Protein AF-0000000074580795 (afdb_homodimer)

Radius of gyration: 23.91 Å; Cα contacts (8 Å, |Δi|>4): 1345; chains: 2; bounding box: 51×71×64 Å

pLDDT: mean 90.48, std 1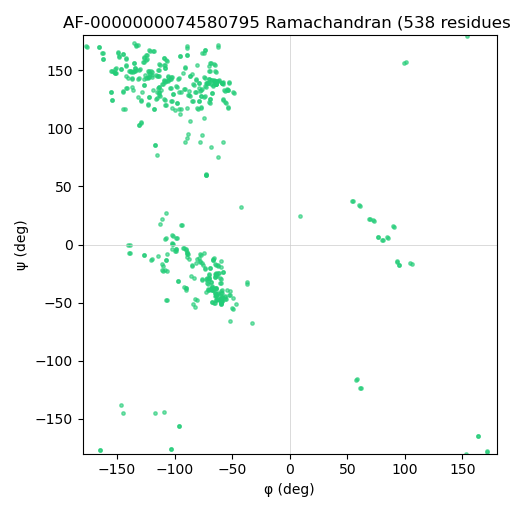1.73, range [34.5, 98.44]

Foldseek 3Di:
DFPQPDCDPVVVQQDDDADFPFKKFFQDLKWWFAADQDPPGDTAAIDGGLWIWTFRDDDVQWTWIATPQFSGTGITGNVRIDTDPDRDDFWKWFLAKWWFAAAPDPPHDTPGIHGGGHTAHFPDDDVQWTAGPNGGITGVVRMDTQVDADDLLVSLVVFFFFFADVNYQTNRGYAFQSSVQRSCSSRVHHAHRFQVRRVSSQVVPFDKDDPVPDDFQKWKDDVRHIWGDHDPQWTWGCDPQVRGTHIDHVVVRLVSDPRCVPPVDIIITDD/DQCLPDDDPVVVQQDDDADFPFKKFFQDLKWWFAADQDPPGDTAAIDGGQWIWTFRDDDVQWTWIATPQFSGTGITGNVRIDTDPDRDDFWKWFLAWWWFAAAPDPPHDTPGIHHGGHTAHFPDDDVQWTQGPNGGITGVVRMDTQVDADDLLVSLVVFFFFFADVNYQTNRGYAFQSSVQRSCSSRNHHAHRFLVRRVSSQVVPFDWDDPVPDDFQKWKDDVRHIWGDHDPQWTWGCDPQVRGTHIDHPVVRLVSDPRCVPPVDMIITDD

Solvent-accessible surface area (backbone atoms only — not comparable to full-atom values): 28252 Å² total; per-residue (Å²): 132,89,84,71,85,79,81,45,87,75,35,55,37,56,57,76,90,61,61,76,76,45,41,30,30,30,71,33,47,48,39,64,23,14,77,41,81,40,90,84,38,52,67,60,35,48,49,38,18,51,41,44,30,38,30,50,47,73,53,90,64,20,29,38,33,30,34,71,84,61,36,45,45,36,19,30,57,49,87,31,53,38,78,40,99,64,87,75,86,61,51,30,27,27,69,38,58,31,60,22,13,67,42,80,38,81,76,37,55,73,77,50,54,35,15,43,67,21,33,38,52,79,71,44,77,51,92,66,18,32,28,38,79,93,64,35,16,32,53,46,79,28,48,46,50,61,90,59,53,46,59,49,69,60,54,47,61,54,43,37,53,40,23,38,26,78,38,21,48,38,75,80,17,22,17,28,29,38,45,51,30,49,34,35,42,50,39,65,38,87,60,42,60,48,40,67,51,33,50,53,51,43,66,73,74,35,49,74,44,52,83,89,67,62,49,62,69,18,40,37,36,40,90,90,37,37,32,34,30,64,39,96,63,23,25,38,33,31,29,81,83,66,43,17,21,44,75,45,46,42,70,60,58,40,69,72,30,70,55,45,68,70,50,77,59,73,46,30,34,48,124,130,87,82,67,82,78,76,41,85,75,40,54,38,55,60,76,90,62,64,77,75,46,42,28,27,30,70,34,47,50,37,63,25,15,78,39,81,40,89,83,39,53,66,60,34,48,49,38,19,51,40,46,30,39,29,51,49,74,54,90,63,20,28,36,33,30,35,70,85,62,32,46,48,35,20,30,56,49,88,32,53,38,79,41,97,63,89,76,86,62,51,30,26,26,68,38,57,30,61,22,13,67,40,80,40,80,77,36,53,73,76,48,55,34,15,42,66,21,33,39,52,80,73,44,76,49,89,67,17,32,29,38,79,92,62,35,16,32,53,46,80,30,48,47,48,61,90,59,52,44,59,48,69,60,54,47,60,55,44,37,52,40,23,38,26,78,38,21,47,40,75,79,16,24,18,26,28,37,44,50,30,50,34,35,42,49,38,65,38,88,60,41,61,48,40,66,53,33,49,52,48,43,66,74,75,36,49,75,44,55,85,92,65,61,49,63,68,18,40,38,36,40,91,90,36,37,33,33,29,65,40,95,62,23,26,38,32,32,29,82,84,68,44,17,21,44,74,46,46,44,70,61,60,40,69,72,30,69,58,48,68,68,64,69,58,72,47,31,33,45,124

Nearest PDB structures (foldseek):
  3vrz-assembly2_B  TM=7.882E-01  e=5.991E-02  Homo sapiens
  6xvn-assembly1_A  TM=7.727E-01  e=9.252E-02  Gallus gallus
  7cso-assembly3_C  TM=7.256E-01  e=2.090E-01  Mus musculus
  4u5w-assembly1_B  TM=3.750E-01  e=2.801E-02  Homo sapiens
  3vry-assembly1_A  TM=2.083E-01  e=4.566E-02  Homo sapiens

Organism: Dichelobacter nodosus (strain VCS1703A) (NCBI:txid246195)

InterPro domains:
  IPR000064 Endopeptidase, NLPC/P60 domain [PF00877] (161-245)
  IPR000064 Endopeptidase, NLPC/P60 domain [PS51935] (146-271)
  IPR038765 Papain-like cysteine peptidase superfamily [SSF54001] (151-256)
  IPR041382 Bacterial dipeptidyl-peptidase SH3 domain [PF18348] (34-81)
  IPR051202 Peptidase C40 [PTHR47053] (139-252)

Structure (mmCIF, N/CA/C/O backbone):
data_AF-0000000074580795-model_v1
#
loop_
_entity.id
_entity.type
_entity.pdbx_description
1 polymer 'NLP-P60 family domain protein'
#
loop_
_atom_site.group_PDB
_atom_site.id
_atom_site.type_symbol
_atom_site.label_atom_id
_atom_site.label_alt_id
_atom_site.label_comp_id
_atom_site.label_asym_id
_atom_site.label_entity_id
_atom_site.label_seq_id
_atom_site.pdbx_PDB_ins_code
_atom_site.Cartn_x
_atom_site.Cartn_y
_atom_site.Cartn_z
_atom_site.occupancy
_atom_site.B_iso_or_equiv
_atom_site.auth_seq_id
_atom_site.auth_comp_id
_atom_site.auth_asym_id
_atom_site.auth_atom_id
_atom_site.pdbx_PDB_model_num
ATOM 1 N N . MET A 1 1 ? 10.836 -25.469 -13.062 1 43.06 1 MET A N 1
ATOM 2 C CA . MET A 1 1 ? 9.445 -25.328 -13.492 1 43.06 1 MET A CA 1
ATOM 3 C C . MET A 1 1 ? 8.578 -26.438 -12.891 1 43.06 1 MET A C 1
ATOM 5 O O . MET A 1 1 ? 9.094 -27.438 -12.414 1 43.06 1 MET A O 1
ATOM 9 N N . PHE A 1 2 ? 7.246 -26.172 -12.523 1 48.78 2 PHE A N 1
ATOM 10 C CA . PHE A 1 2 ? 6.434 -27.078 -11.719 1 48.78 2 PHE A CA 1
ATOM 11 C C . PHE A 1 2 ? 5.988 -28.281 -12.547 1 48.78 2 PHE A C 1
ATOM 13 O O . PHE A 1 2 ? 5.566 -28.141 -13.695 1 48.78 2 PHE A O 1
ATOM 20 N N . ASN A 1 3 ? 6.492 -29.547 -12.359 1 43.19 3 ASN A N 1
ATOM 21 C CA . ASN A 1 3 ? 6 -30.781 -12.977 1 43.19 3 ASN A CA 1
ATOM 22 C C . ASN A 1 3 ? 4.738 -31.281 -12.281 1 43.19 3 ASN A C 1
ATOM 24 O O . ASN A 1 3 ? 4.809 -31.859 -11.188 1 43.19 3 ASN A O 1
ATOM 28 N N . LEU A 1 4 ? 3.541 -30.844 -12.68 1 51.59 4 LEU A N 1
ATOM 29 C CA . LEU A 1 4 ? 2.289 -31.312 -12.102 1 51.59 4 LEU A CA 1
ATOM 30 C C . LEU A 1 4 ? 1.697 -32.438 -12.938 1 51.59 4 LEU A C 1
ATOM 32 O O . LEU A 1 4 ? 1.729 -32.406 -14.164 1 51.59 4 LEU A O 1
ATOM 36 N N . ASP A 1 5 ? 1.61 -33.688 -12.516 1 46.84 5 ASP A N 1
ATOM 37 C CA . ASP A 1 5 ? 1.175 -34.844 -13.258 1 46.84 5 ASP A CA 1
ATOM 38 C C . ASP A 1 5 ? -0.173 -34.625 -13.93 1 46.84 5 ASP A C 1
ATOM 40 O O . ASP A 1 5 ? -0.395 -35.062 -15.062 1 46.84 5 ASP A O 1
ATOM 44 N N . GLU A 1 6 ? -1.367 -34.438 -13.188 1 45.72 6 GLU A N 1
ATOM 45 C CA . GLU A 1 6 ? -2.691 -34.5 -13.805 1 45.72 6 GLU A CA 1
ATOM 46 C C . GLU A 1 6 ? -3.123 -33.125 -14.312 1 45.72 6 GLU A C 1
ATOM 48 O O . GLU A 1 6 ? -3.047 -32.125 -13.578 1 45.72 6 GLU A O 1
ATOM 53 N N . GLN A 1 7 ? -3.32 -33.031 -15.695 1 47 7 GLN A N 1
ATOM 54 C CA . GLN A 1 7 ? -3.861 -31.859 -16.375 1 47 7 GLN A CA 1
ATOM 55 C C . GLN A 1 7 ? -5.285 -31.562 -15.922 1 47 7 GLN A C 1
ATOM 57 O O . GLN A 1 7 ? -6.184 -32.406 -16.094 1 47 7 GLN A O 1
ATOM 62 N N . THR A 1 8 ? -5.594 -31.047 -14.828 1 50.22 8 THR A N 1
ATOM 63 C CA . THR A 1 8 ? -6.98 -30.656 -14.602 1 50.22 8 THR A CA 1
ATOM 64 C C . THR A 1 8 ? -7.344 -29.453 -15.469 1 50.22 8 THR A C 1
ATOM 66 O O . THR A 1 8 ? -6.473 -28.828 -16.078 1 50.22 8 THR A O 1
ATOM 69 N N . ALA A 1 9 ? -8.688 -29.328 -15.789 1 47.78 9 ALA A N 1
ATOM 70 C CA . ALA A 1 9 ? -9.188 -28.172 -16.516 1 47.78 9 ALA A CA 1
ATOM 71 C C . ALA A 1 9 ? -8.469 -26.891 -16.094 1 47.78 9 ALA A C 1
ATOM 73 O O . ALA A 1 9 ? -8.312 -25.969 -16.891 1 47.78 9 ALA A O 1
ATOM 74 N N . ARG A 1 10 ? -8.102 -26.766 -14.914 1 53.38 10 ARG A N 1
ATOM 75 C CA . ARG A 1 10 ? -7.402 -25.641 -14.305 1 53.38 10 ARG A CA 1
ATOM 76 C C . ARG A 1 10 ? -5.934 -25.609 -14.719 1 53.38 10 ARG A C 1
ATOM 78 O O . ARG A 1 10 ? -5.258 -24.594 -14.578 1 53.38 10 ARG A O 1
ATOM 85 N N . ASP A 1 11 ? -5.578 -26.688 -15.414 1 59.56 11 ASP A N 1
ATOM 86 C CA . ASP A 1 11 ? -4.227 -26.766 -15.961 1 59.56 11 ASP A CA 1
ATOM 87 C C . ASP A 1 11 ? -4.078 -25.891 -17.203 1 59.56 11 ASP A C 1
ATOM 89 O O . ASP A 1 11 ? -2.961 -25.578 -17.609 1 59.56 11 ASP A O 1
ATOM 93 N N . ALA A 1 12 ? -5.25 -25.578 -17.625 1 62.06 12 ALA A N 1
ATOM 94 C CA . ALA A 1 12 ? -5.238 -24.719 -18.812 1 62.06 12 ALA A CA 1
ATOM 95 C C . ALA A 1 12 ? -4.504 -23.406 -18.516 1 62.06 12 ALA A C 1
ATOM 97 O O . ALA A 1 12 ? -3.941 -22.797 -19.422 1 62.06 12 ALA A O 1
ATOM 98 N N . ARG A 1 13 ? -4.406 -23.156 -17.219 1 80.12 13 ARG A N 1
ATOM 99 C CA . ARG A 1 13 ? -3.744 -21.922 -16.812 1 80.12 13 ARG A CA 1
ATOM 100 C C . ARG A 1 13 ? -2.232 -22.031 -16.969 1 80.12 13 ARG A C 1
ATOM 102 O O . ARG A 1 13 ? -1.525 -21.016 -16.969 1 80.12 13 ARG A O 1
ATOM 109 N N . LEU A 1 14 ? -1.802 -23.266 -17.078 1 82.31 14 LEU A N 1
ATOM 110 C CA . LEU A 1 14 ? -0.355 -23.453 -17.094 1 82.31 14 LEU A CA 1
ATOM 111 C C . LEU A 1 14 ? 0.104 -23.984 -18.453 1 82.31 14 LEU A C 1
ATOM 113 O O . LEU A 1 14 ? 1.306 -24.078 -18.719 1 82.31 14 LEU A O 1
ATOM 117 N N . PHE A 1 15 ? -0.853 -24.375 -19.297 1 75.56 15 PHE A N 1
ATOM 118 C CA . PHE A 1 15 ? -0.465 -25.078 -20.516 1 75.56 15 PHE A CA 1
ATOM 119 C C . PHE A 1 15 ? -0.788 -24.234 -21.75 1 75.56 15 PHE A C 1
ATOM 121 O O . PHE A 1 15 ? -1.854 -23.609 -21.812 1 75.56 15 PHE A O 1
ATOM 128 N N . ILE A 1 16 ? 0.249 -24.172 -22.531 1 77.19 16 ILE A N 1
ATOM 129 C CA . ILE A 1 16 ? 0.116 -23.469 -23.797 1 77.19 16 ILE A CA 1
ATOM 130 C C . ILE A 1 16 ? 0.684 -24.328 -24.922 1 77.19 16 ILE A C 1
ATOM 132 O O . ILE A 1 16 ? 1.781 -24.875 -24.797 1 77.19 16 ILE A O 1
ATOM 136 N N . ASN A 1 17 ? -0.099 -24.531 -25.922 1 80.38 17 ASN A N 1
ATOM 137 C CA . ASN A 1 17 ? 0.309 -25.375 -27.047 1 80.38 17 ASN A CA 1
ATOM 138 C C . ASN A 1 17 ? 0.736 -24.547 -28.25 1 80.38 17 ASN A C 1
ATOM 140 O O . ASN A 1 17 ? 1.254 -25.078 -29.234 1 80.38 17 ASN A O 1
ATOM 144 N N . GLN A 1 18 ? 0.624 -23.328 -28.156 1 87.06 18 GLN A N 1
ATOM 145 C CA . GLN A 1 18 ? 0.976 -22.438 -29.25 1 87.06 18 GLN A CA 1
ATOM 146 C C . GLN A 1 18 ? 2.467 -22.125 -29.234 1 87.06 18 GLN A C 1
ATOM 148 O O . GLN A 1 18 ? 3.092 -22.078 -28.188 1 87.06 18 GLN A O 1
ATOM 153 N N . PRO A 1 19 ? 3.01 -21.953 -30.406 1 93.12 19 PRO A N 1
ATOM 154 C CA . PRO A 1 19 ? 4.43 -21.609 -30.469 1 93.12 19 PRO A CA 1
ATOM 155 C C . PRO A 1 19 ? 4.73 -20.234 -29.875 1 93.12 19 PRO A C 1
ATOM 157 O O . PRO A 1 19 ? 3.852 -19.375 -29.828 1 93.12 19 PRO A O 1
ATOM 160 N N . VAL A 1 20 ? 5.969 -20.094 -29.438 1 94.94 20 VAL A N 1
ATOM 161 C CA . VAL A 1 20 ? 6.43 -18.797 -28.984 1 94.94 20 VAL A CA 1
ATOM 162 C C . VAL A 1 20 ? 6.652 -17.875 -30.172 1 94.94 20 VAL A C 1
ATOM 164 O O . VAL A 1 20 ? 7.387 -18.203 -31.109 1 94.94 20 VAL A O 1
ATOM 167 N N . ILE A 1 21 ? 6.074 -16.734 -30.125 1 96.06 21 ILE A N 1
ATOM 168 C CA . ILE A 1 21 ? 6.23 -15.828 -31.266 1 96.06 21 ILE A CA 1
ATOM 169 C C . ILE A 1 21 ? 7.141 -14.664 -30.875 1 96.06 21 ILE A C 1
ATOM 171 O O . ILE A 1 21 ? 7.688 -13.977 -31.75 1 96.06 21 ILE A O 1
ATOM 175 N N . ALA A 1 22 ? 7.254 -14.398 -29.625 1 97.31 22 ALA A N 1
ATOM 176 C CA . ALA A 1 22 ? 8.141 -13.344 -29.156 1 97.31 22 ALA A CA 1
ATOM 177 C C . ALA A 1 22 ? 8.445 -13.5 -27.656 1 97.31 22 ALA A C 1
ATOM 179 O O . ALA A 1 22 ? 7.766 -14.25 -26.969 1 97.31 22 ALA A O 1
ATOM 180 N N . LEU A 1 23 ? 9.523 -12.891 -27.234 1 98.12 23 LEU A N 1
ATOM 181 C CA . LEU A 1 23 ? 9.867 -12.758 -25.828 1 98.12 23 LEU A CA 1
ATOM 182 C C . LEU A 1 23 ? 9.625 -11.336 -25.344 1 98.12 23 LEU A C 1
ATOM 184 O O . LEU A 1 23 ? 9.852 -10.375 -26.078 1 98.12 23 LEU A O 1
ATOM 188 N N . ALA A 1 24 ? 9.133 -11.227 -24.125 1 98 24 ALA A N 1
ATOM 189 C CA . ALA A 1 24 ? 8.875 -9.898 -23.578 1 98 24 ALA A CA 1
ATOM 190 C C . ALA A 1 24 ? 9.156 -9.852 -22.078 1 98 24 ALA A C 1
ATOM 192 O O . ALA A 1 24 ? 9.359 -10.898 -21.453 1 98 24 ALA A O 1
ATOM 193 N N . VAL A 1 25 ? 9.273 -8.672 -21.562 1 96.81 25 VAL A N 1
ATOM 194 C CA . VAL A 1 25 ? 9.367 -8.383 -20.125 1 96.81 25 VAL A CA 1
ATOM 195 C C . VAL A 1 25 ? 8.258 -7.418 -19.719 1 96.81 25 VAL A C 1
ATOM 197 O O . VAL A 1 25 ? 7.816 -6.594 -20.531 1 96.81 25 VAL A O 1
ATOM 200 N N . ILE A 1 26 ? 7.734 -7.609 -18.562 1 97 26 ILE A N 1
ATOM 201 C CA . ILE A 1 26 ? 6.75 -6.66 -18.047 1 97 26 ILE A CA 1
ATOM 202 C C . ILE A 1 26 ? 7.434 -5.332 -17.734 1 97 26 ILE A C 1
ATOM 204 O O . ILE A 1 26 ? 8.336 -5.273 -16.891 1 97 26 ILE A O 1
ATOM 208 N N . LYS A 1 27 ? 6.926 -4.258 -18.312 1 95 27 LYS A N 1
ATOM 209 C CA . LYS A 1 27 ? 7.609 -2.973 -18.172 1 95 27 LYS A CA 1
ATOM 210 C C . LYS A 1 27 ? 6.844 -2.043 -17.234 1 95 27 LYS A C 1
ATOM 212 O O . LYS A 1 27 ? 7.328 -0.962 -16.891 1 95 27 LYS A O 1
ATOM 217 N N . THR A 1 28 ? 5.582 -2.369 -16.906 1 95.38 28 THR A N 1
ATOM 218 C C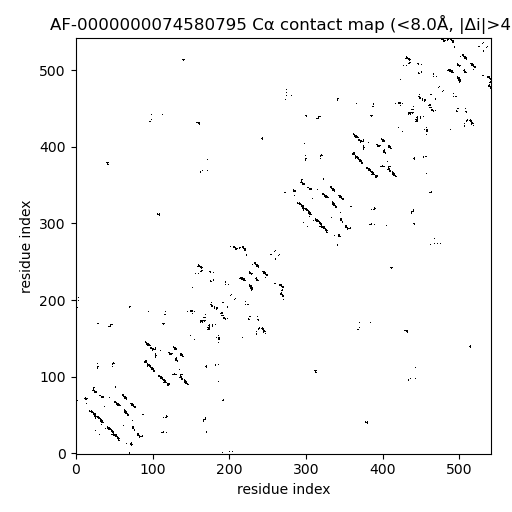A . THR A 1 28 ? 4.793 -1.606 -15.938 1 95.38 28 THR A CA 1
ATOM 219 C C . THR A 1 28 ? 5.008 -2.133 -14.523 1 95.38 28 THR A C 1
ATOM 221 O O . THR A 1 28 ? 5.559 -3.219 -14.336 1 95.38 28 THR A O 1
ATOM 224 N N . SER A 1 29 ? 4.641 -1.354 -13.539 1 95.69 29 SER A N 1
ATOM 225 C CA . SER A 1 29 ? 4.762 -1.788 -12.148 1 95.69 29 SER A CA 1
ATOM 226 C C . SER A 1 29 ? 4.16 -3.172 -11.945 1 95.69 29 SER A C 1
ATOM 228 O O . SER A 1 29 ? 4.809 -4.066 -11.406 1 95.69 29 SER A O 1
ATOM 230 N N . ASP A 1 30 ? 2.957 -3.301 -12.312 1 96.88 30 ASP A N 1
ATOM 231 C CA . ASP A 1 30 ? 2.215 -4.555 -12.383 1 96.88 30 ASP A CA 1
ATOM 232 C C . ASP A 1 30 ? 1.188 -4.523 -13.516 1 96.88 30 ASP A C 1
ATOM 234 O O . ASP A 1 30 ? 0.92 -3.467 -14.086 1 96.88 30 ASP A O 1
ATOM 238 N N . ALA A 1 31 ? 0.724 -5.715 -13.914 1 97.56 31 ALA A N 1
ATOM 239 C CA . ALA A 1 31 ? -0.256 -5.82 -14.992 1 97.56 31 ALA A CA 1
ATOM 240 C C . ALA A 1 31 ? -1.228 -6.969 -14.734 1 97.56 31 ALA A C 1
ATOM 242 O O . ALA A 1 31 ? -0.809 -8.094 -14.453 1 97.56 31 ALA A O 1
ATOM 243 N N . TRP A 1 32 ? -2.482 -6.664 -14.891 1 97.44 32 TRP A N 1
ATOM 244 C CA . TRP A 1 32 ? -3.5 -7.699 -14.727 1 97.44 32 TRP A CA 1
ATOM 245 C C . TRP A 1 32 ? -3.463 -8.688 -15.891 1 97.44 32 TRP A C 1
ATOM 247 O O . TRP A 1 32 ? -3.299 -8.289 -17.047 1 97.44 32 TRP A O 1
ATOM 257 N N . VAL A 1 33 ? -3.609 -9.922 -15.523 1 97.31 33 VAL A N 1
ATOM 258 C CA . VAL A 1 33 ? -3.824 -11 -16.484 1 97.31 33 VAL A CA 1
ATOM 259 C C . VAL A 1 33 ? -5.305 -11.383 -16.516 1 97.31 33 VAL A C 1
ATOM 261 O O . VAL A 1 33 ? -5.902 -11.648 -15.461 1 97.31 33 VAL A O 1
ATOM 264 N N . PHE A 1 34 ? -5.832 -11.422 -17.719 1 96.38 34 PHE A N 1
ATOM 265 C CA . PHE A 1 34 ? -7.273 -11.617 -17.859 1 96.38 34 PHE A CA 1
ATOM 266 C C . PHE A 1 34 ? -7.578 -12.961 -18.5 1 96.38 34 PHE A C 1
ATOM 268 O O . PHE A 1 34 ? -6.75 -13.508 -19.234 1 96.38 34 PHE A O 1
ATOM 275 N N . GLN A 1 35 ? -8.789 -13.477 -18.203 1 94.88 35 GLN A N 1
ATOM 276 C CA . GLN A 1 35 ? -9.266 -14.727 -18.766 1 94.88 35 GLN A CA 1
ATOM 277 C C . GLN A 1 35 ? -9.5 -14.586 -20.281 1 94.88 35 GLN A C 1
ATOM 279 O O . GLN A 1 35 ? -9.289 -15.531 -21.031 1 94.88 35 GLN A O 1
ATOM 284 N N . GLU A 1 36 ? -10.023 -13.43 -20.688 1 96.12 36 GLU A N 1
ATOM 285 C CA . GLU A 1 36 ? -10.289 -13.07 -22.078 1 96.12 36 GLU A CA 1
ATOM 286 C C . GLU A 1 36 ? -9.586 -11.766 -22.469 1 96.12 36 GLU A C 1
ATOM 288 O O . GLU A 1 36 ? -9.164 -11.008 -21.594 1 96.12 36 GLU A O 1
ATOM 293 N N . PRO A 1 37 ? -9.406 -11.578 -23.75 1 96.44 37 PRO A N 1
ATOM 294 C CA . PRO A 1 37 ? -8.789 -10.312 -24.188 1 96.44 37 PRO A CA 1
ATOM 295 C C . PRO A 1 37 ? -9.734 -9.125 -24.047 1 96.44 37 PRO A C 1
ATOM 297 O O . PRO A 1 37 ? -10.062 -8.469 -25.031 1 96.44 37 PRO A O 1
ATOM 300 N N . ASP A 1 38 ? -10.164 -8.891 -22.828 1 95.25 38 ASP A N 1
ATOM 301 C CA . ASP A 1 38 ? -11.148 -7.895 -22.422 1 95.25 38 ASP A CA 1
ATOM 302 C C . ASP A 1 38 ? -10.953 -7.484 -20.969 1 95.25 38 ASP A C 1
ATOM 304 O O . ASP A 1 38 ? -10.969 -8.336 -20.078 1 95.25 38 ASP A O 1
ATOM 308 N N . PRO A 1 39 ? -10.805 -6.195 -20.797 1 91.25 39 PRO A N 1
ATOM 309 C CA . PRO A 1 39 ? -10.57 -5.758 -19.406 1 91.25 39 PRO A CA 1
ATOM 310 C C . PRO A 1 39 ? -11.773 -5.996 -18.5 1 91.25 39 PRO A C 1
ATOM 312 O O . PRO A 1 39 ? -11.664 -5.879 -17.281 1 91.25 39 PRO A O 1
ATOM 315 N N . LYS A 1 40 ? -12.898 -6.305 -19.047 1 90.56 40 LYS A N 1
ATOM 316 C CA . LYS A 1 40 ? -14.094 -6.582 -18.266 1 90.56 40 LYS A CA 1
ATOM 317 C C . LYS A 1 40 ? -14.156 -8.055 -17.875 1 90.56 40 LYS A C 1
ATOM 319 O O . LYS A 1 40 ? -14.977 -8.445 -17.031 1 90.56 40 LYS A O 1
ATOM 324 N N . SER A 1 41 ? -13.32 -8.828 -18.484 1 93.19 41 SER A N 1
ATOM 325 C CA . SER A 1 41 ? -13.305 -10.242 -18.141 1 93.19 41 SER A CA 1
ATOM 326 C C . SER A 1 41 ? -12.648 -10.477 -16.781 1 93.19 41 SER A C 1
ATOM 328 O O . SER A 1 41 ? -11.992 -9.578 -16.25 1 93.19 41 SER A O 1
ATOM 330 N N . PRO A 1 42 ? -12.828 -11.656 -16.172 1 92.88 42 PRO A N 1
ATOM 331 C CA . PRO A 1 42 ? -12.266 -11.938 -14.844 1 92.88 42 PRO A CA 1
ATOM 332 C C . PRO A 1 42 ? -10.75 -11.758 -14.805 1 92.88 42 PRO A C 1
ATOM 334 O O . PRO A 1 42 ? -10.047 -12.18 -15.727 1 92.88 42 PRO A O 1
ATOM 337 N N . ARG A 1 43 ? -10.383 -11.062 -13.766 1 95.31 43 ARG A N 1
ATOM 338 C CA . ARG A 1 43 ? -8.961 -10.969 -13.43 1 95.31 43 ARG A CA 1
ATOM 339 C C . ARG A 1 43 ? -8.461 -12.281 -12.844 1 95.31 43 ARG A C 1
ATOM 341 O O . ARG A 1 43 ? -9.078 -12.844 -11.938 1 95.31 43 ARG A O 1
ATOM 348 N N . LEU A 1 44 ? -7.293 -12.68 -13.312 1 94.94 44 LEU A N 1
ATOM 349 C CA . LEU A 1 44 ? -6.766 -13.969 -12.867 1 94.94 44 LEU A CA 1
ATOM 350 C C . LEU A 1 44 ? -5.602 -13.773 -11.898 1 94.94 44 LEU A C 1
ATOM 352 O O . LEU A 1 44 ? -5.547 -14.422 -10.852 1 94.94 44 LEU A O 1
ATOM 356 N N . THR A 1 45 ? -4.711 -12.961 -12.227 1 97 45 THR A N 1
ATOM 357 C CA . THR A 1 45 ? -3.502 -12.656 -11.469 1 97 45 THR A CA 1
ATOM 358 C C . THR A 1 45 ? -2.844 -11.375 -11.984 1 97 45 THR A C 1
ATOM 360 O O . THR A 1 45 ? -3.422 -10.664 -12.812 1 97 45 THR A O 1
ATOM 363 N N . GLN A 1 46 ? -1.725 -11.086 -11.398 1 98.12 46 GLN A N 1
ATOM 364 C CA . GLN A 1 46 ? -0.91 -9.984 -11.906 1 98.12 46 GLN A CA 1
ATOM 365 C C . GLN A 1 46 ? 0.517 -10.445 -12.188 1 98.12 46 GLN A C 1
ATOM 367 O O . GLN A 1 46 ? 1.043 -11.32 -11.5 1 98.12 46 GLN A O 1
ATOM 372 N N . MET A 1 47 ? 1.032 -9.898 -13.242 1 98.06 47 MET A N 1
ATOM 373 C CA . MET A 1 47 ? 2.465 -10.023 -13.5 1 98.06 47 MET A CA 1
ATOM 374 C C . MET A 1 47 ? 3.197 -8.742 -13.141 1 98.06 47 MET A C 1
ATOM 376 O O . MET A 1 47 ? 2.666 -7.645 -13.328 1 98.06 47 MET A O 1
ATOM 380 N N . LEU A 1 48 ? 4.418 -8.883 -12.625 1 97.81 48 LEU A N 1
ATOM 381 C CA . LEU A 1 48 ? 5.109 -7.758 -12.008 1 97.81 48 LEU A CA 1
ATOM 382 C C . LEU A 1 48 ? 6.273 -7.289 -12.875 1 97.81 48 LEU A C 1
ATOM 384 O O . LEU A 1 48 ? 6.805 -8.062 -13.672 1 97.81 48 LEU A O 1
ATOM 388 N N . TYR A 1 49 ? 6.676 -6.066 -12.594 1 96.94 49 TYR A N 1
ATOM 389 C CA . TYR A 1 49 ? 7.809 -5.461 -13.289 1 96.94 49 TYR A CA 1
ATOM 390 C C . TYR A 1 49 ? 9.008 -6.402 -13.305 1 96.94 49 TYR A C 1
ATOM 392 O O . TYR A 1 49 ? 9.383 -6.953 -12.273 1 96.94 49 TYR A O 1
ATOM 400 N N . GLY A 1 50 ? 9.562 -6.555 -14.5 1 96.06 50 GLY A N 1
ATOM 401 C CA . GLY A 1 50 ? 10.797 -7.309 -14.641 1 96.06 50 GLY A CA 1
ATOM 402 C C . GLY A 1 50 ? 10.562 -8.773 -14.961 1 96.06 50 GLY A C 1
ATOM 403 O O . GLY A 1 50 ? 11.492 -9.484 -15.359 1 96.06 50 GLY A O 1
ATOM 404 N N . GLU A 1 51 ? 9.383 -9.266 -14.789 1 96.44 51 GLU A N 1
ATOM 405 C CA . GLU A 1 51 ? 9.109 -10.672 -15.062 1 96.44 51 GLU A CA 1
ATOM 406 C C . GLU A 1 51 ? 9.188 -10.969 -16.562 1 96.44 51 GLU A C 1
ATOM 408 O O . GLU A 1 51 ? 8.719 -10.172 -17.375 1 96.44 51 GLU A O 1
ATOM 413 N N . ASN A 1 52 ? 9.781 -12.086 -16.875 1 97.12 52 ASN A N 1
ATOM 414 C CA . ASN A 1 52 ? 9.875 -12.57 -18.234 1 97.12 52 ASN A CA 1
ATOM 415 C C . ASN A 1 52 ? 8.609 -13.312 -18.672 1 97.12 52 ASN A C 1
ATOM 417 O O . ASN A 1 52 ? 8.055 -14.094 -17.891 1 97.12 52 ASN A O 1
ATOM 421 N N . VAL A 1 53 ? 8.227 -13.008 -19.891 1 97.12 53 VAL A N 1
ATOM 422 C CA . VAL A 1 53 ? 7.07 -13.719 -20.422 1 97.12 53 VAL A CA 1
ATOM 423 C C . VAL A 1 53 ? 7.312 -14.109 -21.875 1 97.12 53 VAL A C 1
ATOM 425 O O . VAL A 1 53 ? 8.008 -13.398 -22.594 1 97.12 53 VAL A O 1
ATOM 428 N N . THR A 1 54 ? 6.715 -15.227 -22.266 1 97.19 54 THR A N 1
ATOM 429 C CA . THR A 1 54 ? 6.621 -15.57 -23.688 1 97.19 54 THR A CA 1
ATOM 430 C C . THR A 1 54 ? 5.273 -15.156 -24.266 1 97.19 54 THR A C 1
ATOM 432 O O . THR A 1 54 ? 4.254 -15.219 -23.562 1 97.19 54 THR A O 1
ATOM 435 N N . ILE A 1 55 ? 5.305 -14.703 -25.469 1 97.62 55 ILE A N 1
ATOM 436 C CA . ILE A 1 55 ? 4.094 -14.32 -26.188 1 97.62 55 ILE A CA 1
ATOM 437 C C . ILE A 1 55 ? 3.719 -15.406 -27.188 1 97.62 55 ILE A C 1
ATOM 439 O O . ILE A 1 55 ? 4.559 -15.852 -27.969 1 97.62 55 ILE A O 1
ATOM 443 N N . HIS A 1 56 ? 2.453 -15.773 -27.25 1 96.56 56 HIS A N 1
ATOM 444 C CA . HIS A 1 56 ? 2.029 -16.906 -28.062 1 96.56 56 HIS A CA 1
ATOM 445 C C . HIS A 1 56 ? 0.907 -16.5 -29.016 1 96.56 56 HIS A C 1
ATOM 447 O O . HIS A 1 56 ? 0.524 -17.281 -29.891 1 96.56 56 HIS A O 1
ATOM 453 N N . GLY A 1 57 ? 0.365 -15.266 -28.844 1 95.06 57 GLY A N 1
ATOM 454 C CA . GLY A 1 57 ? -0.694 -14.766 -29.703 1 95.06 57 GLY A CA 1
ATOM 455 C C . GLY A 1 57 ? -1.099 -13.336 -29.391 1 95.06 57 GLY A C 1
ATOM 456 O O . GLY A 1 57 ? -0.613 -12.75 -28.422 1 95.06 57 GLY A O 1
ATOM 457 N N . GLN A 1 58 ? -1.927 -12.805 -30.297 1 95.94 58 GLN A N 1
ATOM 458 C CA . GLN A 1 58 ? -2.416 -11.438 -30.141 1 95.94 58 GLN A CA 1
ATOM 459 C C . GLN A 1 58 ? -3.867 -11.32 -30.594 1 95.94 58 GLN A C 1
ATOM 461 O O . GLN A 1 58 ? -4.262 -11.922 -31.594 1 95.94 58 GLN A O 1
ATOM 466 N N . LYS A 1 59 ? -4.621 -10.688 -29.844 1 97.06 59 LYS A N 1
ATOM 467 C CA . LYS A 1 59 ? -5.965 -10.25 -30.203 1 97.06 59 LYS A CA 1
ATOM 468 C C . LYS A 1 59 ? -6.16 -8.766 -29.906 1 97.06 59 LYS A C 1
ATOM 470 O O . LYS A 1 59 ? -6.32 -8.383 -28.734 1 97.06 59 LYS A O 1
ATOM 475 N N . ASP A 1 60 ? -6.148 -7.902 -30.938 1 96.5 60 ASP A N 1
ATOM 476 C CA . ASP A 1 60 ? -6.215 -6.449 -30.797 1 96.5 60 ASP A CA 1
ATOM 477 C C . ASP A 1 60 ? -5.066 -5.93 -29.938 1 96.5 60 ASP A C 1
ATOM 479 O O . ASP A 1 60 ? -3.896 -6.074 -30.297 1 96.5 60 ASP A O 1
ATOM 483 N N . VAL A 1 61 ? -5.418 -5.371 -28.812 1 97.31 61 VAL A N 1
ATOM 484 C CA . VAL A 1 61 ? -4.375 -4.742 -28 1 97.31 61 VAL A CA 1
ATOM 485 C C . VAL A 1 61 ? -3.938 -5.691 -26.891 1 97.31 61 VAL A C 1
ATOM 487 O O . VAL A 1 61 ? -3.115 -5.328 -26.047 1 97.31 61 VAL A O 1
ATOM 490 N N . PHE A 1 62 ? -4.465 -6.918 -26.906 1 97.94 62 PHE A N 1
ATOM 491 C CA . PHE A 1 62 ? -4.121 -7.898 -25.875 1 97.94 62 PHE A CA 1
ATOM 492 C C . PHE A 1 62 ? -3.229 -8.992 -26.453 1 97.94 62 PHE A C 1
ATOM 494 O O . PHE A 1 62 ? -3.322 -9.312 -27.641 1 97.94 62 PHE A O 1
ATOM 501 N N . TYR A 1 63 ? -2.387 -9.594 -25.609 1 97.62 63 TYR A N 1
ATOM 502 C CA . TYR A 1 63 ? -1.48 -10.68 -25.969 1 97.62 63 TYR A CA 1
ATOM 503 C C . TYR A 1 63 ? -1.666 -11.867 -25.031 1 97.62 63 TYR A C 1
ATOM 505 O O . TYR A 1 63 ? -1.852 -11.703 -23.828 1 97.62 63 TYR A O 1
ATOM 513 N N . TRP A 1 64 ? -1.681 -13.031 -25.625 1 96.69 64 TRP A N 1
ATOM 514 C CA . TRP A 1 64 ? -1.637 -14.258 -24.844 1 96.69 64 TRP A CA 1
ATOM 515 C C . TRP A 1 64 ? -0.212 -14.57 -24.391 1 96.69 64 TRP A C 1
ATOM 517 O O . TRP A 1 64 ? 0.664 -14.82 -25.234 1 96.69 64 TRP A O 1
ATOM 527 N N . VAL A 1 65 ? -0.021 -14.562 -23.078 1 96.81 65 VAL A N 1
ATOM 528 C CA . VAL A 1 65 ? 1.348 -14.688 -22.594 1 96.81 65 VAL A CA 1
ATOM 529 C C . VAL A 1 65 ? 1.451 -15.867 -21.625 1 96.81 65 VAL A C 1
ATOM 531 O O . VAL A 1 65 ? 0.435 -16.375 -21.156 1 96.81 65 VAL A O 1
ATOM 534 N N . GLN A 1 66 ? 2.654 -16.297 -21.391 1 96.12 66 GLN A N 1
ATOM 535 C CA . GLN A 1 66 ? 2.984 -17.234 -20.312 1 96.12 66 GLN A CA 1
ATOM 536 C C . GLN A 1 66 ? 4.137 -16.703 -19.469 1 96.12 66 GLN A C 1
ATOM 538 O O . GLN A 1 66 ? 5.203 -16.375 -19.984 1 96.12 66 GLN A O 1
ATOM 543 N N . SER A 1 67 ? 3.863 -16.609 -18.203 1 96 67 SER A N 1
ATOM 544 C CA . SER A 1 67 ? 4.906 -16.203 -17.266 1 96 67 SER A CA 1
ATOM 545 C C . SER A 1 67 ? 6.043 -17.219 -17.234 1 96 67 SER A C 1
ATOM 547 O O . SER A 1 67 ? 5.805 -18.422 -17.25 1 96 67 SER A O 1
ATOM 549 N N . GLN A 1 68 ? 7.25 -16.734 -17.141 1 93.69 68 GLN A N 1
ATOM 550 C CA . GLN A 1 68 ? 8.391 -17.625 -16.984 1 93.69 68 GLN A CA 1
ATOM 551 C C . GLN A 1 68 ? 8.719 -17.859 -15.516 1 93.69 68 GLN A C 1
ATOM 553 O O . GLN A 1 68 ? 9.602 -18.656 -15.195 1 93.69 68 GLN A O 1
ATOM 558 N N . SER A 1 69 ? 7.98 -17.188 -14.688 1 91.06 69 SER A N 1
ATOM 559 C CA . SER A 1 69 ? 8.203 -17.344 -13.25 1 91.06 69 SER A CA 1
ATOM 560 C C . SER A 1 69 ? 7.355 -18.469 -12.672 1 91.06 69 SER A C 1
ATOM 562 O O . SER A 1 69 ? 7.797 -19.188 -11.773 1 91.06 69 SER A O 1
ATOM 564 N N . ASP A 1 70 ? 6.145 -18.578 -13.18 1 92 70 ASP A N 1
ATOM 565 C CA . ASP A 1 70 ? 5.25 -19.547 -12.562 1 92 70 ASP A CA 1
ATOM 566 C C . ASP A 1 70 ? 4.43 -20.281 -13.625 1 92 70 ASP A C 1
ATOM 568 O O . ASP A 1 70 ? 3.531 -21.062 -13.289 1 92 70 ASP A O 1
ATOM 572 N N . LEU A 1 71 ? 4.609 -19.969 -14.93 1 92.31 71 LEU A N 1
ATOM 573 C CA . LEU A 1 71 ? 4.043 -20.641 -16.094 1 92.31 71 LEU A CA 1
ATOM 574 C C . LEU A 1 71 ? 2.574 -20.266 -16.281 1 92.31 71 LEU A C 1
ATOM 576 O O . LEU A 1 71 ? 1.875 -20.875 -17.094 1 92.31 71 LEU A O 1
ATOM 580 N N . TYR A 1 72 ? 2.119 -19.312 -15.469 1 94.75 72 TYR A N 1
ATOM 581 C CA . TYR A 1 72 ? 0.728 -18.891 -15.578 1 94.75 72 TYR A CA 1
ATOM 582 C C . TYR A 1 72 ? 0.457 -18.25 -16.938 1 94.75 72 TYR A C 1
ATOM 584 O O . TYR A 1 72 ? 1.265 -17.469 -17.438 1 94.75 72 TYR A O 1
ATOM 592 N N . CYS A 1 73 ? -0.681 -18.609 -17.469 1 95.06 73 CYS A N 1
ATOM 593 C CA . CYS A 1 73 ? -1.053 -18.078 -18.781 1 95.06 73 CYS A CA 1
ATOM 594 C C . CYS A 1 73 ? -2.277 -17.188 -18.688 1 95.06 73 CYS A C 1
ATOM 596 O O . CYS A 1 73 ? -3.129 -17.375 -17.812 1 95.06 73 CYS A O 1
ATOM 598 N N . GLY A 1 74 ? -2.322 -16.219 -19.594 1 95.75 74 GLY A N 1
ATOM 599 C CA . GLY A 1 74 ? -3.502 -15.383 -19.734 1 95.75 74 GLY A CA 1
ATOM 600 C C . GLY A 1 74 ? -3.293 -14.211 -20.672 1 95.75 74 GLY A C 1
ATOM 601 O O . GLY A 1 74 ? -2.264 -14.117 -21.344 1 95.75 74 GLY A O 1
ATOM 602 N N . TRP A 1 75 ? -4.32 -13.406 -20.781 1 96.81 75 TRP A N 1
ATOM 603 C CA . TRP A 1 75 ? -4.297 -12.242 -21.672 1 96.81 75 TRP A CA 1
ATOM 604 C C . TRP A 1 75 ? -3.818 -11 -20.922 1 96.81 75 TRP A C 1
ATOM 606 O O . TRP A 1 75 ? -4.297 -10.703 -19.828 1 96.81 75 TRP A O 1
ATOM 616 N N . ILE A 1 76 ? -2.926 -10.273 -21.516 1 97.81 76 ILE A N 1
ATOM 617 C CA . ILE A 1 76 ? -2.402 -9.047 -20.922 1 97.81 76 ILE A CA 1
ATOM 618 C C . ILE A 1 76 ? -2.445 -7.914 -21.938 1 97.81 76 ILE A C 1
ATOM 620 O O . ILE A 1 76 ? -2.242 -8.141 -23.141 1 97.81 76 ILE A O 1
ATOM 624 N N . HIS A 1 77 ? -2.744 -6.746 -21.453 1 98.12 77 HIS A N 1
ATOM 625 C CA . HIS A 1 77 ? -2.717 -5.578 -22.328 1 98.12 77 HIS A CA 1
ATOM 626 C C . HIS A 1 77 ? -1.305 -5.305 -22.844 1 98.12 77 HIS A C 1
ATOM 628 O O . HIS A 1 77 ? -0.347 -5.32 -22.062 1 98.12 77 HIS A O 1
ATOM 634 N N . GLY A 1 78 ? -1.173 -4.977 -24.078 1 97.94 78 GLY A N 1
ATOM 635 C CA . GLY A 1 78 ? 0.116 -4.797 -24.734 1 97.94 78 GLY A CA 1
ATOM 636 C C . GLY A 1 78 ? 0.943 -3.684 -24.125 1 97.94 78 GLY A C 1
ATOM 637 O O . GLY A 1 78 ? 2.174 -3.711 -24.188 1 97.94 78 GLY A O 1
ATOM 638 N N . ALA A 1 79 ? 0.336 -2.742 -23.5 1 96.94 79 ALA A N 1
ATOM 639 C CA . ALA A 1 79 ? 1.022 -1.596 -22.906 1 96.94 79 ALA A CA 1
ATOM 640 C C . ALA A 1 79 ? 1.947 -2.033 -21.781 1 96.94 79 ALA A C 1
ATOM 642 O O . ALA A 1 79 ? 2.838 -1.282 -21.375 1 96.94 79 ALA A O 1
ATOM 643 N N . ALA A 1 80 ? 1.757 -3.207 -21.281 1 97.56 80 ALA A N 1
ATOM 644 C CA . ALA A 1 80 ? 2.551 -3.691 -20.156 1 97.56 80 ALA A CA 1
ATOM 645 C C . ALA A 1 80 ? 3.824 -4.379 -20.641 1 97.56 80 ALA A C 1
ATOM 647 O O . ALA A 1 80 ? 4.719 -4.676 -19.844 1 97.56 80 ALA A O 1
ATOM 648 N N . LEU A 1 81 ? 3.951 -4.59 -21.891 1 97.81 81 LEU A N 1
ATOM 649 C CA . LEU A 1 81 ? 4.977 -5.48 -22.422 1 97.81 81 LEU A CA 1
ATOM 650 C C . LEU A 1 81 ? 6.066 -4.691 -23.141 1 97.81 81 LEU A C 1
ATOM 652 O O . LEU A 1 81 ? 5.773 -3.707 -23.828 1 97.81 81 LEU A O 1
ATOM 656 N N . ARG A 1 82 ? 7.215 -5.109 -22.969 1 96.31 82 ARG A N 1
ATOM 657 C CA . ARG A 1 82 ? 8.352 -4.703 -23.781 1 96.31 82 ARG A CA 1
ATOM 658 C C . ARG A 1 82 ? 9.031 -5.914 -24.422 1 96.31 82 ARG A C 1
ATOM 660 O O . ARG A 1 82 ? 9.523 -6.797 -23.719 1 96.31 82 ARG A O 1
ATOM 667 N N . GLN A 1 83 ? 9.062 -5.926 -25.688 1 97.25 83 GLN A N 1
ATOM 668 C CA . GLN A 1 83 ? 9.711 -7.031 -26.391 1 97.25 83 GLN A CA 1
ATOM 669 C C . GLN A 1 83 ? 11.219 -7.031 -26.156 1 97.25 83 GLN A C 1
ATOM 671 O O . GLN A 1 83 ? 11.852 -5.977 -26.156 1 97.25 83 GLN A O 1
ATOM 676 N N . VAL A 1 84 ? 11.758 -8.18 -26.016 1 96.25 84 VAL A N 1
ATOM 677 C CA . VAL A 1 84 ? 13.195 -8.328 -25.812 1 96.25 84 VAL A CA 1
ATOM 678 C C . VAL A 1 84 ? 13.719 -9.469 -26.688 1 96.25 84 VAL A C 1
ATOM 680 O O . VAL A 1 84 ? 12.992 -10.422 -26.984 1 96.25 84 VAL A O 1
ATOM 683 N N . PRO A 1 85 ? 14.977 -9.344 -27.141 1 96.12 85 PRO A N 1
ATOM 684 C CA . PRO A 1 85 ? 15.547 -10.414 -27.969 1 96.12 85 PRO A CA 1
ATOM 685 C C . PRO A 1 85 ? 15.859 -11.672 -27.156 1 96.12 85 PRO A C 1
ATOM 687 O O . PRO A 1 85 ? 15.875 -12.773 -27.719 1 96.12 85 PRO A O 1
ATOM 690 N N . GLN A 1 86 ? 16.188 -11.5 -25.875 1 96.75 86 GLN A N 1
ATOM 691 C CA . GLN A 1 86 ? 16.484 -12.594 -24.953 1 96.75 86 GLN A CA 1
ATOM 692 C C . GLN A 1 86 ? 16.141 -12.203 -23.516 1 96.75 86 GLN A C 1
ATOM 694 O O . GLN A 1 86 ? 16.141 -11.023 -23.156 1 96.75 86 GLN A O 1
ATOM 699 N N . PHE A 1 87 ? 15.805 -13.219 -22.75 1 95.56 87 PHE A N 1
ATOM 700 C CA . PHE A 1 87 ? 15.523 -12.961 -21.344 1 95.56 87 PHE A CA 1
ATOM 701 C C . PHE A 1 87 ? 16.797 -12.609 -20.594 1 95.56 87 PHE A C 1
ATOM 703 O O . PHE A 1 87 ? 17.875 -13.125 -20.906 1 95.56 87 PHE A O 1
ATOM 710 N N . GLU A 1 88 ? 16.672 -11.695 -19.688 1 87.56 88 GLU A N 1
ATOM 711 C CA . GLU A 1 88 ? 17.766 -11.445 -18.75 1 87.56 88 GLU A CA 1
ATOM 712 C C . GLU A 1 88 ? 17.469 -12.039 -17.375 1 87.56 88 GLU A C 1
ATOM 714 O O . GLU A 1 88 ? 16.328 -12 -16.922 1 87.56 88 GLU A O 1
ATOM 719 N N . THR A 1 89 ? 18.531 -12.539 -16.797 1 91.44 89 THR A N 1
ATOM 720 C CA . THR A 1 89 ? 18.391 -13 -15.422 1 91.44 89 THR A CA 1
ATOM 721 C C . THR A 1 89 ? 18.422 -11.82 -14.453 1 91.44 89 THR A C 1
ATOM 723 O O . THR A 1 89 ? 19.375 -11.047 -14.438 1 91.44 89 THR A O 1
ATOM 726 N N . LYS A 1 90 ? 17.391 -11.758 -13.703 1 93.81 90 LYS A N 1
ATOM 727 C CA . LYS A 1 90 ? 17.312 -10.68 -12.727 1 93.81 90 LYS A CA 1
ATOM 728 C C . LYS A 1 90 ? 18.016 -11.07 -11.43 1 93.81 90 LYS A C 1
ATOM 730 O O . LYS A 1 90 ? 17.922 -12.219 -10.992 1 93.81 90 LYS A O 1
ATOM 735 N N . THR A 1 91 ? 18.641 -10.102 -10.797 1 93.94 91 THR A N 1
ATOM 736 C CA . THR A 1 91 ? 19.453 -10.414 -9.641 1 93.94 91 THR A CA 1
ATOM 737 C C . THR A 1 91 ? 18.812 -9.891 -8.359 1 93.94 91 THR A C 1
ATOM 739 O O . THR A 1 91 ? 19.156 -10.32 -7.258 1 93.94 91 THR A O 1
ATOM 742 N N . HIS A 1 92 ? 17.953 -8.906 -8.492 1 95.31 92 HIS A N 1
ATOM 743 C CA . HIS A 1 92 ? 17.375 -8.266 -7.316 1 95.31 92 HIS A CA 1
ATOM 744 C C . HIS A 1 92 ? 15.852 -8.266 -7.387 1 95.31 92 HIS A C 1
ATOM 746 O O . HIS A 1 92 ? 15.273 -8.469 -8.453 1 95.31 92 HIS A O 1
ATOM 752 N N . CYS A 1 93 ? 15.297 -8.07 -6.238 1 95.44 93 CYS A N 1
ATOM 753 C CA . CYS A 1 93 ? 13.844 -7.98 -6.09 1 95.44 93 CYS A CA 1
ATOM 754 C C . CYS A 1 93 ? 13.469 -6.922 -5.059 1 95.44 93 CYS A C 1
ATOM 756 O O . CYS A 1 93 ? 14.25 -6.629 -4.152 1 95.44 93 CYS A O 1
ATOM 758 N N . THR A 1 94 ? 12.375 -6.25 -5.309 1 96 94 THR A N 1
ATOM 759 C CA . THR A 1 94 ? 11.867 -5.352 -4.277 1 96 94 THR A CA 1
ATOM 760 C C . THR A 1 94 ? 11.266 -6.137 -3.117 1 96 94 THR A C 1
ATOM 762 O O . THR A 1 94 ? 10.531 -7.102 -3.328 1 96 94 THR A O 1
ATOM 765 N N . ARG A 1 95 ? 11.523 -5.707 -1.932 1 93.19 95 ARG A N 1
ATOM 766 C CA . ARG A 1 95 ? 11.031 -6.363 -0.725 1 93.19 95 ARG A CA 1
ATOM 767 C C . ARG A 1 95 ? 9.68 -5.797 -0.305 1 93.19 95 ARG A C 1
ATOM 769 O O . ARG A 1 95 ? 8.805 -6.535 0.156 1 93.19 95 ARG A O 1
ATOM 776 N N . PHE A 1 96 ? 9.492 -4.547 -0.459 1 92.06 96 PHE A N 1
ATOM 777 C CA . PHE A 1 96 ? 8.266 -3.809 -0.164 1 92.06 96 PHE A CA 1
ATOM 778 C C . PHE A 1 96 ? 7.938 -2.836 -1.289 1 92.06 96 PHE A C 1
ATOM 780 O O . PHE A 1 96 ? 8.688 -2.727 -2.264 1 92.06 96 PHE A O 1
ATOM 787 N N . THR A 1 97 ? 6.75 -2.23 -1.154 1 94.19 97 THR A N 1
ATOM 788 C CA . THR A 1 97 ? 6.406 -1.224 -2.152 1 94.19 97 THR A CA 1
ATOM 789 C C . THR A 1 97 ? 7.457 -0.117 -2.186 1 94.19 97 THR A C 1
ATOM 791 O O . THR A 1 97 ? 7.77 0.479 -1.152 1 94.19 97 THR A O 1
ATOM 794 N N . ALA A 1 98 ? 8.016 0.128 -3.328 1 95.94 98 ALA A N 1
ATOM 795 C CA . ALA A 1 98 ? 9.156 1.028 -3.477 1 95.94 98 ALA A CA 1
ATOM 796 C C . ALA A 1 98 ? 8.797 2.219 -4.363 1 95.94 98 ALA A C 1
ATOM 798 O O . ALA A 1 98 ? 8.484 2.049 -5.543 1 95.94 98 ALA A O 1
ATOM 799 N N . PRO A 1 99 ? 8.836 3.418 -3.801 1 95.44 99 PRO A N 1
ATOM 800 C CA . PRO A 1 99 ? 8.727 4.582 -4.68 1 95.44 99 PRO A CA 1
ATOM 801 C C . PRO A 1 99 ? 9.906 4.719 -5.637 1 95.44 99 PRO A C 1
ATOM 803 O O . PRO A 1 99 ? 11.047 4.449 -5.254 1 95.44 99 PRO A O 1
ATOM 806 N N . ILE A 1 100 ? 9.586 5.062 -6.824 1 95.75 100 ILE A N 1
ATOM 807 C CA . ILE A 1 100 ? 10.609 5.348 -7.824 1 95.75 100 ILE A CA 1
ATOM 808 C C . ILE A 1 100 ? 10.742 6.859 -8.008 1 95.75 100 ILE A C 1
ATOM 810 O O . ILE A 1 100 ? 9.773 7.539 -8.344 1 95.75 100 ILE A O 1
ATOM 814 N N . THR A 1 101 ? 11.938 7.32 -7.805 1 94.81 101 THR A N 1
ATOM 815 C CA . THR A 1 101 ? 12.188 8.75 -7.934 1 94.81 101 THR A CA 1
ATOM 816 C C . THR A 1 101 ? 13 9.047 -9.188 1 94.81 101 THR A C 1
ATOM 818 O O . THR A 1 101 ? 13.75 8.195 -9.664 1 94.81 101 THR A O 1
ATOM 821 N N . LYS A 1 102 ? 12.867 10.227 -9.703 1 94.44 102 LYS A N 1
ATOM 822 C CA . LYS A 1 102 ? 13.602 10.641 -10.891 1 94.44 102 LYS A CA 1
ATOM 823 C C . LYS A 1 102 ? 15.102 10.688 -10.625 1 94.44 102 LYS A C 1
ATOM 825 O O . LYS A 1 102 ? 15.906 10.32 -11.484 1 94.44 102 LYS A O 1
ATOM 830 N N . GLU A 1 103 ? 15.43 11.195 -9.469 1 94.88 103 GLU A N 1
ATOM 831 C CA . GLU A 1 103 ? 16.828 11.273 -9.023 1 94.88 103 GLU A CA 1
ATOM 832 C C . GLU A 1 103 ? 17.047 10.461 -7.754 1 94.88 103 GLU A C 1
ATOM 834 O O . GLU A 1 103 ? 16.078 10.008 -7.125 1 94.88 103 GLU A O 1
ATOM 839 N N . ALA A 1 104 ? 18.281 10.242 -7.434 1 94.94 104 ALA A N 1
ATOM 840 C CA . ALA A 1 104 ? 18.641 9.523 -6.215 1 94.94 104 ALA A CA 1
ATOM 841 C C . ALA A 1 104 ? 18.406 10.383 -4.977 1 94.94 104 ALA A C 1
ATOM 843 O O . ALA A 1 104 ? 19.344 10.703 -4.246 1 94.94 104 ALA A O 1
ATOM 844 N N . ASP A 1 105 ? 17.156 10.766 -4.824 1 92.62 105 ASP A N 1
ATOM 845 C CA . ASP A 1 105 ? 16.719 11.672 -3.771 1 92.62 105 ASP A CA 1
ATOM 846 C C . ASP A 1 105 ? 15.242 11.469 -3.445 1 92.62 105 ASP A C 1
ATOM 848 O O . ASP A 1 105 ? 14.391 11.492 -4.34 1 92.62 105 ASP A O 1
ATOM 852 N N . LEU A 1 106 ? 14.992 11.352 -2.141 1 88.06 106 LEU A N 1
ATOM 853 C CA . LEU A 1 106 ? 13.633 11.07 -1.696 1 88.06 106 LEU A CA 1
ATOM 854 C C . LEU A 1 106 ? 12.695 12.219 -2.041 1 88.06 106 LEU A C 1
ATOM 856 O O . LEU A 1 106 ? 11.477 12.039 -2.119 1 88.06 106 LEU A O 1
ATOM 860 N N . LYS A 1 107 ? 13.219 13.367 -2.113 1 88.94 107 LYS A N 1
ATOM 861 C CA . LYS A 1 107 ? 12.398 14.555 -2.342 1 88.94 107 LYS A CA 1
ATOM 862 C C . LYS A 1 107 ? 12.234 14.82 -3.836 1 88.94 107 LYS A C 1
ATOM 864 O O . LYS A 1 107 ? 11.445 15.688 -4.23 1 88.94 107 LYS A O 1
ATOM 869 N N . SER A 1 108 ? 12.961 14.047 -4.688 1 91.5 108 SER A N 1
ATOM 870 C CA . SER A 1 108 ? 12.836 14.195 -6.137 1 91.5 108 SER A CA 1
ATOM 871 C C . SER A 1 108 ? 11.469 13.734 -6.625 1 91.5 108 SER A C 1
ATOM 873 O O . SER A 1 108 ? 10.781 12.977 -5.934 1 91.5 108 SER A O 1
ATOM 875 N N . PRO A 1 109 ? 11.055 14.234 -7.758 1 91.62 109 PRO A N 1
ATOM 876 C CA . PRO A 1 109 ? 9.758 13.828 -8.305 1 91.62 109 PRO A CA 1
ATOM 877 C C . PRO A 1 109 ? 9.609 12.312 -8.414 1 91.62 109 PRO A C 1
ATOM 879 O O . PRO A 1 109 ? 10.57 11.617 -8.75 1 91.62 109 PRO A O 1
ATOM 882 N N . LEU A 1 110 ? 8.391 11.852 -8.062 1 92.88 110 LEU A N 1
ATOM 883 C CA . LEU A 1 110 ? 8.047 10.438 -8.172 1 92.88 110 LEU A CA 1
ATOM 884 C C . LEU A 1 110 ? 7.707 10.07 -9.617 1 92.88 110 LEU A C 1
ATOM 886 O O . LEU A 1 110 ? 7.012 10.82 -10.305 1 92.88 110 LEU A O 1
ATOM 890 N N . ILE A 1 111 ? 8.18 8.938 -9.992 1 92.12 111 ILE A N 1
ATOM 891 C CA . ILE A 1 111 ? 7.883 8.477 -11.352 1 92.12 111 ILE A CA 1
ATOM 892 C C . ILE A 1 111 ? 6.949 7.266 -11.289 1 92.12 111 ILE A C 1
ATOM 894 O O . ILE A 1 111 ? 6.309 6.922 -12.281 1 92.12 111 ILE A O 1
ATOM 898 N N . GLY A 1 112 ? 6.879 6.672 -10.109 1 92.81 112 GLY A N 1
ATOM 899 C CA . GLY A 1 112 ? 6.02 5.516 -9.93 1 92.81 112 GLY A CA 1
ATOM 900 C C . GLY A 1 112 ? 6.336 4.727 -8.672 1 92.81 112 GLY A C 1
ATOM 901 O O . GLY A 1 112 ? 6.938 5.254 -7.734 1 92.81 112 GLY A O 1
ATOM 902 N N . PHE A 1 113 ? 5.832 3.529 -8.602 1 95 113 PHE A N 1
ATOM 903 C CA . PHE A 1 113 ? 6.074 2.596 -7.508 1 95 113 PHE A CA 1
ATOM 904 C C . PHE A 1 113 ? 6.273 1.181 -8.039 1 95 113 PHE A C 1
ATOM 906 O O . PHE A 1 113 ? 5.672 0.799 -9.047 1 95 113 PHE A O 1
ATOM 913 N N . LEU A 1 114 ? 7.062 0.431 -7.34 1 96.12 114 LEU A N 1
ATOM 914 C CA . LEU A 1 114 ? 7.16 -1.002 -7.598 1 96.12 114 LEU A CA 1
ATOM 915 C C . LEU A 1 114 ? 6.551 -1.802 -6.453 1 96.12 114 LEU A C 1
ATOM 917 O O . LEU A 1 114 ? 6.73 -1.455 -5.281 1 96.12 114 LEU A O 1
ATOM 921 N N . PRO A 1 115 ? 5.797 -2.861 -6.816 1 96.12 115 PRO A N 1
ATOM 922 C CA . PRO A 1 115 ? 5.293 -3.758 -5.77 1 96.12 115 PRO A CA 1
ATOM 923 C C . PRO A 1 115 ? 6.387 -4.648 -5.184 1 96.12 115 PRO A C 1
ATOM 925 O O . PRO A 1 115 ? 7.496 -4.711 -5.723 1 96.12 115 PRO A O 1
ATOM 928 N N . PRO A 1 116 ? 6.027 -5.324 -4 1 95.81 116 PRO A N 1
ATOM 929 C CA . PRO A 1 116 ? 6.934 -6.395 -3.582 1 95.81 116 PRO A CA 1
ATOM 930 C C . PRO A 1 116 ? 7.094 -7.48 -4.645 1 95.81 116 PRO A C 1
ATOM 932 O O . PRO A 1 116 ? 6.137 -7.805 -5.352 1 95.81 116 PRO A O 1
ATOM 935 N N . ALA A 1 117 ? 8.32 -7.961 -4.816 1 96.38 117 ALA A N 1
ATOM 936 C CA . ALA A 1 117 ? 8.688 -9.094 -5.656 1 96.38 117 ALA A CA 1
ATOM 937 C C . ALA A 1 117 ? 8.883 -8.664 -7.109 1 96.38 117 ALA A C 1
ATOM 939 O O . ALA A 1 117 ? 9.008 -9.508 -8 1 96.38 117 ALA A O 1
ATOM 940 N N . ALA A 1 118 ? 8.828 -7.324 -7.367 1 96.62 118 ALA A N 1
ATOM 941 C CA . ALA A 1 118 ? 9.328 -6.871 -8.664 1 96.62 118 ALA A CA 1
ATOM 942 C C . ALA A 1 118 ? 10.805 -7.199 -8.836 1 96.62 118 ALA A C 1
ATOM 944 O O . ALA A 1 118 ? 11.586 -7.066 -7.891 1 96.62 118 ALA A O 1
ATOM 945 N N . THR A 1 119 ? 11.18 -7.598 -10.031 1 95.94 119 THR A N 1
ATOM 946 C CA . THR A 1 119 ? 12.562 -8.039 -10.234 1 95.94 119 THR A CA 1
ATOM 947 C C . THR A 1 119 ? 13.297 -7.082 -11.164 1 95.94 119 THR A C 1
ATOM 949 O O . THR A 1 119 ? 12.711 -6.535 -12.102 1 95.94 119 THR A O 1
ATOM 952 N N . PHE A 1 120 ? 14.562 -6.926 -10.875 1 95.19 120 PHE A N 1
ATOM 953 C CA . PHE A 1 120 ? 15.344 -5.98 -11.672 1 95.19 120 PHE A CA 1
ATOM 954 C C . PHE A 1 120 ? 16.828 -6.227 -11.5 1 95.19 120 PHE A C 1
ATOM 956 O O . PHE A 1 120 ? 17.25 -7.047 -10.672 1 95.19 120 PHE A O 1
ATOM 963 N N . ASN A 1 121 ? 17.594 -5.641 -12.414 1 94.25 121 ASN A N 1
ATOM 964 C CA . ASN A 1 121 ? 19.031 -5.535 -12.281 1 94.25 121 ASN A CA 1
ATOM 965 C C . ASN A 1 121 ? 19.469 -4.113 -11.914 1 94.25 121 ASN A C 1
ATOM 967 O O . ASN A 1 121 ? 18.812 -3.145 -12.312 1 94.25 121 ASN A O 1
ATOM 971 N N . ILE A 1 122 ? 20.453 -4.043 -11.141 1 92.75 122 ILE A N 1
ATOM 972 C CA . ILE A 1 122 ? 20.984 -2.738 -10.766 1 92.75 122 ILE A CA 1
ATOM 973 C C . ILE A 1 122 ? 21.953 -2.246 -11.836 1 92.75 122 ILE A C 1
ATOM 975 O O . ILE A 1 122 ? 22.938 -2.926 -12.156 1 92.75 122 ILE A O 1
ATOM 979 N N . SER A 1 123 ? 21.672 -1.077 -12.375 1 91.75 123 SER A N 1
ATOM 980 C CA . SER A 1 123 ? 22.531 -0.528 -13.43 1 91.75 123 SER A CA 1
ATOM 981 C C . SER A 1 123 ? 23.547 0.465 -12.859 1 91.75 123 SER A C 1
ATOM 983 O O . SER A 1 123 ? 24.625 0.636 -13.406 1 91.75 123 SER A O 1
ATOM 985 N N . GLU A 1 124 ? 23.156 1.152 -11.805 1 93.75 124 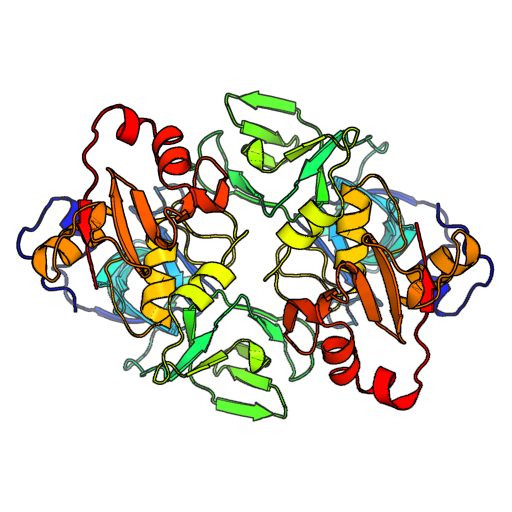GLU A N 1
ATOM 986 C CA . GLU A 1 124 ? 23.969 2.178 -11.164 1 93.75 124 GLU A CA 1
ATOM 987 C C . GLU A 1 124 ? 23.641 2.301 -9.68 1 93.75 124 GLU A C 1
ATOM 989 O O . GLU A 1 124 ? 22.5 2.033 -9.273 1 93.75 124 GLU A O 1
ATOM 994 N N . ILE A 1 125 ? 24.656 2.646 -8.891 1 94.5 125 ILE A N 1
ATOM 995 C CA . ILE A 1 125 ? 24.469 2.914 -7.469 1 94.5 125 ILE A CA 1
ATOM 996 C C . ILE A 1 125 ? 24.938 4.332 -7.145 1 94.5 125 ILE A C 1
ATOM 998 O O . ILE A 1 125 ? 26.016 4.75 -7.566 1 94.5 125 ILE A O 1
ATOM 1002 N N . GLN A 1 126 ? 24.094 5.062 -6.539 1 95.69 126 GLN A N 1
ATOM 1003 C CA . GLN A 1 126 ? 24.406 6.398 -6.039 1 95.69 126 GLN A CA 1
ATOM 1004 C C . GLN A 1 126 ? 23.953 6.566 -4.594 1 95.69 126 GLN A C 1
ATOM 1006 O O . GLN A 1 126 ? 22.766 6.762 -4.332 1 95.69 126 GLN A O 1
ATOM 1011 N N . GLY A 1 127 ? 24.969 6.492 -3.652 1 94.25 127 GLY A N 1
ATOM 1012 C CA . GLY A 1 127 ? 24.594 6.543 -2.248 1 94.25 127 GLY A CA 1
ATOM 1013 C C . GLY A 1 127 ? 23.703 5.387 -1.827 1 94.25 127 GLY A C 1
ATOM 1014 O O . GLY A 1 127 ? 24.047 4.223 -2.043 1 94.25 127 GLY A O 1
ATOM 1015 N N . ASP A 1 128 ? 22.547 5.785 -1.302 1 94.25 128 ASP A N 1
ATOM 1016 C CA . ASP A 1 128 ? 21.625 4.77 -0.82 1 94.25 128 ASP A CA 1
ATOM 1017 C C . ASP A 1 128 ? 20.594 4.41 -1.893 1 94.25 128 ASP A C 1
ATOM 1019 O O . ASP A 1 128 ? 19.562 3.801 -1.595 1 94.25 128 ASP A O 1
ATOM 1023 N N . TYR A 1 129 ? 20.922 4.785 -3.145 1 96.12 129 TYR A N 1
ATOM 1024 C CA . TYR A 1 129 ? 19.938 4.551 -4.203 1 96.12 129 TYR A CA 1
ATOM 1025 C C . TYR A 1 129 ? 20.531 3.682 -5.309 1 96.12 129 TYR A C 1
ATOM 1027 O O . TYR A 1 129 ? 21.734 3.738 -5.57 1 96.12 129 TYR A O 1
ATOM 1035 N N . VAL A 1 130 ? 19.656 2.914 -5.867 1 96 130 VAL A N 1
ATOM 1036 C CA . VAL A 1 130 ? 20.031 2.105 -7.027 1 96 130 VAL A CA 1
ATOM 1037 C C . VAL A 1 130 ? 19.156 2.494 -8.219 1 96 130 VAL A C 1
ATOM 1039 O O . VAL A 1 130 ? 17.969 2.811 -8.062 1 96 130 VAL A O 1
ATOM 1042 N N . LYS A 1 131 ? 19.719 2.445 -9.344 1 94.88 131 LYS A N 1
ATOM 1043 C CA . LYS A 1 131 ? 19.016 2.824 -10.57 1 94.88 131 LYS A CA 1
ATOM 1044 C C . LYS A 1 131 ? 18.438 1.601 -11.273 1 94.88 131 LYS A C 1
ATOM 1046 O O . LYS A 1 131 ? 19.109 0.579 -11.414 1 94.88 131 LYS A O 1
ATOM 1051 N N . LEU A 1 132 ? 17.172 1.73 -11.633 1 91 132 LEU A N 1
ATOM 1052 C CA . LEU A 1 132 ? 16.516 0.734 -12.469 1 91 132 LEU A CA 1
ATOM 1053 C C . LEU A 1 132 ? 16.734 1.046 -13.945 1 91 132 LEU A C 1
ATOM 1055 O O . LEU A 1 132 ? 16.609 2.201 -14.367 1 91 132 LEU A O 1
ATOM 1059 N N . ALA A 1 133 ? 17.172 0.169 -14.773 1 77.25 133 ALA A N 1
ATOM 1060 C CA . ALA A 1 133 ? 17.531 0.345 -16.172 1 77.25 133 ALA A CA 1
ATOM 1061 C C . ALA A 1 133 ? 16.469 1.137 -16.922 1 77.25 133 ALA A C 1
ATOM 1063 O O . ALA A 1 133 ? 16.781 2.072 -17.656 1 77.25 133 ALA A O 1
ATOM 1064 N N . GLU A 1 134 ? 15.227 0.887 -16.922 1 75.06 134 GLU A N 1
ATOM 1065 C CA . GLU A 1 134 ? 14.211 1.546 -17.75 1 75.06 134 GLU A CA 1
ATOM 1066 C C . GLU A 1 134 ? 13.297 2.416 -16.891 1 75.06 134 GLU A C 1
ATOM 1068 O O . GLU A 1 134 ? 12.188 2.752 -17.312 1 75.06 134 GLU A O 1
ATOM 1073 N N . TRP A 1 135 ? 13.773 2.785 -15.75 1 85.94 135 TRP A N 1
ATOM 1074 C CA . TRP A 1 135 ? 12.992 3.66 -14.883 1 85.94 135 TRP A CA 1
ATOM 1075 C C . TRP A 1 135 ? 13.891 4.602 -14.094 1 85.94 135 TRP A C 1
ATOM 1077 O O . TRP A 1 135 ? 14.836 5.172 -14.648 1 85.94 135 TRP A O 1
ATOM 1087 N N . GLY A 1 136 ? 13.68 4.816 -12.945 1 93.12 136 GLY A N 1
ATOM 1088 C CA . GLY A 1 136 ? 14.367 5.75 -12.07 1 93.12 136 GLY A CA 1
ATOM 1089 C C . GLY A 1 136 ? 15.07 5.07 -10.914 1 93.12 136 GLY A C 1
ATOM 1090 O O . GLY A 1 136 ? 15.727 4.039 -11.094 1 93.12 136 GLY A O 1
ATOM 1091 N N . TRP A 1 137 ? 15.062 5.73 -9.859 1 96.38 137 TRP A N 1
ATOM 1092 C CA . TRP A 1 137 ? 15.844 5.309 -8.695 1 96.38 137 TRP A CA 1
ATOM 1093 C C . TRP A 1 137 ? 14.938 4.789 -7.59 1 96.38 137 TRP A C 1
ATOM 1095 O O . TRP A 1 137 ? 13.867 5.355 -7.336 1 96.38 137 TRP A O 1
ATOM 1105 N N . ILE A 1 138 ? 15.367 3.725 -6.926 1 96.06 138 ILE A N 1
ATOM 1106 C CA . ILE A 1 138 ? 14.719 3.314 -5.688 1 96.06 138 ILE A CA 1
ATOM 1107 C C . ILE A 1 138 ? 15.742 3.271 -4.555 1 96.06 138 ILE A C 1
ATOM 1109 O O . ILE A 1 138 ? 16.938 3.104 -4.801 1 96.06 138 ILE A O 1
ATOM 1113 N N . HIS A 1 139 ? 15.297 3.531 -3.395 1 96.31 139 HIS A N 1
ATOM 1114 C CA . HIS A 1 139 ? 16.172 3.402 -2.236 1 96.31 139 HIS A CA 1
ATOM 1115 C C . HIS A 1 139 ? 16.594 1.952 -2.025 1 96.31 139 HIS A C 1
ATOM 1117 O O . HIS A 1 139 ? 15.781 1.036 -2.156 1 96.31 139 HIS A O 1
ATOM 1123 N N . ARG A 1 140 ? 17.797 1.676 -1.661 1 94.19 140 ARG A N 1
ATOM 1124 C CA . ARG A 1 140 ? 18.359 0.338 -1.545 1 94.19 140 ARG A CA 1
ATOM 1125 C C . ARG A 1 140 ? 17.656 -0.471 -0.468 1 94.19 140 ARG A C 1
ATOM 1127 O O . ARG A 1 140 ? 17.656 -1.703 -0.507 1 94.19 140 ARG A O 1
ATOM 1134 N N . ALA A 1 141 ? 17.047 0.205 0.518 1 93.44 141 ALA A N 1
ATOM 1135 C CA . ALA A 1 141 ? 16.328 -0.47 1.594 1 93.44 141 ALA A CA 1
ATOM 1136 C C . ALA A 1 141 ? 15.148 -1.268 1.047 1 93.44 141 ALA A C 1
ATOM 1138 O O . ALA A 1 141 ? 14.625 -2.162 1.719 1 93.44 141 ALA A O 1
ATOM 1139 N N . HIS A 1 142 ? 14.727 -0.964 -0.17 1 94.38 142 HIS A N 1
ATOM 1140 C CA . HIS A 1 142 ? 13.586 -1.642 -0.778 1 94.38 142 HIS A CA 1
ATOM 1141 C C . HIS A 1 142 ? 14.031 -2.873 -1.562 1 94.38 142 HIS A C 1
ATOM 1143 O O . HIS A 1 142 ? 13.195 -3.633 -2.057 1 94.38 142 HIS A O 1
ATOM 1149 N N . ALA A 1 143 ? 15.273 -3.09 -1.663 1 92.88 143 ALA A N 1
ATOM 1150 C CA . ALA A 1 143 ? 15.773 -4.137 -2.551 1 92.88 143 ALA A CA 1
ATOM 1151 C C . ALA A 1 143 ? 16.547 -5.199 -1.769 1 92.88 143 ALA A C 1
ATOM 1153 O O . ALA A 1 143 ? 17.109 -4.914 -0.715 1 92.88 143 ALA A O 1
ATOM 1154 N N . PHE A 1 144 ? 16.5 -6.406 -2.213 1 93.62 144 PHE A N 1
ATOM 1155 C CA . PHE A 1 144 ? 17.375 -7.461 -1.715 1 93.62 144 PHE A CA 1
ATOM 1156 C C . PHE A 1 144 ? 17.812 -8.383 -2.848 1 93.62 144 PHE A C 1
ATOM 1158 O O . PHE A 1 144 ? 17.203 -8.391 -3.92 1 93.62 144 PHE A O 1
ATOM 1165 N N . GLU A 1 145 ? 18.875 -9.094 -2.639 1 94.62 145 GLU A N 1
ATOM 1166 C CA . GLU A 1 145 ? 19.422 -10.016 -3.627 1 94.62 145 GLU A CA 1
ATOM 1167 C C . GLU A 1 145 ? 18.688 -11.344 -3.615 1 94.62 145 GLU A C 1
ATOM 1169 O O . GLU A 1 145 ? 18.547 -11.977 -2.566 1 94.62 145 GLU A O 1
ATOM 1174 N N . LEU A 1 146 ? 18.328 -11.766 -4.766 1 92.38 146 LEU A N 1
ATOM 1175 C CA . LEU A 1 146 ? 17.562 -13 -4.898 1 92.38 146 LEU A CA 1
ATOM 1176 C C . LEU A 1 146 ? 18.375 -14.203 -4.426 1 92.38 146 LEU A C 1
ATOM 1178 O O . LEU A 1 146 ? 17.812 -15.195 -3.963 1 92.38 146 LEU A O 1
ATOM 1182 N N . SER A 1 147 ? 19.688 -14.125 -4.484 1 93.06 147 SER A N 1
ATOM 1183 C CA . SER A 1 147 ? 20.562 -15.211 -4.086 1 93.06 147 SER A CA 1
ATOM 1184 C C . SER A 1 147 ? 20.688 -15.305 -2.568 1 93.06 147 SER A C 1
ATOM 1186 O O . SER A 1 147 ? 21.203 -16.297 -2.039 1 93.06 147 SER A O 1
ATOM 1188 N N . GLU A 1 148 ? 20.172 -14.352 -1.812 1 93.88 148 GLU A N 1
ATOM 1189 C CA . GLU A 1 148 ? 20.188 -14.32 -0.352 1 93.88 148 GLU A CA 1
ATOM 1190 C C . GLU A 1 148 ? 18.766 -14.359 0.213 1 93.88 148 GLU A C 1
ATOM 1192 O O . GLU A 1 148 ? 18.234 -13.328 0.607 1 93.88 148 GLU A O 1
ATOM 1197 N N . PRO A 1 149 ? 18.312 -15.539 0.333 1 91.31 149 PRO A N 1
ATOM 1198 C CA . PRO A 1 149 ? 16.922 -15.664 0.783 1 91.31 149 PRO A CA 1
ATOM 1199 C C . PRO A 1 149 ? 16.719 -15.133 2.197 1 91.31 149 PRO A C 1
ATOM 1201 O O . PRO A 1 149 ? 17.625 -15.188 3.025 1 91.31 149 PRO A O 1
ATOM 1204 N N . LEU A 1 150 ? 15.539 -14.633 2.402 1 94.94 150 LEU A N 1
ATOM 1205 C CA . LEU A 1 150 ? 15.141 -14.078 3.691 1 94.94 150 LEU A CA 1
ATOM 1206 C C . LEU A 1 150 ? 14.398 -15.117 4.527 1 94.94 150 LEU A C 1
ATOM 1208 O O . LEU A 1 150 ? 13.992 -16.156 4.008 1 94.94 150 LEU A O 1
ATOM 1212 N N . ASP A 1 151 ? 14.352 -14.797 5.801 1 96.31 151 ASP A N 1
ATOM 1213 C CA . ASP A 1 151 ? 13.617 -15.688 6.695 1 96.31 151 ASP A CA 1
ATOM 1214 C C . ASP A 1 151 ? 12.125 -15.656 6.391 1 96.31 151 ASP A C 1
ATOM 1216 O O . ASP A 1 151 ? 11.508 -14.586 6.363 1 96.31 151 ASP A O 1
ATOM 1220 N N . LEU A 1 152 ? 11.539 -16.812 6.25 1 96.31 152 LEU A N 1
ATOM 1221 C CA . LEU A 1 152 ? 10.164 -16.969 5.785 1 96.31 152 LEU A CA 1
ATOM 1222 C C . LEU A 1 152 ? 9.195 -16.25 6.723 1 96.31 152 LEU A C 1
ATOM 1224 O O . LEU A 1 152 ? 8.352 -15.477 6.273 1 96.31 152 LEU A O 1
ATOM 1228 N N . LEU A 1 153 ? 9.281 -16.5 8.016 1 96.5 153 LEU A N 1
ATOM 1229 C CA . LEU A 1 153 ? 8.328 -15.93 8.961 1 96.5 153 LEU A CA 1
ATOM 1230 C C . LEU A 1 153 ? 8.508 -14.422 9.078 1 96.5 153 LEU A C 1
ATOM 1232 O O . LEU A 1 153 ? 7.535 -13.688 9.258 1 96.5 153 LEU A O 1
ATOM 1236 N N . THR A 1 154 ? 9.727 -14.008 8.93 1 94.56 154 THR A N 1
ATOM 1237 C CA . THR A 1 154 ? 10 -12.57 8.969 1 94.56 154 THR A CA 1
ATOM 1238 C C . THR A 1 154 ? 9.32 -11.859 7.809 1 94.56 154 THR A C 1
ATOM 1240 O O . THR A 1 154 ? 8.602 -10.883 8.008 1 94.56 154 THR A O 1
ATOM 1243 N N . VAL A 1 155 ? 9.461 -12.359 6.633 1 94.56 155 VAL A N 1
ATOM 1244 C CA . VAL A 1 155 ? 8.898 -11.695 5.465 1 94.56 155 VAL A CA 1
ATOM 1245 C C . VAL A 1 155 ? 7.375 -11.82 5.488 1 94.56 155 VAL A C 1
ATOM 1247 O O . VAL A 1 155 ? 6.664 -10.922 5.027 1 94.56 155 VAL A O 1
ATOM 1250 N N . ALA A 1 156 ? 6.875 -12.922 5.996 1 96.62 156 ALA A N 1
ATOM 1251 C CA . ALA A 1 156 ? 5.43 -13.078 6.133 1 96.62 156 ALA A CA 1
ATOM 1252 C C . ALA A 1 156 ? 4.844 -12 7.039 1 96.62 156 ALA A C 1
ATOM 1254 O O . ALA A 1 156 ? 3.855 -11.352 6.691 1 96.62 156 ALA A O 1
ATOM 1255 N N . ARG A 1 157 ? 5.461 -11.797 8.133 1 94.81 157 ARG A N 1
ATOM 1256 C CA . ARG A 1 157 ? 4.957 -10.836 9.109 1 94.81 157 ARG A CA 1
ATOM 1257 C C . ARG A 1 157 ? 5.109 -9.406 8.602 1 94.81 157 ARG A C 1
ATOM 1259 O O . ARG A 1 157 ? 4.328 -8.523 8.961 1 94.81 157 ARG A O 1
ATOM 1266 N N . GLU A 1 158 ? 6.035 -9.219 7.75 1 92.5 158 GLU A N 1
ATOM 1267 C CA . GLU A 1 158 ? 6.219 -7.91 7.133 1 92.5 158 GLU A CA 1
ATOM 1268 C C . GLU A 1 158 ? 5.039 -7.559 6.227 1 92.5 158 GLU A C 1
ATOM 1270 O O . GLU A 1 158 ? 4.883 -6.402 5.828 1 92.5 158 GLU A O 1
ATOM 1275 N N . GLN A 1 159 ? 4.195 -8.484 5.898 1 95 159 GLN A N 1
ATOM 1276 C CA . GLN A 1 159 ? 3.078 -8.242 4.992 1 95 159 GLN A CA 1
ATOM 1277 C C . GLN A 1 159 ? 1.785 -8.008 5.766 1 95 159 GLN A C 1
ATOM 1279 O O . GLN A 1 159 ? 0.742 -7.727 5.168 1 95 159 GLN A O 1
ATOM 1284 N N . LEU A 1 160 ? 1.826 -8.125 7.094 1 94 160 LEU A N 1
ATOM 1285 C CA . LEU A 1 160 ? 0.632 -7.883 7.898 1 94 160 LEU A CA 1
ATOM 1286 C C . LEU A 1 160 ? 0.05 -6.504 7.605 1 94 160 LEU A C 1
ATOM 1288 O O . LEU A 1 160 ? 0.791 -5.527 7.484 1 94 160 LEU A O 1
ATOM 1292 N N . GLY A 1 161 ? -1.296 -6.477 7.406 1 92 161 GLY A N 1
ATOM 1293 C CA . GLY A 1 161 ? -1.987 -5.219 7.156 1 92 161 GLY A CA 1
ATOM 1294 C C . GLY A 1 161 ? -2.182 -4.93 5.68 1 92 161 GLY A C 1
ATOM 1295 O O . GLY A 1 161 ? -2.99 -4.074 5.312 1 92 161 GLY A O 1
ATOM 1296 N N . ARG A 1 162 ? -1.441 -5.598 4.832 1 93.44 162 ARG A N 1
ATOM 1297 C CA . ARG A 1 162 ? -1.599 -5.414 3.393 1 93.44 162 ARG A CA 1
ATOM 1298 C C . ARG A 1 162 ? -3.02 -5.742 2.949 1 93.44 162 ARG A C 1
ATOM 1300 O O . ARG A 1 162 ? -3.605 -6.727 3.404 1 93.44 162 ARG A O 1
ATOM 1307 N N . SER A 1 163 ? -3.543 -4.949 2.066 1 94.06 163 SER A N 1
ATOM 1308 C CA . SER A 1 163 ? -4.93 -5.094 1.638 1 94.06 163 SER A CA 1
ATOM 1309 C C . SER A 1 163 ? -5.145 -6.402 0.891 1 94.06 163 SER A C 1
ATOM 1311 O O . SER A 1 163 ? -4.293 -6.82 0.1 1 94.06 163 SER A O 1
ATOM 1313 N N . TYR A 1 164 ? -6.309 -7.02 1.164 1 95.94 164 TYR A N 1
ATOM 1314 C CA . TYR A 1 164 ? -6.723 -8.18 0.378 1 95.94 164 TYR A CA 1
ATOM 1315 C C . TYR A 1 164 ? -7.254 -7.746 -0.985 1 95.94 164 TYR A C 1
ATOM 1317 O O . TYR A 1 164 ? -8.039 -6.801 -1.083 1 95.94 164 TYR A O 1
ATOM 1325 N N . LEU A 1 165 ? -6.836 -8.398 -2.012 1 96.38 165 LEU A N 1
ATOM 1326 C CA . LEU A 1 165 ? -7.285 -8.172 -3.381 1 96.38 165 LEU A CA 1
ATOM 1327 C C . LEU A 1 165 ? -7.336 -9.484 -4.156 1 96.38 165 LEU A C 1
ATOM 1329 O O . LEU A 1 165 ? -6.305 -10.125 -4.371 1 96.38 165 LEU A O 1
ATOM 1333 N N . TRP A 1 166 ? -8.5 -9.859 -4.578 1 95.5 166 TRP A N 1
ATOM 1334 C CA . TRP A 1 166 ? -8.656 -11.086 -5.359 1 95.5 166 TRP A CA 1
ATOM 1335 C C . TRP A 1 166 ? -7.766 -11.055 -6.594 1 95.5 166 TRP A C 1
ATOM 1337 O O . TRP A 1 166 ? -7.824 -10.117 -7.391 1 95.5 166 TRP A O 1
ATOM 1347 N N . GLY A 1 167 ? -6.902 -12.031 -6.719 1 96.19 167 GLY A N 1
ATOM 1348 C CA . GLY A 1 167 ? -5.988 -12.125 -7.848 1 96.19 167 GLY A CA 1
ATOM 1349 C C . GLY A 1 167 ? -4.773 -11.227 -7.703 1 96.19 167 GLY A C 1
ATOM 1350 O O . GLY A 1 167 ? -3.906 -11.203 -8.578 1 96.19 167 GLY A O 1
ATOM 1351 N N . GLY A 1 168 ? -4.648 -10.57 -6.605 1 96.94 168 GLY A N 1
ATOM 1352 C CA . GLY A 1 168 ? -3.656 -9.516 -6.457 1 96.94 168 GLY A CA 1
ATOM 1353 C C . GLY A 1 168 ? -2.268 -10.047 -6.145 1 96.94 168 GLY A C 1
ATOM 1354 O O . GLY A 1 168 ? -2.121 -11.008 -5.387 1 96.94 168 GLY A O 1
ATOM 1355 N N . ARG A 1 169 ? -1.27 -9.398 -6.73 1 96.56 169 ARG A N 1
ATOM 1356 C CA . ARG A 1 169 ? 0.158 -9.562 -6.477 1 96.56 169 ARG A CA 1
ATOM 1357 C C . ARG A 1 169 ? 0.873 -8.211 -6.469 1 96.56 169 ARG A C 1
ATOM 1359 O O . ARG A 1 169 ? 2.047 -8.133 -6.105 1 96.56 169 ARG A O 1
ATOM 1366 N N . GLY A 1 170 ? 0.164 -7.211 -6.828 1 94.69 170 GLY A N 1
ATOM 1367 C CA . GLY A 1 170 ? 0.794 -5.934 -7.129 1 94.69 170 GLY A CA 1
ATOM 1368 C C . GLY A 1 170 ? 0.783 -4.973 -5.953 1 94.69 170 GLY A C 1
ATOM 1369 O O . GLY A 1 170 ? 0.735 -5.398 -4.797 1 94.69 170 GLY A O 1
ATOM 1370 N N . THR A 1 171 ? 0.869 -3.711 -6.281 1 91.31 171 THR A N 1
ATOM 1371 C CA . THR A 1 171 ? 1.011 -2.654 -5.285 1 91.31 171 THR A CA 1
ATOM 1372 C C . THR A 1 171 ? -0.275 -2.496 -4.477 1 91.31 171 THR A C 1
ATOM 1374 O O . THR A 1 171 ? -0.242 -2.045 -3.33 1 91.31 171 THR A O 1
ATOM 1377 N N . SER A 1 172 ? -1.346 -2.949 -4.992 1 91.69 172 SER A N 1
ATOM 1378 C CA . SER A 1 172 ? -2.627 -2.572 -4.402 1 91.69 172 SER A CA 1
ATOM 1379 C C . SER A 1 172 ? -3.156 -3.666 -3.482 1 91.69 172 SER A C 1
ATOM 1381 O O . SER A 1 172 ? -4.199 -3.498 -2.846 1 91.69 172 SER A O 1
ATOM 1383 N N . GLY A 1 173 ? -2.484 -4.785 -3.445 1 94.81 173 GLY A N 1
ATOM 1384 C CA . GLY A 1 173 ? -2.951 -5.828 -2.549 1 94.81 173 GLY A CA 1
ATOM 1385 C C . GLY A 1 173 ? -2.568 -7.223 -3.006 1 94.81 173 GLY A C 1
ATOM 1386 O O . GLY A 1 173 ? -1.908 -7.387 -4.035 1 94.81 173 GLY A O 1
ATOM 1387 N N . VAL A 1 174 ? -2.992 -8.172 -2.193 1 97.31 174 VAL A N 1
ATOM 1388 C CA . VAL A 1 174 ? -2.643 -9.57 -2.443 1 97.31 174 VAL A CA 1
ATOM 1389 C C . VAL A 1 174 ? -3.787 -10.477 -1.997 1 97.31 174 VAL A C 1
ATOM 1391 O O . VAL A 1 174 ? -4.562 -10.117 -1.107 1 97.31 174 VAL A O 1
ATOM 1394 N N . ASP A 1 175 ? -3.924 -11.609 -2.621 1 97.69 175 ASP A N 1
ATOM 1395 C CA . ASP A 1 175 ? -4.852 -12.609 -2.107 1 97.69 175 ASP A CA 1
ATOM 1396 C C . ASP A 1 175 ? -4.105 -13.734 -1.393 1 97.69 175 ASP A C 1
ATOM 1398 O O . ASP A 1 175 ? -2.9 -13.641 -1.159 1 97.69 175 ASP A O 1
ATOM 1402 N N . CYS A 1 176 ? -4.805 -14.766 -0.93 1 97.62 176 CYS A N 1
ATOM 1403 C CA . CYS A 1 176 ? -4.219 -15.773 -0.051 1 97.62 176 CYS A CA 1
ATOM 1404 C C . CYS A 1 176 ? -3.051 -16.469 -0.729 1 97.62 176 CYS A C 1
ATOM 1406 O O . CYS A 1 176 ? -1.96 -16.562 -0.161 1 97.62 176 CYS A O 1
ATOM 1408 N N . SER A 1 177 ? -3.258 -16.969 -1.991 1 97.75 177 SER A N 1
ATOM 1409 C CA . SER A 1 177 ? -2.221 -17.719 -2.684 1 97.75 177 SER A CA 1
ATOM 1410 C C . SER A 1 177 ? -1.128 -16.797 -3.219 1 97.75 177 SER A C 1
ATOM 1412 O O . SER A 1 177 ? 0.032 -17.203 -3.328 1 97.75 177 SER A O 1
ATOM 1414 N N . GLY A 1 178 ? -1.474 -15.562 -3.566 1 98.12 178 GLY A N 1
ATOM 1415 C CA . GLY A 1 178 ? -0.458 -14.586 -3.93 1 98.12 178 GLY A CA 1
ATOM 1416 C C . GLY A 1 178 ? 0.5 -14.273 -2.797 1 98.12 178 GLY A C 1
ATOM 1417 O O . GLY A 1 178 ? 1.702 -14.109 -3.021 1 98.12 178 GLY A O 1
ATOM 1418 N N . LEU A 1 179 ? -0.024 -14.133 -1.625 1 98.38 179 LEU A N 1
ATOM 1419 C CA . LEU A 1 179 ? 0.81 -13.906 -0.451 1 98.38 179 LEU A CA 1
ATOM 1420 C C . LEU A 1 179 ? 1.806 -15.039 -0.256 1 98.38 179 LEU A C 1
ATOM 1422 O O . LEU A 1 179 ? 3.006 -14.805 -0.097 1 98.38 179 LEU A O 1
ATOM 1426 N N . VAL A 1 180 ? 1.33 -16.234 -0.307 1 97.94 180 VAL A N 1
ATOM 1427 C CA . VAL A 1 180 ? 2.17 -17.406 -0.094 1 97.94 180 VAL A CA 1
ATOM 1428 C C . VAL A 1 180 ? 3.242 -17.484 -1.178 1 97.94 180 VAL A C 1
ATOM 1430 O O . VAL A 1 180 ? 4.414 -17.734 -0.886 1 97.94 180 VAL A O 1
ATOM 1433 N N . GLN A 1 181 ? 2.828 -17.312 -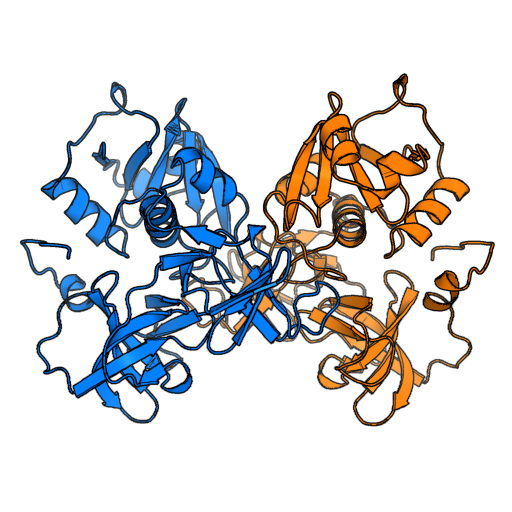2.393 1 97.44 181 GLN A N 1
ATOM 1434 C CA . GLN A 1 181 ? 3.791 -17.344 -3.488 1 97.44 181 GLN A CA 1
ATOM 1435 C C . GLN A 1 181 ? 4.902 -16.312 -3.27 1 97.44 181 GLN A C 1
ATOM 1437 O O . GLN A 1 181 ? 6.082 -16.625 -3.461 1 97.44 181 GLN A O 1
ATOM 1442 N N . MET A 1 182 ? 4.57 -15.133 -2.869 1 97.25 182 MET A N 1
ATOM 1443 C CA . MET A 1 182 ? 5.535 -14.055 -2.66 1 97.25 182 MET A CA 1
ATOM 1444 C C . MET A 1 182 ? 6.484 -14.383 -1.515 1 97.25 182 MET A C 1
ATOM 1446 O O . MET A 1 182 ? 7.703 -14.297 -1.668 1 97.25 182 MET A O 1
ATOM 1450 N N . ILE A 1 183 ? 5.934 -14.781 -0.367 1 96.94 183 ILE A N 1
ATOM 1451 C CA . ILE A 1 183 ? 6.777 -14.992 0.807 1 96.94 183 ILE A CA 1
ATOM 1452 C C . ILE A 1 183 ? 7.691 -16.188 0.578 1 96.94 183 ILE A C 1
ATOM 1454 O O . ILE A 1 183 ? 8.836 -16.203 1.046 1 96.94 183 ILE A O 1
ATOM 1458 N N . TYR A 1 184 ? 7.184 -17.234 -0.117 1 95.12 184 TYR A N 1
ATOM 1459 C CA . TYR A 1 184 ? 8.047 -18.359 -0.47 1 95.12 184 TYR A CA 1
ATOM 1460 C C . TYR A 1 184 ? 9.156 -17.922 -1.415 1 95.12 184 TYR A C 1
ATOM 1462 O O . TYR A 1 184 ? 10.32 -18.266 -1.223 1 95.12 184 TYR A O 1
ATOM 1470 N N . ARG A 1 185 ? 8.82 -17.156 -2.359 1 93.81 185 ARG A N 1
ATOM 1471 C CA . ARG A 1 185 ? 9.844 -16.641 -3.26 1 93.81 185 ARG A CA 1
ATOM 1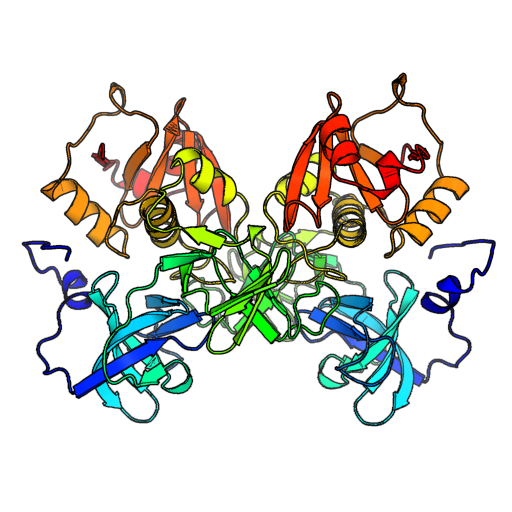472 C C . ARG A 1 185 ? 10.93 -15.898 -2.486 1 93.81 185 ARG A C 1
ATOM 1474 O O . ARG A 1 185 ? 12.117 -16.094 -2.736 1 93.81 185 ARG A O 1
ATOM 1481 N N . PHE A 1 186 ? 10.516 -15.008 -1.561 1 95.44 186 PHE A N 1
ATOM 1482 C CA . PHE A 1 186 ? 11.453 -14.242 -0.745 1 95.44 186 PHE A CA 1
ATOM 1483 C C . PHE A 1 186 ? 12.367 -15.172 0.039 1 95.44 186 PHE A C 1
ATOM 1485 O O . PHE A 1 186 ? 13.5 -14.812 0.36 1 95.44 186 PHE A O 1
ATOM 1492 N N . SER A 1 187 ? 11.898 -16.391 0.247 1 93.88 187 SER A N 1
ATOM 1493 C CA . SER A 1 187 ? 12.672 -17.328 1.047 1 93.88 187 SER A CA 1
ATOM 1494 C C . SER A 1 187 ? 13.406 -18.328 0.161 1 93.88 187 SER A C 1
ATOM 1496 O O . SER A 1 187 ? 13.938 -19.328 0.651 1 93.88 187 SER A O 1
ATOM 1498 N N . GLY A 1 188 ? 13.375 -18.141 -1.125 1 90.75 188 GLY A N 1
ATOM 1499 C CA . GLY A 1 188 ? 14.156 -18.953 -2.053 1 90.75 188 GLY A CA 1
ATOM 1500 C C . GLY A 1 188 ? 13.414 -20.172 -2.545 1 90.75 188 GLY A C 1
ATOM 1501 O O . GLY A 1 188 ? 14.031 -21.109 -3.057 1 90.75 188 GLY A O 1
ATOM 1502 N N . ARG A 1 189 ? 12.133 -20.156 -2.33 1 90.88 189 ARG A N 1
ATOM 1503 C CA . ARG A 1 189 ? 11.273 -21.281 -2.742 1 90.88 189 ARG A CA 1
ATOM 1504 C C . ARG A 1 189 ? 10.289 -20.844 -3.822 1 90.88 189 ARG A C 1
ATOM 1506 O O . ARG A 1 189 ? 9.805 -19.703 -3.807 1 90.88 189 ARG A O 1
ATOM 1513 N N . LEU A 1 190 ? 10.039 -21.766 -4.707 1 92.06 190 LEU A N 1
ATOM 1514 C CA . LEU A 1 190 ? 9.07 -21.484 -5.766 1 92.06 190 LEU A CA 1
ATOM 1515 C C . LEU A 1 190 ? 7.836 -22.359 -5.621 1 92.06 190 LEU A C 1
ATOM 1517 O O . LEU A 1 190 ? 7.945 -23.547 -5.305 1 92.06 190 LEU A O 1
ATOM 1521 N N . ILE A 1 191 ? 6.691 -21.75 -5.766 1 93.94 191 ILE A N 1
ATOM 1522 C CA . ILE A 1 191 ? 5.418 -22.453 -5.684 1 93.94 191 ILE A CA 1
ATOM 1523 C C . ILE A 1 191 ? 4.449 -21.875 -6.719 1 93.94 191 ILE A C 1
ATOM 1525 O O . ILE A 1 191 ? 4.559 -20.719 -7.109 1 93.94 191 ILE A O 1
ATOM 1529 N N . PRO A 1 192 ? 3.459 -22.672 -7.18 1 93.88 192 PRO A N 1
ATOM 1530 C CA . PRO A 1 192 ? 2.496 -22.188 -8.164 1 93.88 192 PRO A CA 1
ATOM 1531 C C . PRO A 1 192 ? 1.661 -21.016 -7.648 1 93.88 192 PRO A C 1
ATOM 1533 O O . PRO A 1 192 ? 1.721 -20.688 -6.461 1 93.88 192 PRO A O 1
ATOM 1536 N N . ARG A 1 193 ? 0.907 -20.391 -8.539 1 95.94 193 ARG A N 1
ATOM 1537 C CA . ARG A 1 193 ? 0.219 -19.141 -8.266 1 95.94 193 ARG A CA 1
ATOM 1538 C C . ARG A 1 193 ? -1.083 -19.375 -7.508 1 95.94 193 ARG A C 1
ATOM 1540 O O . ARG A 1 193 ? -1.349 -18.734 -6.496 1 95.94 193 ARG A O 1
ATOM 1547 N N . ASP A 1 194 ? -1.891 -20.312 -7.949 1 94.5 194 ASP A N 1
ATOM 1548 C CA . ASP A 1 194 ? -3.232 -20.5 -7.406 1 94.5 194 ASP A CA 1
ATOM 1549 C C . ASP A 1 194 ? -3.223 -21.5 -6.254 1 94.5 194 ASP A C 1
ATOM 1551 O O . ASP A 1 194 ? -2.455 -22.469 -6.27 1 94.5 194 ASP A O 1
ATOM 1555 N N . SER A 1 195 ? -4.164 -21.344 -5.367 1 93.12 195 SER A N 1
ATOM 1556 C CA . SER A 1 195 ? -4.172 -22.156 -4.156 1 93.12 195 SER A CA 1
ATOM 1557 C C . SER A 1 195 ? -4.383 -23.625 -4.488 1 93.12 195 SER A C 1
ATOM 1559 O O . SER A 1 195 ? -3.809 -24.5 -3.836 1 93.12 195 SER A O 1
ATOM 1561 N N . ASP A 1 196 ? -5.215 -23.938 -5.465 1 90.62 196 ASP A N 1
ATOM 1562 C CA . ASP A 1 196 ? -5.449 -25.328 -5.836 1 90.62 196 ASP A CA 1
ATOM 1563 C C . ASP A 1 196 ? -4.195 -25.953 -6.438 1 90.62 196 ASP A C 1
ATOM 1565 O O . ASP A 1 196 ? -3.867 -27.094 -6.141 1 90.62 196 ASP A O 1
ATOM 1569 N N . LEU A 1 197 ? -3.467 -25.219 -7.227 1 90.38 197 LEU A N 1
ATOM 1570 C CA . LEU A 1 197 ? -2.215 -25.688 -7.805 1 90.38 197 LEU A CA 1
ATOM 1571 C C . LEU A 1 197 ? -1.132 -25.797 -6.738 1 90.38 197 LEU A C 1
ATOM 1573 O O . LEU A 1 197 ? -0.292 -26.703 -6.785 1 90.38 197 LEU A O 1
ATOM 1577 N N . GLN A 1 198 ? -1.142 -24.828 -5.82 1 92.75 198 GLN A N 1
ATOM 1578 C CA . GLN A 1 198 ? -0.213 -24.906 -4.699 1 92.75 198 GLN A CA 1
ATOM 1579 C C . GLN A 1 198 ? -0.439 -26.188 -3.893 1 92.75 198 GLN A C 1
ATOM 1581 O O . GLN A 1 198 ? 0.515 -26.875 -3.547 1 92.75 198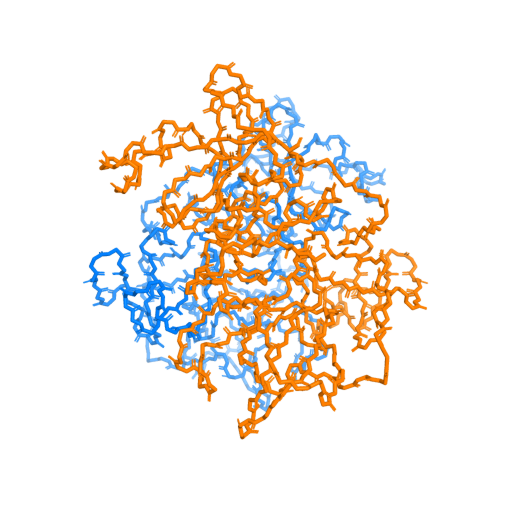 GLN A O 1
ATOM 1586 N N . HIS A 1 199 ? -1.681 -26.453 -3.66 1 91.12 199 HIS A N 1
ATOM 1587 C CA . HIS A 1 199 ? -2.029 -27.656 -2.934 1 91.12 199 HIS A CA 1
ATOM 1588 C C . HIS A 1 199 ? -1.543 -28.906 -3.672 1 91.12 199 HIS A C 1
ATOM 1590 O O . HIS A 1 199 ? -0.909 -29.781 -3.074 1 91.12 199 HIS A O 1
ATOM 1596 N N . LYS A 1 200 ? -1.821 -28.953 -4.891 1 89.38 200 LYS A N 1
ATOM 1597 C CA . LYS A 1 200 ? -1.392 -30.094 -5.707 1 89.38 200 LYS A CA 1
ATOM 1598 C C . LYS A 1 200 ? 0.127 -30.234 -5.691 1 89.38 200 LYS A C 1
ATOM 1600 O O . LYS A 1 200 ? 0.648 -31.344 -5.531 1 89.38 200 LYS A O 1
ATOM 1605 N N . TYR A 1 201 ? 0.844 -29.156 -5.863 1 91.12 201 TYR A N 1
ATOM 1606 C CA . TYR A 1 201 ? 2.303 -29.156 -5.863 1 91.12 201 TYR A CA 1
ATOM 1607 C C . TYR A 1 201 ? 2.85 -29.672 -4.543 1 91.12 201 TYR A C 1
ATOM 1609 O O . TYR A 1 201 ? 3.752 -30.516 -4.523 1 91.12 201 TYR A O 1
ATOM 1617 N N . MET A 1 202 ? 2.311 -29.172 -3.475 1 91.5 202 MET A N 1
ATOM 1618 C CA . MET A 1 202 ? 2.77 -29.578 -2.152 1 91.5 202 MET A CA 1
ATOM 1619 C C . MET A 1 202 ? 2.484 -31.062 -1.918 1 91.5 202 MET A C 1
ATOM 1621 O O . MET A 1 202 ? 3.314 -31.781 -1.354 1 91.5 202 MET A O 1
ATOM 1625 N N . ALA A 1 203 ? 1.315 -31.531 -2.303 1 88.69 203 ALA A N 1
ATOM 1626 C CA . ALA A 1 203 ? 0.93 -32.938 -2.135 1 88.69 203 ALA A CA 1
ATOM 1627 C C . ALA A 1 203 ? 1.875 -33.844 -2.895 1 88.69 203 ALA A C 1
ATOM 1629 O O . ALA A 1 203 ? 2.166 -34.969 -2.441 1 88.69 203 ALA A O 1
ATOM 1630 N N . GLN A 1 204 ? 2.367 -33.406 -3.988 1 89.31 204 GLN A N 1
ATOM 1631 C CA . GLN A 1 204 ? 3.205 -34.219 -4.852 1 89.31 204 GLN A CA 1
ATOM 1632 C C . GLN A 1 204 ? 4.66 -34.219 -4.391 1 89.31 204 GLN A C 1
ATOM 1634 O O . GLN A 1 204 ? 5.391 -35.188 -4.574 1 89.31 204 GLN A O 1
ATOM 1639 N N . ASN A 1 205 ? 5.066 -33.156 -3.756 1 90.56 205 ASN A N 1
ATOM 1640 C CA . ASN A 1 205 ? 6.504 -32.938 -3.605 1 90.56 205 ASN A CA 1
ATOM 1641 C C . ASN A 1 205 ? 6.91 -32.875 -2.135 1 90.56 205 ASN A C 1
ATOM 1643 O O . ASN A 1 205 ? 8.094 -32.906 -1.811 1 90.56 205 ASN A O 1
ATOM 1647 N N . HIS A 1 206 ? 5.895 -32.75 -1.267 1 89.5 206 HIS A N 1
ATOM 1648 C CA . HIS A 1 206 ? 6.246 -32.5 0.126 1 89.5 206 HIS A CA 1
ATOM 1649 C C . HIS A 1 206 ? 5.461 -33.406 1.064 1 89.5 206 HIS A C 1
ATOM 1651 O O . HIS A 1 206 ? 4.48 -34.031 0.656 1 89.5 206 HIS A O 1
ATOM 1657 N N . GLN A 1 207 ? 5.82 -33.375 2.334 1 87 207 GLN A N 1
ATOM 1658 C CA . GLN A 1 207 ? 5.234 -34.25 3.346 1 87 207 GLN A CA 1
ATOM 1659 C C . GLN A 1 207 ? 3.973 -33.656 3.943 1 87 207 GLN A C 1
ATOM 1661 O O . GLN A 1 207 ? 3.98 -32.5 4.363 1 87 207 GLN A O 1
ATOM 1666 N N . SER A 1 208 ? 3.002 -34.406 3.926 1 88.5 208 SER A N 1
ATOM 1667 C CA . SER A 1 208 ? 1.812 -34 4.664 1 88.5 208 SER A CA 1
ATOM 1668 C C . SER A 1 208 ? 2.018 -34.156 6.168 1 88.5 208 SER A C 1
ATOM 1670 O O . SER A 1 208 ? 2.719 -35.062 6.621 1 88.5 208 SER A O 1
ATOM 1672 N N . VAL A 1 209 ? 1.443 -33.188 6.934 1 87 209 VAL A N 1
ATOM 1673 C CA . VAL A 1 209 ? 1.619 -33.25 8.383 1 87 209 VAL A CA 1
ATOM 1674 C C . VAL A 1 209 ? 0.263 -33.094 9.07 1 87 209 VAL A C 1
ATOM 1676 O O . VAL A 1 209 ? -0.655 -32.469 8.539 1 87 209 VAL A O 1
ATOM 1679 N N . ASN A 1 210 ? 0.176 -33.75 10.273 1 81.38 210 ASN A N 1
ATOM 1680 C CA . ASN A 1 210 ? -1.018 -33.594 11.094 1 81.38 210 ASN A CA 1
ATOM 1681 C C . ASN A 1 210 ? -0.881 -32.406 12.047 1 81.38 210 ASN A C 1
ATOM 1683 O O . ASN A 1 210 ? 0.167 -31.75 12.094 1 81.38 210 ASN A O 1
ATOM 1687 N N . ALA A 1 211 ? -1.988 -32.062 12.664 1 77 211 ALA A N 1
ATOM 1688 C CA . ALA A 1 211 ? -2.076 -30.891 13.5 1 77 211 ALA A CA 1
ATOM 1689 C C . ALA A 1 211 ? -0.97 -30.859 14.555 1 77 211 ALA A C 1
ATOM 1691 O O . ALA A 1 211 ? -0.381 -29.812 14.828 1 77 211 ALA A O 1
ATOM 1692 N N . LYS A 1 212 ? -0.659 -32 15.133 1 81 212 LYS A N 1
ATOM 1693 C CA . LYS A 1 212 ? 0.308 -32.094 16.219 1 81 212 LYS A CA 1
ATOM 1694 C C . LYS A 1 212 ? 1.733 -31.922 15.711 1 81 212 LYS A C 1
ATOM 1696 O O . LYS A 1 212 ? 2.639 -31.578 16.484 1 81 212 LYS A O 1
ATOM 1701 N N . GLU A 1 213 ? 1.951 -32.125 14.461 1 85.88 213 GLU A N 1
ATOM 1702 C CA . GLU A 1 213 ? 3.289 -32.094 13.875 1 85.88 213 GLU A CA 1
ATOM 1703 C C . GLU A 1 213 ? 3.547 -30.781 13.141 1 85.88 213 GLU A C 1
ATOM 1705 O O . GLU A 1 213 ? 4.625 -30.578 12.578 1 85.88 213 GLU A O 1
ATOM 1710 N N . MET A 1 214 ? 2.592 -29.938 13.172 1 87.25 214 MET A N 1
ATOM 1711 C CA . MET A 1 214 ? 2.717 -28.703 12.422 1 87.25 214 MET A CA 1
ATOM 1712 C C . MET A 1 214 ? 3.822 -27.828 13.008 1 87.25 214 MET A C 1
ATOM 1714 O O . MET A 1 214 ? 3.961 -27.719 14.227 1 87.25 214 MET A O 1
ATOM 1718 N N . SER A 1 215 ? 4.633 -27.25 12.172 1 91.81 215 SER A N 1
ATOM 1719 C CA . SER A 1 215 ? 5.691 -26.312 12.547 1 91.81 215 SER A CA 1
ATOM 1720 C C . SER A 1 215 ? 5.57 -25.016 11.758 1 91.81 215 SER A C 1
ATOM 1722 O O . SER A 1 215 ? 4.98 -24.984 10.68 1 91.81 215 SER A O 1
ATOM 1724 N N . ALA A 1 216 ? 6.152 -23.953 12.352 1 93.75 216 ALA A N 1
ATOM 1725 C CA . ALA A 1 216 ? 6.137 -22.656 11.656 1 93.75 216 ALA A CA 1
ATOM 1726 C C . ALA A 1 216 ? 6.711 -22.797 10.25 1 93.75 216 ALA A C 1
ATOM 1728 O O . ALA A 1 216 ? 7.738 -23.453 10.047 1 93.75 216 ALA A O 1
ATOM 1729 N N . GLY A 1 217 ? 5.984 -22.219 9.297 1 93.44 217 GLY A N 1
ATOM 1730 C CA . GLY A 1 217 ? 6.41 -22.312 7.906 1 93.44 217 GLY A CA 1
ATOM 1731 C C . GLY A 1 217 ? 5.582 -23.297 7.09 1 93.44 217 GLY A C 1
ATOM 1732 O O . GLY A 1 217 ? 5.621 -23.266 5.859 1 93.44 217 GLY A O 1
ATOM 1733 N N . ASP A 1 218 ? 4.852 -24.141 7.727 1 93.12 218 ASP A N 1
ATOM 1734 C CA . ASP A 1 218 ? 3.99 -25.094 7.031 1 93.12 218 ASP A CA 1
ATOM 1735 C C . ASP A 1 218 ? 2.811 -24.391 6.371 1 93.12 218 ASP A C 1
ATOM 1737 O O . ASP A 1 218 ? 2.363 -23.344 6.848 1 93.12 218 ASP A O 1
ATOM 1741 N N . LEU A 1 219 ? 2.348 -24.953 5.262 1 95.75 219 LEU A N 1
ATOM 1742 C CA . LEU A 1 219 ? 1.16 -24.438 4.59 1 95.75 219 LEU A CA 1
ATOM 1743 C C . LEU A 1 219 ? -0.073 -25.266 4.953 1 95.75 219 LEU A C 1
ATOM 1745 O O . LEU A 1 219 ? -0.003 -26.484 5.043 1 95.75 219 LEU A O 1
ATOM 1749 N N . ILE A 1 220 ? -1.128 -24.578 5.219 1 92.75 220 ILE A N 1
ATOM 1750 C CA . ILE A 1 220 ? -2.422 -25.188 5.496 1 92.75 220 ILE A CA 1
ATOM 1751 C C . ILE A 1 220 ? -3.404 -24.859 4.379 1 92.75 220 ILE A C 1
ATOM 1753 O O . ILE A 1 220 ? -3.602 -23.688 4.047 1 92.75 220 ILE A O 1
ATOM 1757 N N . PHE A 1 221 ? -4.016 -25.906 3.842 1 91.94 221 PHE A N 1
ATOM 1758 C CA . PHE A 1 221 ? -4.957 -25.734 2.742 1 91.94 221 PHE A CA 1
ATOM 1759 C C . PHE A 1 221 ? -6.367 -26.109 3.172 1 91.94 221 PHE A C 1
ATOM 1761 O O . PHE A 1 221 ? -6.57 -27.156 3.812 1 91.94 221 PHE A O 1
ATOM 1768 N N . ILE A 1 222 ? -7.262 -25.266 2.873 1 88.56 222 ILE A N 1
ATOM 1769 C CA . ILE A 1 222 ? -8.688 -25.578 2.812 1 88.56 222 ILE A CA 1
ATOM 1770 C C . ILE A 1 222 ? -9.227 -25.25 1.422 1 88.56 222 ILE A C 1
ATOM 1772 O O . ILE A 1 222 ? -8.531 -24.641 0.606 1 88.56 222 ILE A O 1
ATOM 1776 N N . PRO A 1 223 ? -10.383 -25.688 1.111 1 84.5 223 PRO A N 1
ATOM 1777 C CA . PRO A 1 223 ? -10.859 -25.422 -0.245 1 84.5 223 PRO A CA 1
ATOM 1778 C C . PRO A 1 223 ? -10.805 -23.938 -0.6 1 84.5 223 PRO A C 1
ATOM 1780 O O . PRO A 1 223 ? -11.43 -23.109 0.071 1 84.5 223 PRO A O 1
ATOM 1783 N N . ASN A 1 224 ? -10.023 -23.578 -1.598 1 87.19 224 ASN A N 1
ATOM 1784 C CA . ASN A 1 224 ? -9.906 -22.266 -2.207 1 87.19 224 ASN A CA 1
ATOM 1785 C C . ASN A 1 224 ? -9.172 -21.297 -1.293 1 87.19 224 ASN A C 1
ATOM 1787 O O . ASN A 1 224 ? -9.375 -20.078 -1.373 1 87.19 224 ASN A O 1
ATOM 1791 N N . HIS A 1 225 ? -8.414 -21.875 -0.354 1 93.62 225 HIS A N 1
ATOM 1792 C CA . HIS A 1 225 ? -7.695 -20.984 0.55 1 93.62 225 HIS A CA 1
ATOM 1793 C C . HIS A 1 225 ? -6.41 -21.625 1.057 1 93.62 225 HIS A C 1
ATOM 1795 O O . HIS A 1 225 ? -6.348 -22.844 1.22 1 93.62 225 HIS A O 1
ATOM 1801 N N . VAL A 1 226 ? -5.469 -20.828 1.276 1 95.88 226 VAL A N 1
ATOM 1802 C CA . VAL A 1 226 ? -4.195 -21.297 1.817 1 95.88 226 VAL A CA 1
ATOM 1803 C C . VAL A 1 226 ? -3.715 -20.328 2.898 1 95.88 226 VAL A C 1
ATOM 1805 O O . VAL A 1 226 ? -3.898 -19.109 2.781 1 95.88 226 VAL A O 1
ATOM 1808 N N . MET A 1 227 ? -3.125 -20.844 3.938 1 96.31 227 MET A N 1
ATOM 1809 C CA . MET A 1 227 ? -2.59 -20.094 5.062 1 96.31 227 MET A CA 1
ATOM 1810 C C . MET A 1 227 ? -1.198 -20.578 5.441 1 96.31 227 MET A C 1
ATOM 1812 O O . MET A 1 227 ? -0.868 -21.75 5.219 1 96.31 227 MET A O 1
ATOM 1816 N N . LEU A 1 228 ? -0.411 -19.734 5.98 1 97.19 228 LEU A N 1
ATOM 1817 C CA . LEU A 1 228 ? 0.899 -20.078 6.527 1 97.19 228 LEU A CA 1
ATOM 1818 C C . LEU A 1 228 ? 0.827 -20.266 8.039 1 97.19 228 LEU A C 1
ATOM 1820 O O . LEU A 1 228 ? 0.442 -19.344 8.766 1 97.19 228 LEU A O 1
ATOM 1824 N N . TYR A 1 229 ? 1.207 -21.438 8.469 1 95.56 229 TYR A N 1
ATOM 1825 C CA . TYR A 1 229 ? 1.307 -21.656 9.914 1 95.56 229 TYR A CA 1
ATOM 1826 C C . TYR A 1 229 ? 2.471 -20.859 10.5 1 95.56 229 TYR A C 1
ATOM 1828 O O . TYR A 1 229 ? 3.611 -21 10.055 1 95.56 229 TYR A O 1
ATOM 1836 N N . SER A 1 230 ? 2.186 -19.984 11.469 1 96.69 230 SER A N 1
ATOM 1837 C CA . SER A 1 230 ? 3.225 -19.094 11.984 1 96.69 230 SER A CA 1
ATOM 1838 C C . SER A 1 230 ? 3.66 -19.516 13.383 1 96.69 230 SER A C 1
ATOM 1840 O O . SER A 1 230 ? 4.453 -18.812 14.023 1 96.69 230 SER A O 1
ATOM 1842 N N . GLY A 1 231 ? 3.164 -20.641 13.891 1 94.19 231 GLY A N 1
ATOM 1843 C CA . GLY A 1 231 ? 3.516 -21.125 15.219 1 94.19 231 GLY A CA 1
ATOM 1844 C C . GLY A 1 231 ? 2.471 -20.797 16.266 1 94.19 231 GLY A C 1
ATOM 1845 O O . GLY A 1 231 ? 1.617 -19.938 16.062 1 94.19 231 GLY A O 1
ATOM 1846 N N . ASN A 1 232 ? 2.5 -21.625 17.344 1 94.31 232 ASN A N 1
ATOM 1847 C CA . ASN A 1 232 ? 1.627 -21.406 18.484 1 94.31 232 ASN A CA 1
ATOM 1848 C C . ASN A 1 232 ? 0.16 -21.344 18.078 1 94.31 232 ASN A C 1
ATOM 1850 O O . ASN A 1 232 ? -0.574 -20.453 18.516 1 94.31 232 ASN A O 1
ATOM 1854 N N . LYS A 1 233 ? -0.207 -22.172 17.109 1 93.38 233 LYS A N 1
ATOM 1855 C CA . LYS A 1 233 ? -1.577 -22.344 16.625 1 93.38 233 LYS A CA 1
ATOM 1856 C C . LYS A 1 233 ? -2.072 -21.109 15.898 1 93.38 233 LYS A C 1
ATOM 1858 O O . LYS A 1 233 ? -3.279 -20.875 15.812 1 93.38 233 LYS A O 1
ATOM 1863 N N . ASN A 1 234 ? -1.156 -20.297 15.406 1 96.38 234 ASN A N 1
ATOM 1864 C CA . ASN A 1 234 ? -1.519 -19.125 14.617 1 96.38 234 ASN A CA 1
ATOM 1865 C C . ASN A 1 234 ? -1.209 -19.328 13.141 1 96.38 234 ASN A C 1
ATOM 1867 O O . ASN A 1 234 ? -0.412 -20.203 12.781 1 96.38 234 ASN A O 1
ATOM 1871 N N . VAL A 1 235 ? -1.915 -18.531 12.336 1 96.06 235 VAL A N 1
ATOM 1872 C CA . VAL A 1 235 ? -1.678 -18.547 10.898 1 96.06 235 VAL A CA 1
ATOM 1873 C C . VAL A 1 235 ? -1.568 -17.109 10.375 1 96.06 235 VAL A C 1
ATOM 1875 O O . VAL A 1 235 ? -2.113 -16.188 10.977 1 96.06 235 VAL A O 1
ATOM 1878 N N . ILE A 1 236 ? -0.819 -16.938 9.367 1 97.81 236 ILE A N 1
ATOM 1879 C CA . ILE A 1 236 ? -0.783 -15.711 8.578 1 97.81 236 ILE A CA 1
ATOM 1880 C C . ILE A 1 236 ? -1.42 -15.961 7.215 1 97.81 236 ILE A C 1
ATOM 1882 O O . ILE A 1 236 ? -1.066 -16.906 6.52 1 97.81 236 ILE A O 1
ATOM 1886 N N . HIS A 1 237 ? -2.4 -15.156 6.871 1 97.69 237 HIS A N 1
ATOM 1887 C CA . HIS A 1 237 ? -3.047 -15.312 5.574 1 97.69 237 HIS A CA 1
ATOM 1888 C C . HIS A 1 237 ? -3.68 -14.008 5.109 1 97.69 237 HIS A C 1
ATOM 1890 O O . HIS A 1 237 ? -3.969 -13.125 5.926 1 97.69 237 HIS A O 1
ATOM 1896 N N . ALA A 1 238 ? -3.73 -13.828 3.83 1 97.25 238 ALA A N 1
ATOM 1897 C CA . ALA A 1 238 ? -4.598 -12.805 3.262 1 97.25 238 ALA A CA 1
ATOM 1898 C C . ALA A 1 238 ? -6.055 -13.266 3.246 1 97.25 238 ALA A C 1
ATOM 1900 O O . ALA A 1 238 ? -6.41 -14.195 2.52 1 97.25 238 ALA A O 1
ATOM 1901 N N . SER A 1 239 ? -6.91 -12.562 3.949 1 93 239 SER A N 1
ATOM 1902 C CA . SER A 1 239 ? -8.266 -13.023 4.227 1 93 239 SER A CA 1
ATOM 1903 C C . SER A 1 239 ? -9.305 -12.117 3.59 1 93 239 SER A C 1
ATOM 1905 O O . SER A 1 239 ? -9.32 -10.906 3.84 1 93 239 SER A O 1
ATOM 1907 N N . GLY A 1 240 ? -10.18 -12.727 2.801 1 91.06 240 GLY A N 1
ATOM 1908 C CA . GLY A 1 240 ? -11.312 -11.969 2.289 1 91.06 240 GLY A CA 1
ATOM 1909 C C . GLY A 1 240 ? -12.258 -11.5 3.379 1 91.06 240 GLY A C 1
ATOM 1910 O O . GLY A 1 240 ? -12.945 -10.492 3.219 1 91.06 240 GLY A O 1
ATOM 1911 N N . HIS A 1 241 ? -12.266 -12.227 4.48 1 89.44 241 HIS A N 1
ATOM 1912 C CA . HIS A 1 241 ? -13.086 -11.852 5.625 1 89.44 241 HIS A CA 1
ATOM 1913 C C . HIS A 1 241 ? -12.578 -10.562 6.266 1 89.44 241 HIS A C 1
ATOM 1915 O O . HIS A 1 241 ? -13.352 -9.633 6.488 1 89.44 241 HIS A O 1
ATOM 1921 N N . HIS A 1 242 ? -11.312 -10.492 6.531 1 91.31 242 HIS A N 1
ATOM 1922 C CA . HIS A 1 242 ? -10.711 -9.328 7.172 1 91.31 242 HIS A CA 1
ATOM 1923 C C . HIS A 1 242 ? -10.359 -8.258 6.141 1 91.31 242 HIS A C 1
ATOM 1925 O O . HIS A 1 242 ? -10.062 -7.117 6.504 1 91.31 242 HIS A O 1
ATOM 1931 N N . MET A 1 243 ? -10.281 -8.633 4.875 1 93.88 243 MET A N 1
ATOM 1932 C CA . MET A 1 243 ? -9.922 -7.781 3.742 1 93.88 243 MET A CA 1
ATOM 1933 C C . MET A 1 243 ? -8.508 -7.227 3.908 1 93.88 243 MET A C 1
ATOM 1935 O O . MET A 1 243 ? -8.234 -6.09 3.516 1 93.88 243 MET A O 1
ATOM 1939 N N . ARG A 1 244 ? -7.668 -8.008 4.504 1 94.94 244 ARG A N 1
ATOM 1940 C CA . ARG A 1 244 ? -6.258 -7.699 4.703 1 94.94 244 ARG A CA 1
ATOM 1941 C C . ARG A 1 244 ? -5.48 -8.945 5.113 1 94.94 244 ARG A C 1
ATOM 1943 O O . ARG A 1 244 ? -6.07 -9.992 5.395 1 94.94 244 ARG A O 1
ATOM 1950 N N . VAL A 1 245 ? -4.18 -8.852 5.121 1 96.94 245 VAL A N 1
ATOM 1951 C CA . VAL A 1 245 ? -3.318 -9.883 5.68 1 96.94 245 VAL A CA 1
ATOM 1952 C C . VAL A 1 245 ? -3.328 -9.797 7.203 1 96.94 245 VAL A C 1
ATOM 1954 O O . VAL A 1 245 ? -3.098 -8.734 7.773 1 96.94 245 VAL A O 1
ATOM 1957 N N . VAL A 1 246 ? -3.6 -10.922 7.832 1 95.94 246 VAL A N 1
ATOM 1958 C CA . VAL A 1 246 ? -3.67 -10.938 9.289 1 95.94 246 VAL A CA 1
ATOM 1959 C C . VAL A 1 246 ? -2.93 -12.156 9.828 1 95.94 246 VAL A C 1
ATOM 1961 O O . VAL A 1 246 ? -2.664 -13.109 9.094 1 95.94 246 VAL A O 1
ATOM 1964 N N . GLU A 1 247 ? -2.504 -12.039 11.055 1 96.75 247 GLU A N 1
ATOM 1965 C CA . GLU A 1 247 ? -2.104 -13.18 11.875 1 96.75 247 GLU A CA 1
ATOM 1966 C C . GLU A 1 247 ? -3.133 -13.469 12.961 1 96.75 247 GLU A C 1
ATOM 1968 O O . GLU A 1 247 ? -3.441 -12.594 13.773 1 96.75 247 GLU A O 1
ATOM 1973 N N . GLU A 1 248 ? -3.701 -14.633 12.961 1 96.62 248 GLU A N 1
ATOM 1974 C CA . GLU A 1 248 ? -4.754 -14.961 13.922 1 96.62 248 GLU A CA 1
ATOM 1975 C C . GLU A 1 248 ? -4.738 -16.453 14.258 1 96.62 248 GLU A C 1
ATOM 1977 O O . GLU A 1 248 ? -4.074 -17.234 13.586 1 96.62 248 GLU A O 1
ATOM 1982 N N . PRO A 1 249 ? -5.441 -16.828 15.344 1 95 249 PRO A N 1
ATOM 1983 C CA . PRO A 1 249 ? -5.527 -18.25 15.656 1 95 249 PRO A CA 1
ATOM 1984 C C . PRO A 1 249 ? -6.141 -19.062 14.516 1 95 249 PRO A C 1
ATOM 1986 O O . PRO A 1 249 ? -7.098 -18.625 13.883 1 95 249 PRO A O 1
ATOM 1989 N N . LEU A 1 250 ? -5.566 -20.219 14.273 1 92.12 250 LEU A N 1
ATOM 1990 C CA . LEU A 1 250 ? -6.031 -21.109 13.219 1 92.12 250 LEU A CA 1
ATOM 1991 C C . LEU A 1 250 ? -7.527 -21.375 13.352 1 92.12 250 LEU A C 1
ATOM 1993 O O . LEU A 1 250 ? -8.266 -21.328 12.367 1 92.12 250 LEU A O 1
ATOM 1997 N N . MET A 1 251 ? -7.98 -21.609 14.547 1 90.62 251 MET A N 1
ATOM 1998 C CA . MET A 1 251 ? -9.383 -21.938 14.766 1 90.62 251 MET A CA 1
ATOM 1999 C C . MET A 1 251 ? -10.289 -20.766 14.383 1 90.62 251 MET A C 1
ATOM 2001 O O . MET A 1 251 ? -11.383 -20.969 13.859 1 90.62 251 MET A O 1
ATOM 2005 N N . SER A 1 252 ? -9.836 -19.516 14.672 1 92.5 252 SER A N 1
ATOM 2006 C CA . SER A 1 252 ? -10.578 -18.328 14.266 1 92.5 252 SER A CA 1
ATOM 2007 C C . SER A 1 252 ? -10.641 -18.219 12.742 1 92.5 252 SER A C 1
ATOM 2009 O O . SER A 1 252 ? -11.703 -17.938 12.18 1 92.5 252 SER A O 1
ATOM 2011 N N . ALA A 1 253 ? -9.523 -18.453 12.078 1 91.69 253 ALA A N 1
ATOM 2012 C CA . ALA A 1 253 ? -9.453 -18.406 10.625 1 91.69 253 ALA A CA 1
ATOM 2013 C C . ALA A 1 253 ? -10.414 -19.406 9.984 1 91.69 253 ALA A C 1
ATOM 2015 O O . ALA A 1 253 ? -11.094 -19.094 9.008 1 91.69 253 ALA A O 1
ATOM 2016 N N . LEU A 1 254 ? -10.477 -20.594 10.555 1 87.94 254 LEU A N 1
ATOM 2017 C CA . LEU A 1 254 ? -11.328 -21.641 10.016 1 87.94 254 LEU A CA 1
ATOM 2018 C C . LEU A 1 254 ? -12.805 -21.312 10.242 1 87.94 254 LEU A C 1
ATOM 2020 O O . LEU A 1 254 ? -13.656 -21.656 9.422 1 87.94 254 LEU A O 1
ATOM 2024 N N . ALA A 1 255 ? -13.078 -20.594 11.273 1 85.44 255 ALA A N 1
ATOM 2025 C CA . ALA A 1 255 ? -14.453 -20.25 11.617 1 85.44 255 ALA A CA 1
ATOM 2026 C C . ALA A 1 255 ? -15.023 -19.234 10.633 1 85.44 255 ALA A C 1
ATOM 2028 O O . ALA A 1 255 ? -16.234 -19.156 10.445 1 85.44 255 ALA A O 1
ATOM 2029 N N . HIS A 1 256 ? -14.125 -18.453 10.094 1 82 256 HIS A N 1
ATOM 2030 C CA . HIS A 1 256 ? -14.555 -17.422 9.148 1 82 256 HIS A CA 1
ATOM 2031 C C . HIS A 1 256 ? -14.844 -18.016 7.781 1 82 256 HIS A C 1
ATOM 2033 O O . HIS A 1 256 ? -15.453 -17.375 6.93 1 82 256 HIS A O 1
ATOM 2039 N N . SER A 1 257 ? -14.414 -19.172 7.551 1 74.81 257 SER A N 1
ATOM 2040 C CA . SER A 1 257 ? -14.547 -19.797 6.238 1 74.81 257 SER A CA 1
ATOM 2041 C C . SER A 1 257 ? -15.789 -20.672 6.16 1 74.81 257 SER A C 1
ATOM 2043 O O . SER A 1 257 ? -15.93 -21.625 6.926 1 74.81 257 SER A O 1
ATOM 2045 N N . ASP A 1 258 ? -16.609 -20.312 5.371 1 63.88 258 ASP A N 1
ATOM 2046 C CA . ASP A 1 258 ? -17.828 -21.109 5.199 1 63.88 258 ASP A CA 1
ATOM 2047 C C . ASP A 1 258 ? -17.484 -22.531 4.777 1 63.88 258 ASP A C 1
ATOM 2049 O O . ASP A 1 258 ? -18.125 -23.484 5.238 1 63.88 258 ASP A O 1
ATOM 2053 N N . ILE A 1 259 ? -16.547 -22.656 3.973 1 56.03 259 ILE A N 1
ATOM 2054 C CA . ILE A 1 259 ? -16.219 -23.969 3.418 1 56.03 259 ILE A CA 1
ATOM 2055 C C . ILE A 1 259 ? -15.555 -24.828 4.488 1 56.03 259 ILE A C 1
ATOM 2057 O O . ILE A 1 259 ? -15.82 -26.016 4.586 1 56.03 259 ILE A O 1
ATOM 2061 N N . ALA A 1 260 ? -14.664 -24.172 5.266 1 56.12 260 ALA A N 1
ATOM 2062 C CA . ALA A 1 260 ? -14.039 -24.938 6.336 1 56.12 260 ALA A CA 1
ATOM 2063 C C . ALA A 1 260 ? -15.086 -25.484 7.297 1 56.12 260 ALA A C 1
ATOM 2065 O O . ALA A 1 260 ? -14.906 -26.562 7.875 1 56.12 260 ALA A O 1
ATOM 2066 N N . LYS A 1 261 ? -16.141 -24.75 7.391 1 55.09 261 LYS A N 1
ATOM 2067 C CA . LYS A 1 261 ? -17.219 -25.172 8.289 1 55.09 261 LYS A CA 1
ATOM 2068 C C . LYS A 1 261 ? -17.906 -26.422 7.773 1 55.09 261 LYS A C 1
ATOM 2070 O O . LYS A 1 261 ? -18.359 -27.266 8.555 1 55.09 261 LYS A O 1
ATOM 2075 N N . GLU A 1 262 ? -17.969 -26.297 6.473 1 50.53 262 GLU A N 1
ATOM 2076 C CA . GLU A 1 262 ? -18.75 -27.375 5.875 1 50.53 262 GLU A CA 1
ATOM 2077 C C . GLU A 1 262 ? -17.891 -28.625 5.645 1 50.53 262 GLU A C 1
ATOM 2079 O O . GLU A 1 262 ? -18.391 -29.75 5.75 1 50.53 262 GLU A O 1
ATOM 2084 N N . ARG A 1 263 ? -16.688 -28.438 4.969 1 54.34 263 ARG A N 1
ATOM 2085 C CA . ARG A 1 263 ? -15.898 -29.609 4.578 1 54.34 263 ARG A CA 1
ATOM 2086 C C . ARG A 1 263 ? -14.555 -29.641 5.309 1 54.34 263 ARG A C 1
ATOM 2088 O O . ARG A 1 263 ? -13.789 -28.672 5.25 1 54.34 263 ARG A O 1
ATOM 2095 N N . LEU A 1 264 ? -14.453 -30.031 6.605 1 54.41 264 LEU A N 1
ATOM 2096 C CA . LEU A 1 264 ? -13.289 -30.094 7.484 1 54.41 264 LEU A CA 1
ATOM 2097 C C . LEU A 1 264 ? -12.078 -30.656 6.742 1 54.41 264 LEU A C 1
ATOM 2099 O O . LEU A 1 264 ? -11.305 -31.438 7.305 1 54.41 264 LEU A O 1
ATOM 2103 N N . ILE A 1 265 ? -11.898 -30.438 5.406 1 61.84 265 ILE A N 1
ATOM 2104 C CA . ILE A 1 265 ? -10.688 -31.016 4.836 1 61.84 265 ILE A CA 1
ATOM 2105 C C . ILE A 1 265 ? -9.539 -30.016 4.949 1 61.84 265 ILE A C 1
ATOM 2107 O O . ILE A 1 265 ? -9.531 -28.984 4.266 1 61.84 265 ILE A O 1
ATOM 2111 N N . ILE A 1 266 ? -8.812 -30.109 6.02 1 72.94 266 ILE A N 1
ATOM 2112 C CA . ILE A 1 266 ? -7.59 -29.344 6.254 1 72.94 266 ILE A CA 1
ATOM 2113 C C . ILE A 1 266 ? -6.375 -30.219 5.938 1 72.94 266 ILE A C 1
ATOM 2115 O O . ILE A 1 266 ? -6.289 -31.359 6.395 1 72.94 266 ILE A O 1
ATOM 2119 N N . LYS A 1 267 ? -5.637 -29.828 4.938 1 80.38 267 LYS A N 1
ATOM 2120 C CA . LYS A 1 267 ? -4.367 -30.484 4.625 1 80.38 267 LYS A CA 1
ATOM 2121 C C . LYS A 1 267 ? -3.189 -29.547 4.902 1 80.38 267 LYS A C 1
ATOM 2123 O O . LYS A 1 267 ? -3.262 -28.344 4.621 1 80.38 267 LYS A O 1
ATOM 2128 N N . ALA A 1 268 ? -2.23 -30.062 5.559 1 81.62 268 ALA A N 1
ATOM 2129 C CA . ALA A 1 268 ? -1.049 -29.281 5.902 1 81.62 268 ALA A CA 1
ATOM 2130 C C . ALA A 1 268 ? 0.224 -29.938 5.383 1 81.62 268 ALA A C 1
ATOM 2132 O O . ALA A 1 268 ? 0.304 -31.172 5.305 1 81.62 268 ALA A O 1
ATOM 2133 N N . TYR A 1 269 ? 1.178 -29.156 4.961 1 83.44 269 TYR A N 1
ATOM 2134 C CA . TYR A 1 269 ? 2.396 -29.688 4.359 1 83.44 269 TYR A CA 1
ATOM 2135 C C . TYR A 1 269 ? 3.627 -28.969 4.883 1 83.44 269 TYR A C 1
ATOM 2137 O O . TYR A 1 269 ? 3.604 -27.734 5.055 1 83.44 269 TYR A O 1
ATOM 2145 N N . HIS A 1 270 ? 4.695 -29.75 5.289 1 82.06 270 HIS A N 1
ATOM 2146 C CA . HIS A 1 270 ? 6.023 -29.203 5.551 1 82.06 270 HIS A CA 1
ATOM 2147 C C . HIS A 1 270 ? 6.773 -28.938 4.254 1 82.06 270 HIS A C 1
ATOM 2149 O O . HIS A 1 270 ? 6.809 -29.781 3.361 1 82.06 270 HIS A O 1
ATOM 2155 N N . TRP A 1 271 ? 7.379 -27.734 4.137 1 79.69 271 TRP A N 1
ATOM 2156 C CA . TRP A 1 271 ? 8.266 -27.5 3 1 79.69 271 TRP A CA 1
ATOM 2157 C C . TRP A 1 271 ? 9.547 -28.328 3.131 1 79.69 271 TRP A C 1
ATOM 2159 O O . TRP A 1 271 ? 10.164 -28.344 4.195 1 79.69 271 TRP A O 1
ATOM 2169 N N . MET B 1 1 ? -9.766 24.375 13.938 1 34.5 1 MET B N 1
ATOM 2170 C CA . MET B 1 1 ? -8.758 25.172 13.234 1 34.5 1 MET B CA 1
ATOM 2171 C C . MET B 1 1 ? -7.551 25.422 14.125 1 34.5 1 MET B C 1
ATOM 2173 O O . MET B 1 1 ? -7.688 25.547 15.344 1 34.5 1 MET B O 1
ATOM 2177 N N . PHE B 1 2 ? -6.367 25.016 13.633 1 41.5 2 PHE B N 1
ATOM 2178 C CA . PHE B 1 2 ? -5.211 25.062 14.523 1 41.5 2 PHE B CA 1
ATOM 2179 C C . PHE B 1 2 ? -4.707 26.484 14.695 1 41.5 2 PHE B C 1
ATOM 2181 O O . PHE B 1 2 ? -4.637 27.25 13.727 1 41.5 2 PHE B O 1
ATOM 2188 N N . ASN B 1 3 ? -5.047 27.297 15.656 1 39.25 3 ASN B N 1
ATOM 2189 C CA . ASN B 1 3 ? -4.512 28.625 15.953 1 39.25 3 ASN B CA 1
ATOM 2190 C C . ASN B 1 3 ? -3.068 28.562 16.438 1 39.25 3 ASN B C 1
ATOM 2192 O O . ASN B 1 3 ? -2.82 28.281 17.609 1 39.25 3 ASN B O 1
ATOM 2196 N N . LEU B 1 4 ? -2.111 28.516 15.531 1 48.06 4 LEU B N 1
ATOM 2197 C CA . LEU B 1 4 ? -0.7 28.469 15.898 1 48.06 4 LEU B CA 1
ATOM 2198 C C . LEU B 1 4 ? -0.123 29.875 15.984 1 48.06 4 LEU B C 1
ATOM 2200 O O . LEU B 1 4 ? -0.331 30.703 15.086 1 48.06 4 LEU B O 1
ATOM 2204 N N . ASP B 1 5 ? -0.149 30.594 17.047 1 48.25 5 ASP B N 1
ATOM 2205 C CA . ASP B 1 5 ? 0.175 32 17.297 1 48.25 5 ASP B CA 1
ATOM 2206 C C . ASP B 1 5 ? 1.306 32.469 16.391 1 48.25 5 ASP B C 1
ATOM 2208 O O . ASP B 1 5 ? 1.251 33.562 15.844 1 48.25 5 ASP B O 1
ATOM 2212 N N . GLU B 1 6 ? 2.58 32 16.516 1 45.09 6 GLU B N 1
ATOM 2213 C CA . GLU B 1 6 ? 3.674 32.688 15.836 1 45.09 6 GLU B CA 1
ATOM 2214 C C . GLU B 1 6 ? 3.84 32.188 14.406 1 45.09 6 GLU B C 1
ATOM 2216 O O . GLU B 1 6 ? 3.994 30.984 14.188 1 45.09 6 GLU B O 1
ATOM 2221 N N . GLN B 1 7 ? 3.406 33.062 13.438 1 48.44 7 GLN B N 1
ATOM 2222 C CA . GLN B 1 7 ? 3.557 32.781 12.016 1 48.44 7 GLN B CA 1
ATOM 2223 C C . GLN B 1 7 ? 5.02 32.562 11.648 1 48.44 7 GLN B C 1
ATOM 2225 O O . GLN B 1 7 ? 5.871 33.406 11.906 1 48.44 7 GLN B O 1
ATOM 2230 N N . THR B 1 8 ? 5.504 31.422 11.727 1 52.97 8 THR B N 1
ATOM 2231 C CA . THR B 1 8 ? 6.805 31.172 11.102 1 52.97 8 THR B CA 1
ATOM 2232 C C . THR B 1 8 ? 6.652 30.938 9.602 1 52.97 8 THR B C 1
ATOM 2234 O O . THR B 1 8 ? 5.531 30.844 9.094 1 52.97 8 THR B O 1
ATOM 2237 N N . ALA B 1 9 ? 7.727 31.219 8.867 1 51.34 9 ALA B N 1
ATOM 2238 C CA . ALA B 1 9 ? 7.723 30.969 7.426 1 51.34 9 ALA B CA 1
ATOM 2239 C C . ALA B 1 9 ? 6.961 29.688 7.086 1 51.34 9 ALA B C 1
ATOM 2241 O O . ALA B 1 9 ? 6.293 29.625 6.051 1 51.34 9 ALA B O 1
ATOM 2242 N N . ARG B 1 10 ? 7.031 28.797 7.957 1 57.03 10 ARG B N 1
ATOM 2243 C CA . ARG B 1 10 ? 6.383 27.516 7.73 1 57.03 10 ARG B CA 1
ATOM 2244 C C . ARG B 1 10 ? 4.891 27.594 8.039 1 57.03 10 ARG B C 1
ATOM 2246 O O . ARG B 1 10 ? 4.094 26.859 7.449 1 57.03 10 ARG B O 1
ATOM 2253 N N . ASP B 1 11 ? 4.52 28.672 8.672 1 66.19 11 ASP B N 1
ATOM 2254 C CA . ASP B 1 11 ? 3.104 28.891 8.961 1 66.19 11 ASP B CA 1
ATOM 2255 C C . ASP B 1 11 ? 2.379 29.453 7.734 1 66.19 11 ASP B C 1
ATOM 2257 O O . ASP B 1 11 ? 1.148 29.422 7.668 1 66.19 11 ASP B O 1
ATOM 2261 N N . ALA B 1 12 ? 3.283 29.906 6.867 1 69.12 12 ALA B N 1
ATOM 2262 C CA . ALA B 1 12 ? 2.711 30.469 5.648 1 69.12 12 ALA B CA 1
ATOM 2263 C C . ALA B 1 12 ? 1.88 29.438 4.898 1 69.12 12 ALA B C 1
ATOM 2265 O O . ALA B 1 12 ? 0.986 29.797 4.125 1 69.12 12 ALA B O 1
ATOM 2266 N N . ARG B 1 13 ? 2.061 28.219 5.289 1 82.81 13 ARG B N 1
ATOM 2267 C CA . ARG B 1 13 ? 1.349 27.141 4.609 1 82.81 13 ARG B CA 1
ATOM 2268 C C . ARG B 1 13 ? -0.097 27.047 5.09 1 82.81 13 ARG B C 1
ATOM 2270 O O . ARG B 1 13 ? -0.917 26.359 4.484 1 82.81 13 ARG B O 1
ATOM 2277 N N . LEU B 1 14 ? -0.369 27.734 6.121 1 86.31 14 LEU B N 1
ATOM 2278 C CA . LEU B 1 14 ? -1.694 27.594 6.715 1 86.31 14 LEU B CA 1
ATOM 2279 C C . LEU B 1 14 ? -2.551 28.828 6.438 1 86.31 14 LEU B C 1
ATOM 2281 O O . LEU B 1 14 ? -3.744 28.844 6.746 1 86.31 14 LEU B O 1
ATOM 2285 N N . PHE B 1 15 ? -1.941 29.859 5.871 1 80.69 15 PHE B N 1
ATOM 2286 C CA . PHE B 1 15 ? -2.65 31.141 5.781 1 80.69 15 PHE B CA 1
ATOM 2287 C C . PHE B 1 15 ? -2.836 31.547 4.328 1 80.69 15 PHE B C 1
ATOM 2289 O O . PHE B 1 15 ? -1.935 31.375 3.506 1 80.69 15 PHE B O 1
ATOM 2296 N N . ILE B 1 16 ? -4.059 31.922 4.121 1 81.38 16 ILE B N 1
ATOM 2297 C CA . ILE B 1 16 ? -4.391 32.469 2.807 1 81.38 16 ILE B CA 1
ATOM 2298 C C . ILE B 1 16 ? -5.086 33.812 2.963 1 81.38 16 ILE B C 1
ATOM 2300 O O . ILE B 1 16 ? -5.957 33.969 3.824 1 81.38 16 ILE B O 1
ATOM 2304 N N . ASN B 1 17 ? -4.629 34.812 2.211 1 84.5 17 ASN B N 1
ATOM 2305 C CA . ASN B 1 17 ? -5.203 36.125 2.291 1 84.5 17 ASN B CA 1
ATOM 2306 C C . ASN B 1 17 ? -6.133 36.406 1.113 1 84.5 17 ASN B C 1
ATOM 2308 O O . ASN B 1 17 ? -6.77 37.469 1.061 1 84.5 17 ASN B O 1
ATOM 2312 N N . GLN B 1 18 ? -6.285 35.531 0.296 1 89.5 18 GLN B N 1
ATOM 2313 C CA . GLN B 1 18 ? -7.121 35.719 -0.888 1 89.5 18 GLN B CA 1
ATOM 2314 C C . GLN B 1 18 ? -8.555 35.25 -0.622 1 89.5 18 GLN B C 1
ATOM 2316 O O . GLN B 1 18 ? -8.781 34.344 0.19 1 89.5 18 GLN B O 1
ATOM 2321 N N . PRO B 1 19 ? -9.5 35.906 -1.256 1 94.12 19 PRO B N 1
ATOM 2322 C CA . PRO B 1 19 ? -10.891 35.5 -1.086 1 94.12 19 PRO B CA 1
ATOM 2323 C C . PRO B 1 19 ? -11.156 34.094 -1.637 1 94.12 19 PRO B C 1
ATOM 2325 O O . PRO B 1 19 ? -10.438 33.625 -2.525 1 94.12 19 PRO B O 1
ATOM 2328 N N . VAL B 1 20 ? -12.188 33.469 -1.073 1 95.5 20 VAL B N 1
ATOM 2329 C CA . VAL B 1 20 ? -12.633 32.188 -1.598 1 95.5 20 VAL B CA 1
ATOM 2330 C C . VAL B 1 20 ? -13.383 32.375 -2.912 1 95.5 20 VAL B C 1
ATOM 2332 O O . VAL B 1 20 ? -14.344 33.156 -2.971 1 95.5 20 VAL B O 1
ATOM 2335 N N . ILE B 1 21 ? -12.977 31.688 -3.92 1 96.31 21 ILE B N 1
ATOM 2336 C CA . ILE B 1 21 ? -13.633 31.891 -5.207 1 96.31 21 ILE B CA 1
ATOM 2337 C C . ILE B 1 21 ? -14.531 30.703 -5.52 1 96.31 21 ILE B C 1
ATOM 2339 O O . ILE B 1 21 ? -15.438 30.797 -6.359 1 96.31 21 ILE B O 1
ATOM 2343 N N . ALA B 1 22 ? -14.258 29.578 -4.918 1 97.5 22 ALA B N 1
ATOM 2344 C CA . ALA B 1 22 ? -15.094 28.391 -5.113 1 97.5 22 ALA B CA 1
ATOM 2345 C C . ALA B 1 22 ? -14.844 27.375 -4.012 1 97.5 22 ALA B C 1
ATOM 2347 O O . ALA B 1 22 ? -13.859 27.453 -3.279 1 97.5 22 ALA B O 1
ATOM 2348 N N . LEU B 1 23 ? -15.812 26.484 -3.848 1 98.25 23 LEU B N 1
ATOM 2349 C CA . LEU B 1 23 ? -15.68 25.312 -2.988 1 98.25 23 LEU B CA 1
ATOM 2350 C C . LEU B 1 23 ? -15.516 24.047 -3.82 1 98.25 23 LEU B C 1
ATOM 2352 O O . LEU B 1 23 ? -16.125 23.922 -4.887 1 98.25 23 LEU B O 1
ATOM 2356 N N . ALA B 1 24 ? -14.656 23.156 -3.342 1 98.12 24 ALA B N 1
ATOM 2357 C CA . ALA B 1 24 ? -14.445 21.906 -4.078 1 98.12 24 ALA B CA 1
ATOM 2358 C C . ALA B 1 24 ? -14.211 20.75 -3.129 1 98.12 24 ALA B C 1
ATOM 2360 O O . ALA B 1 24 ? -14.016 20.938 -1.926 1 98.12 24 ALA B O 1
ATOM 2361 N N . VAL B 1 25 ? -14.344 19.562 -3.646 1 96.88 25 VAL B N 1
ATOM 2362 C CA . VAL B 1 25 ? -14 18.312 -2.979 1 96.88 25 VAL B CA 1
ATOM 2363 C C . VAL B 1 25 ? -12.977 17.547 -3.818 1 96.88 25 VAL B C 1
ATOM 2365 O O . VAL B 1 25 ? -12.969 17.656 -5.047 1 96.88 25 VAL B O 1
ATOM 2368 N N . ILE B 1 26 ? -12.078 16.891 -3.16 1 97 26 ILE B N 1
ATOM 2369 C CA . ILE B 1 26 ? -11.141 16.031 -3.877 1 97 26 ILE B CA 1
ATOM 2370 C C . ILE B 1 26 ? -11.875 14.812 -4.434 1 97 26 ILE B C 1
ATOM 2372 O O . ILE B 1 26 ? -12.445 14.023 -3.674 1 97 26 ILE B O 1
ATOM 2376 N N . LYS B 1 27 ? -11.75 14.617 -5.734 1 95.12 27 LYS B N 1
ATOM 2377 C CA . LYS B 1 27 ? -12.539 13.555 -6.359 1 95.12 27 LYS B CA 1
ATOM 2378 C C . LYS B 1 27 ? -11.664 12.367 -6.738 1 95.12 27 LYS B C 1
ATOM 2380 O O . LYS B 1 27 ? -12.164 11.328 -7.168 1 95.12 27 LYS B O 1
ATOM 2385 N N . THR B 1 28 ? -10.328 12.523 -6.723 1 95.31 28 THR B N 1
ATOM 2386 C CA . THR B 1 28 ? -9.391 11.43 -6.973 1 95.31 28 THR B CA 1
ATOM 2387 C C . THR B 1 28 ? -9.039 10.719 -5.672 1 95.31 28 THR B C 1
ATOM 2389 O O . THR B 1 28 ? -9.32 11.219 -4.582 1 95.31 28 THR B O 1
ATOM 2392 N N . SER B 1 29 ? -8.492 9.539 -5.781 1 95.75 29 SER B N 1
ATOM 2393 C CA . SER B 1 29 ? -8.078 8.797 -4.59 1 95.75 29 SER B CA 1
ATOM 2394 C C . SER B 1 29 ? -7.227 9.656 -3.668 1 95.75 29 SER B C 1
ATOM 2396 O O . SER B 1 29 ? -7.504 9.758 -2.471 1 95.75 29 SER B O 1
ATOM 2398 N N . ASP B 1 30 ? -6.207 10.195 -4.207 1 96.94 30 ASP B N 1
ATOM 2399 C CA . ASP B 1 30 ? -5.336 11.188 -3.578 1 96.94 30 ASP B CA 1
ATOM 2400 C C . ASP B 1 30 ? -4.762 12.148 -4.617 1 96.94 30 ASP B C 1
ATOM 2402 O O . ASP B 1 30 ? -4.859 11.898 -5.82 1 96.94 30 ASP B O 1
ATOM 2406 N N . ALA B 1 31 ? -4.285 13.297 -4.141 1 97.62 31 ALA B N 1
ATOM 2407 C CA . ALA B 1 31 ? -3.719 14.312 -5.027 1 97.62 31 ALA B CA 1
ATOM 2408 C C . ALA B 1 31 ? -2.551 15.031 -4.363 1 97.62 31 ALA B C 1
ATOM 2410 O O . ALA B 1 31 ? -2.67 15.508 -3.23 1 97.62 31 ALA B O 1
ATOM 2411 N N . TRP B 1 32 ? -1.48 15.125 -5.098 1 97.62 32 TRP B N 1
ATOM 2412 C CA . TRP B 1 32 ? -0.321 15.844 -4.586 1 97.62 32 TRP B CA 1
ATOM 2413 C C . TRP B 1 32 ? -0.59 17.344 -4.547 1 97.62 32 TRP B C 1
ATOM 2415 O O . TRP B 1 32 ? -1.188 17.906 -5.469 1 97.62 32 TRP B O 1
ATOM 2425 N N . VAL B 1 33 ? -0.141 17.938 -3.473 1 97.5 33 VAL B N 1
ATOM 2426 C CA . VAL B 1 33 ? -0.095 19.375 -3.318 1 97.5 33 VAL B CA 1
ATOM 2427 C C . VAL B 1 33 ? 1.33 19.875 -3.549 1 97.5 33 VAL B C 1
ATOM 2429 O O . VAL B 1 33 ? 2.275 19.391 -2.932 1 97.5 33 VAL B O 1
ATOM 2432 N N . PHE B 1 34 ? 1.421 20.875 -4.414 1 96.75 34 PHE B N 1
ATOM 2433 C CA . PHE B 1 34 ? 2.746 21.328 -4.832 1 96.75 34 PHE B CA 1
ATOM 2434 C C . PHE B 1 34 ? 3.023 22.734 -4.336 1 96.75 34 PHE B C 1
ATOM 2436 O O . PHE B 1 34 ? 2.092 23.5 -4.086 1 96.75 34 PHE B O 1
ATOM 2443 N N . GLN B 1 35 ? 4.34 23.047 -4.191 1 95.25 35 GLN B N 1
ATOM 2444 C CA . GLN B 1 35 ? 4.781 24.375 -3.775 1 95.25 35 GLN B CA 1
ATOM 2445 C C . GLN B 1 35 ? 4.484 25.406 -4.852 1 95.25 35 GLN B C 1
ATOM 2447 O O . GLN B 1 35 ? 4.168 26.562 -4.539 1 95.25 35 GLN B O 1
ATOM 2452 N N . GLU B 1 36 ? 4.645 25.016 -6.109 1 96.56 36 GLU B N 1
ATOM 2453 C CA . GLU B 1 36 ? 4.379 25.844 -7.289 1 96.56 36 GLU B CA 1
ATOM 2454 C C . GLU B 1 36 ? 3.4 25.156 -8.234 1 96.56 36 GLU B C 1
ATOM 2456 O O . GLU B 1 36 ? 3.182 23.938 -8.133 1 96.56 36 GLU B O 1
ATOM 2461 N N . PRO B 1 37 ? 2.768 25.953 -9.078 1 96.75 37 PRO B N 1
ATOM 2462 C CA . PRO B 1 37 ? 1.857 25.328 -10.039 1 96.75 37 PRO B CA 1
ATOM 2463 C C . PRO B 1 37 ? 2.594 24.578 -11.148 1 96.75 37 PRO B C 1
ATOM 2465 O O . PRO B 1 37 ? 2.463 24.922 -12.328 1 96.75 37 PRO B O 1
ATOM 2468 N N . ASP B 1 38 ? 3.367 23.594 -10.734 1 95.44 38 ASP B N 1
ATOM 2469 C CA . ASP B 1 38 ? 4.258 22.781 -11.555 1 95.44 38 ASP B CA 1
ATOM 2470 C C . ASP B 1 38 ? 4.496 21.406 -10.914 1 95.44 38 ASP B C 1
ATOM 2472 O O . ASP B 1 38 ? 4.934 21.328 -9.773 1 95.44 38 ASP B O 1
ATOM 2476 N N . PRO B 1 39 ? 4.199 20.406 -11.719 1 91.12 39 PRO B N 1
ATOM 2477 C CA . PRO B 1 39 ? 4.375 19.062 -11.141 1 91.12 39 PRO B CA 1
ATOM 2478 C C . PRO B 1 39 ? 5.832 18.75 -10.836 1 91.12 39 PRO B C 1
ATOM 2480 O O . PRO B 1 39 ? 6.121 17.766 -10.148 1 91.12 39 PRO B O 1
ATOM 2483 N N . LYS B 1 40 ? 6.746 19.547 -11.297 1 90.81 40 LYS B N 1
ATOM 2484 C CA . LYS B 1 40 ? 8.164 19.344 -11.023 1 90.81 40 LYS B CA 1
ATOM 2485 C C . LYS B 1 40 ? 8.586 20.047 -9.734 1 90.81 40 LYS B C 1
ATOM 2487 O O . LYS B 1 40 ? 9.68 19.812 -9.219 1 90.81 40 LYS B O 1
ATOM 2492 N N . SER B 1 41 ? 7.715 20.844 -9.258 1 93.44 41 SER B N 1
ATOM 2493 C CA . SER B 1 41 ? 8.047 21.531 -8.016 1 93.44 41 SER B CA 1
ATOM 2494 C C . SER B 1 41 ? 7.918 20.594 -6.816 1 93.44 41 SER B C 1
ATOM 2496 O O . SER B 1 41 ? 7.348 19.516 -6.93 1 93.44 41 SER B O 1
ATOM 2498 N N . PRO B 1 42 ? 8.484 20.969 -5.66 1 93.19 42 PRO B N 1
ATOM 2499 C CA . PRO B 1 42 ? 8.438 20.109 -4.477 1 93.19 42 PRO B CA 1
ATOM 2500 C C . PRO B 1 42 ? 7.016 19.719 -4.074 1 93.19 42 PRO B C 1
ATOM 2502 O O . PRO B 1 42 ? 6.121 20.578 -4.074 1 93.19 42 PRO B O 1
ATOM 2505 N N . ARG B 1 43 ? 6.914 18.438 -3.857 1 95.5 43 ARG B N 1
ATOM 2506 C CA . ARG B 1 43 ? 5.691 17.922 -3.252 1 95.5 43 ARG B CA 1
ATOM 2507 C C . ARG B 1 43 ? 5.613 18.281 -1.773 1 95.5 43 ARG B C 1
ATOM 2509 O O . ARG B 1 43 ? 6.578 18.094 -1.03 1 95.5 43 ARG B O 1
ATOM 2516 N N . LEU B 1 44 ? 4.441 18.719 -1.361 1 95.12 44 LEU B N 1
ATOM 2517 C CA . LEU B 1 44 ? 4.293 19.156 0.02 1 95.12 44 LEU B CA 1
ATOM 2518 C C . LEU B 1 44 ? 3.506 18.141 0.838 1 95.12 44 LEU B C 1
ATOM 2520 O O . LEU B 1 44 ? 3.898 17.797 1.957 1 95.12 44 LEU B O 1
ATOM 2524 N N . THR B 1 45 ? 2.443 17.719 0.34 1 97.06 45 THR B N 1
ATOM 2525 C CA . THR B 1 45 ? 1.526 16.766 0.97 1 97.06 45 THR B CA 1
ATOM 2526 C C . THR B 1 45 ? 0.548 16.203 -0.054 1 97.06 45 THR B C 1
ATOM 2528 O O . THR B 1 45 ? 0.706 16.422 -1.258 1 97.06 45 THR B O 1
ATOM 2531 N N . GLN B 1 46 ? -0.339 15.391 0.464 1 98.25 46 GLN B N 1
ATOM 2532 C CA . GLN B 1 46 ? -1.438 14.914 -0.368 1 98.25 46 GLN B CA 1
ATOM 2533 C C . GLN B 1 46 ? -2.787 15.219 0.276 1 98.25 46 GLN B C 1
ATOM 2535 O O . GLN B 1 46 ? -2.91 15.219 1.503 1 98.25 46 GLN B O 1
ATOM 2540 N N . MET B 1 47 ? -3.707 15.547 -0.591 1 98.12 47 MET B N 1
ATOM 2541 C CA . MET B 1 47 ? -5.102 15.609 -0.166 1 98.12 47 MET B CA 1
ATOM 2542 C C . MET B 1 47 ? -5.871 14.383 -0.649 1 98.12 47 MET B C 1
ATOM 2544 O O . MET B 1 47 ? -5.613 13.875 -1.743 1 98.12 47 MET B O 1
ATOM 2548 N N . LEU B 1 48 ? -6.812 13.906 0.173 1 97.94 48 LEU B N 1
ATOM 2549 C CA . LEU B 1 48 ? -7.422 12.602 -0.045 1 97.94 48 LEU B CA 1
ATOM 2550 C C . LEU B 1 48 ? -8.867 12.742 -0.508 1 97.94 48 LEU B C 1
ATOM 2552 O O . LEU B 1 48 ? -9.508 13.758 -0.243 1 97.94 48 LEU B O 1
ATOM 2556 N N . TYR B 1 49 ? -9.336 11.664 -1.103 1 97.06 49 TYR B N 1
ATOM 2557 C CA . TYR B 1 49 ? -10.711 11.594 -1.578 1 97.06 49 TYR B CA 1
ATOM 2558 C C . TYR B 1 49 ? -11.688 12.055 -0.499 1 97.06 49 TYR B C 1
ATOM 2560 O O . TYR B 1 49 ? -11.609 11.602 0.646 1 97.06 49 TYR B O 1
ATOM 2568 N N . GLY B 1 50 ? -12.57 12.945 -0.899 1 96.19 50 GLY B N 1
ATOM 2569 C CA . GLY B 1 50 ? -13.648 13.359 -0.021 1 96.19 50 GLY B CA 1
ATOM 2570 C C . GLY B 1 50 ? -13.32 14.602 0.785 1 96.19 50 GLY B C 1
ATOM 2571 O O . GLY B 1 50 ? -14.203 15.219 1.379 1 96.19 50 GLY B O 1
ATOM 2572 N N . GLU B 1 51 ? -12.086 14.984 0.839 1 96.62 51 GLU B N 1
ATOM 2573 C CA . GLU B 1 51 ? -11.703 16.156 1.615 1 96.62 51 GLU B CA 1
ATOM 2574 C C . GLU B 1 51 ? -12.219 17.438 0.969 1 96.62 51 GLU B C 1
ATOM 2576 O O . GLU B 1 51 ? -12.188 17.578 -0.255 1 96.62 51 GLU B O 1
ATOM 2581 N N . ASN B 1 52 ? -12.695 18.328 1.812 1 97.31 52 ASN B N 1
ATOM 2582 C CA . ASN B 1 52 ? -13.172 19.641 1.382 1 97.31 52 ASN B CA 1
ATOM 2583 C C . ASN B 1 52 ? -12.023 20.641 1.247 1 97.31 52 ASN B C 1
ATOM 2585 O O . ASN B 1 52 ? -11.133 20.672 2.094 1 97.31 52 ASN B O 1
ATOM 2589 N N . VAL B 1 53 ? -12.133 21.391 0.158 1 97.38 53 VAL B N 1
ATOM 2590 C CA . VAL B 1 53 ? -11.117 22.422 -0.015 1 97.38 53 VAL B CA 1
ATOM 2591 C C . VAL B 1 53 ? -11.766 23.719 -0.514 1 97.38 53 VAL B C 1
ATOM 2593 O O . VAL B 1 53 ? -12.766 23.672 -1.231 1 97.38 53 VAL B O 1
ATOM 2596 N N . THR B 1 54 ? -11.18 24.844 -0.116 1 97.5 54 THR B N 1
ATOM 2597 C CA . THR B 1 54 ? -11.508 26.125 -0.729 1 97.5 54 THR B CA 1
ATOM 2598 C C . THR B 1 54 ? -10.508 26.469 -1.827 1 97.5 54 THR B C 1
ATOM 2600 O O . THR B 1 54 ? -9.32 26.156 -1.717 1 97.5 54 THR B O 1
ATOM 2603 N N . ILE B 1 55 ? -11.016 27.062 -2.863 1 97.81 55 ILE B N 1
ATOM 2604 C CA . ILE B 1 55 ? -10.188 27.516 -3.977 1 97.81 55 ILE B CA 1
ATOM 2605 C C . ILE B 1 55 ? -10.008 29.031 -3.91 1 97.81 55 ILE B C 1
ATOM 2607 O O . ILE B 1 55 ? -10.984 29.766 -3.771 1 97.81 55 ILE B O 1
ATOM 2611 N N . HIS B 1 56 ? -8.781 29.516 -4.105 1 97.25 56 HIS B N 1
ATOM 2612 C CA . HIS B 1 56 ? -8.484 30.938 -3.914 1 97.25 56 HIS B CA 1
ATOM 2613 C C . HIS B 1 56 ? -7.824 31.531 -5.152 1 97.25 56 HIS B C 1
ATOM 2615 O O . HIS B 1 56 ? -7.648 32.75 -5.242 1 97.25 56 HIS B O 1
ATOM 2621 N N . GLY B 1 57 ? -7.438 30.656 -6.133 1 95.75 57 GLY B N 1
ATOM 2622 C CA . GLY B 1 57 ? -6.816 31.109 -7.367 1 95.75 57 GLY B CA 1
ATOM 2623 C C . GLY B 1 57 ? -6.551 29.984 -8.352 1 95.75 57 GLY B C 1
ATOM 2624 O O . GLY B 1 57 ? -6.754 28.812 -8.031 1 95.75 57 GLY B O 1
ATOM 2625 N N . GLN B 1 58 ? -6.18 30.438 -9.562 1 96.31 58 GLN B N 1
ATOM 2626 C CA . GLN B 1 58 ? -5.879 29.484 -10.625 1 96.31 58 GLN B CA 1
ATOM 2627 C C . GLN B 1 58 ? -4.695 29.953 -11.469 1 96.31 58 GLN B C 1
ATOM 2629 O O . GLN B 1 58 ? -4.57 31.141 -11.758 1 96.31 58 GLN B O 1
ATOM 2634 N N . LYS B 1 59 ? -3.838 29.094 -11.734 1 97.44 59 LYS B N 1
ATOM 2635 C CA . LYS B 1 59 ? -2.781 29.266 -12.727 1 97.44 59 LYS B CA 1
ATOM 2636 C C . LYS B 1 59 ? -2.73 28.078 -13.688 1 97.44 59 LYS B C 1
ATOM 2638 O O . LYS B 1 59 ? -2.256 27 -13.328 1 97.44 59 LYS B O 1
ATOM 2643 N N . ASP B 1 60 ? -3.209 28.266 -14.922 1 96.62 60 ASP B N 1
ATOM 2644 C CA . ASP B 1 60 ? -3.33 27.219 -15.922 1 96.62 60 ASP B CA 1
ATOM 2645 C C . ASP B 1 60 ? -4.191 26.062 -15.406 1 96.62 60 ASP B C 1
ATOM 2647 O O . ASP B 1 60 ? -5.379 26.234 -15.133 1 96.62 60 ASP B O 1
ATOM 2651 N N . VAL B 1 61 ? -3.58 24.922 -15.281 1 97.44 61 VAL B N 1
ATOM 2652 C CA . VAL B 1 61 ? -4.375 23.75 -14.914 1 97.44 61 VAL B CA 1
ATOM 2653 C C . VAL B 1 61 ? -4.266 23.5 -13.414 1 97.44 61 VAL B C 1
ATOM 2655 O O . VAL B 1 61 ? -4.797 22.516 -12.898 1 97.44 61 VAL B O 1
ATOM 2658 N N . PHE B 1 62 ? -3.594 24.406 -12.695 1 98.12 62 PHE B N 1
ATOM 2659 C CA . PHE B 1 62 ? -3.42 24.25 -11.258 1 98.12 62 PHE B CA 1
ATOM 2660 C C . PHE B 1 62 ? -4.273 25.266 -10.5 1 98.12 62 PHE B C 1
ATOM 2662 O O . PHE B 1 62 ? -4.527 26.359 -11 1 98.12 62 PHE B O 1
ATOM 2669 N N . TYR B 1 63 ? -4.684 24.922 -9.266 1 97.94 63 TYR B N 1
ATOM 2670 C CA . TYR B 1 63 ? -5.477 25.766 -8.383 1 97.94 63 TYR B CA 1
ATOM 2671 C C . TYR B 1 63 ? -4.816 25.906 -7.02 1 97.94 63 TYR B C 1
ATOM 2673 O O . TYR B 1 63 ? -4.27 24.938 -6.484 1 97.94 63 TYR B O 1
ATOM 2681 N N . TRP B 1 64 ? -4.828 27.109 -6.535 1 97.25 64 TRP B N 1
ATOM 2682 C CA . TRP B 1 64 ? -4.418 27.344 -5.152 1 97.25 64 TRP B CA 1
ATOM 2683 C C . TRP B 1 64 ? -5.555 27.016 -4.191 1 97.25 64 TRP B C 1
ATOM 2685 O O . TRP B 1 64 ? -6.609 27.641 -4.223 1 97.25 64 TRP B O 1
ATOM 2695 N N . VAL B 1 65 ? -5.289 26.016 -3.342 1 97.19 65 VAL B N 1
ATOM 2696 C CA . VAL B 1 65 ? -6.379 25.516 -2.506 1 97.19 65 VAL B CA 1
ATOM 2697 C C . VAL B 1 65 ? -5.973 25.594 -1.035 1 97.19 65 VAL B C 1
ATOM 2699 O O . VAL B 1 65 ? -4.789 25.734 -0.719 1 97.19 65 VAL B O 1
ATOM 2702 N N . GLN B 1 66 ? -6.961 25.516 -0.169 1 96.62 66 GLN B N 1
ATOM 2703 C CA . GLN B 1 66 ? -6.762 25.297 1.26 1 96.62 66 GLN B CA 1
ATOM 2704 C C . GLN B 1 66 ? -7.637 24.156 1.767 1 96.62 66 GLN B C 1
ATOM 2706 O O . GLN B 1 66 ? -8.852 24.156 1.575 1 96.62 66 GLN B O 1
ATOM 2711 N N . SER B 1 67 ? -6.969 23.203 2.35 1 96.25 67 SER B N 1
ATOM 2712 C CA . SER B 1 67 ? -7.691 22.094 2.957 1 96.25 67 SER B CA 1
ATOM 2713 C C . SER B 1 67 ? -8.578 22.562 4.102 1 96.25 67 SER B C 1
ATOM 2715 O O . SER B 1 67 ? -8.18 23.422 4.891 1 96.25 67 SER B O 1
ATOM 2717 N N . GLN B 1 68 ? -9.758 21.984 4.207 1 94.25 68 GLN B N 1
ATOM 2718 C CA . GLN B 1 68 ? -10.633 22.312 5.328 1 94.25 68 GLN B CA 1
ATOM 2719 C C . GLN B 1 68 ? -10.414 21.344 6.488 1 94.25 68 GLN B C 1
ATOM 2721 O O . GLN B 1 68 ? -10.992 21.516 7.562 1 94.25 68 GLN B O 1
ATOM 2726 N N . SER B 1 69 ? -9.555 20.391 6.25 1 91.44 69 SER B N 1
ATOM 2727 C CA . SER B 1 69 ? -9.266 19.406 7.285 1 91.44 69 SER B CA 1
ATOM 2728 C C . SER B 1 69 ? -8.109 19.859 8.172 1 91.44 69 SER B C 1
ATOM 2730 O O . SER B 1 69 ? -8.125 19.641 9.383 1 91.44 69 SER B O 1
ATOM 2732 N N . ASP B 1 70 ? -7.117 20.469 7.543 1 92.5 70 ASP B N 1
ATOM 2733 C CA . ASP B 1 70 ? -5.93 20.797 8.32 1 92.5 70 ASP B CA 1
ATOM 2734 C C . ASP B 1 70 ? -5.406 22.188 7.949 1 92.5 70 ASP B C 1
ATOM 2736 O O . ASP B 1 70 ? -4.34 22.609 8.414 1 92.5 70 ASP B O 1
ATOM 2740 N N . LEU B 1 71 ? -6.059 22.906 7.004 1 93.06 71 LEU B N 1
ATOM 2741 C CA . LEU B 1 71 ? -5.824 24.297 6.609 1 93.06 71 LEU B CA 1
ATOM 2742 C C . LEU B 1 71 ? -4.578 24.406 5.738 1 93.06 71 LEU B C 1
ATOM 2744 O O . LEU B 1 71 ? -4.121 25.516 5.441 1 93.06 71 LEU B O 1
ATOM 2748 N N . TYR B 1 72 ? -4.02 23.25 5.383 1 95.06 72 TYR B N 1
ATOM 2749 C CA . TYR B 1 72 ? -2.82 23.266 4.551 1 95.06 72 TYR B CA 1
ATOM 2750 C C . TYR B 1 72 ? -3.113 23.875 3.184 1 95.06 72 TYR B C 1
ATOM 2752 O O . TYR B 1 72 ? -4.148 23.578 2.576 1 95.06 72 TYR B O 1
ATOM 2760 N N . CYS B 1 73 ? -2.186 24.688 2.75 1 95.38 73 CYS B N 1
ATOM 2761 C CA . CYS B 1 73 ? -2.357 25.359 1.469 1 95.38 73 CYS B CA 1
ATOM 2762 C C . CYS B 1 73 ? -1.329 24.875 0.454 1 95.38 73 CYS B C 1
ATOM 2764 O O . CYS B 1 73 ? -0.223 24.469 0.827 1 95.38 73 CYS B O 1
ATOM 2766 N N . GLY B 1 74 ? -1.733 24.906 -0.815 1 96.31 74 GLY B N 1
ATOM 2767 C CA . GLY B 1 74 ? -0.81 24.625 -1.901 1 96.31 74 GLY B CA 1
ATOM 2768 C C . GLY B 1 74 ? -1.494 24.5 -3.25 1 96.31 74 GLY B C 1
ATOM 2769 O O . GLY B 1 74 ? -2.689 24.781 -3.373 1 96.31 74 GLY B O 1
ATOM 2770 N N . TRP B 1 75 ? -0.701 24.219 -4.258 1 97.31 75 TRP B N 1
ATOM 2771 C CA . TRP B 1 75 ? -1.195 24.094 -5.625 1 97.31 75 TRP B CA 1
ATOM 2772 C C . TRP B 1 75 ? -1.583 22.641 -5.938 1 97.31 75 TRP B C 1
ATOM 2774 O O . TRP B 1 75 ? -0.815 21.719 -5.668 1 97.31 75 TRP B O 1
ATOM 2784 N N . ILE B 1 76 ? -2.725 22.453 -6.531 1 98 76 ILE B N 1
ATOM 2785 C CA . ILE B 1 76 ? -3.197 21.125 -6.898 1 98 76 ILE B CA 1
ATOM 2786 C C . ILE B 1 76 ? -3.678 21.125 -8.344 1 98 76 ILE B C 1
ATOM 2788 O O . ILE B 1 76 ? -4.234 22.125 -8.82 1 98 76 ILE B O 1
ATOM 2792 N N . HIS B 1 77 ? -3.416 20.047 -9.016 1 98.19 77 HIS B N 1
ATOM 2793 C CA . HIS B 1 77 ? -3.914 19.906 -10.383 1 98.19 77 HIS B CA 1
ATOM 2794 C C . HIS B 1 77 ? -5.438 19.875 -10.414 1 98.19 77 HIS B C 1
ATOM 2796 O O . HIS B 1 77 ? -6.066 19.172 -9.617 1 98.19 77 HIS B O 1
ATOM 2802 N N . GLY B 1 78 ? -6.023 20.547 -11.344 1 98 78 GLY B N 1
ATOM 2803 C CA . GLY B 1 78 ? -7.465 20.719 -11.43 1 98 78 GLY B CA 1
ATOM 2804 C C . GLY B 1 78 ? -8.203 19.406 -11.609 1 98 78 GLY B C 1
ATOM 2805 O O . GLY B 1 78 ? -9.367 19.281 -11.211 1 98 78 GLY B O 1
ATOM 2806 N N . ALA B 1 79 ? -7.578 18.422 -12.125 1 97 79 ALA B N 1
ATOM 2807 C CA . ALA B 1 79 ? -8.195 17.125 -12.391 1 97 79 ALA B CA 1
ATOM 2808 C C . ALA B 1 79 ? -8.617 16.438 -11.086 1 97 79 ALA B C 1
ATOM 2810 O O . ALA B 1 79 ? -9.422 15.508 -11.102 1 97 79 ALA B O 1
ATOM 2811 N N . ALA B 1 80 ? -8.094 16.891 -10 1 97.62 80 ALA B N 1
ATOM 2812 C CA . ALA B 1 80 ? -8.383 16.266 -8.711 1 97.62 80 ALA B CA 1
ATOM 2813 C C . ALA B 1 80 ? -9.617 16.875 -8.062 1 97.62 80 ALA B C 1
ATOM 2815 O O . ALA B 1 80 ? -10.133 16.359 -7.07 1 97.62 80 ALA B O 1
ATOM 2816 N N . LEU B 1 81 ? -10.125 17.922 -8.617 1 97.81 81 LEU B N 1
ATOM 2817 C CA . LEU B 1 81 ? -11.117 18.734 -7.938 1 97.81 81 LEU B CA 1
ATOM 2818 C C . LEU B 1 81 ? -12.492 18.578 -8.578 1 97.81 81 LEU B C 1
ATOM 2820 O O . LEU B 1 81 ? -12.602 18.469 -9.805 1 97.81 81 LEU B O 1
ATOM 2824 N N . ARG B 1 82 ? -13.445 18.547 -7.777 1 96.44 82 ARG B N 1
ATOM 2825 C CA . ARG B 1 82 ? -14.836 18.703 -8.18 1 96.44 82 ARG B CA 1
ATOM 2826 C C . ARG B 1 82 ? -15.492 19.875 -7.441 1 96.44 82 ARG B C 1
ATOM 2828 O O . ARG B 1 82 ? -15.578 19.859 -6.215 1 96.44 82 ARG B O 1
ATOM 2835 N N . GLN B 1 83 ? -15.953 20.797 -8.18 1 97.38 83 GLN B N 1
ATOM 2836 C CA . GLN B 1 83 ? -16.609 21.953 -7.566 1 97.38 83 GLN B CA 1
ATOM 2837 C C . GLN B 1 83 ? -17.938 21.547 -6.922 1 97.38 83 GLN B C 1
ATOM 2839 O O . GLN B 1 83 ? -18.688 20.75 -7.48 1 97.38 83 GLN B O 1
ATOM 2844 N N . VAL B 1 84 ? -18.203 22.125 -5.809 1 96.38 84 VAL B N 1
ATOM 2845 C CA . VAL B 1 84 ? -19.453 21.859 -5.105 1 96.38 84 VAL B CA 1
ATOM 2846 C C . VAL B 1 84 ? -20.062 23.188 -4.617 1 96.38 84 VAL B C 1
ATOM 2848 O O . VAL B 1 84 ? -19.328 24.141 -4.336 1 96.38 84 VAL B O 1
ATOM 2851 N N . PRO B 1 85 ? -21.391 23.234 -4.551 1 96.38 85 PRO B N 1
ATOM 2852 C CA . PRO B 1 85 ? -22.031 24.469 -4.074 1 96.38 85 PRO B CA 1
ATOM 2853 C C . PRO B 1 85 ? -21.875 24.672 -2.57 1 96.38 85 PRO B C 1
ATOM 2855 O O . PRO B 1 85 ? -21.891 25.812 -2.092 1 96.38 85 PRO B O 1
ATOM 2858 N N . GLN B 1 86 ? -21.781 23.562 -1.803 1 96.94 86 GLN B N 1
ATOM 2859 C CA . GLN B 1 86 ? -21.562 23.562 -0.359 1 96.94 86 GLN B CA 1
ATOM 2860 C C . GLN B 1 86 ? -20.828 22.312 0.089 1 96.94 86 GLN B C 1
ATOM 2862 O O . GLN B 1 86 ? -20.891 21.266 -0.572 1 96.94 86 GLN B O 1
ATOM 2867 N N . PHE B 1 87 ? -20.109 22.453 1.165 1 95.62 87 PHE B N 1
ATOM 2868 C CA . PHE B 1 87 ? -19.422 21.297 1.711 1 95.62 87 PHE B CA 1
ATOM 2869 C C . PHE B 1 87 ? -20.406 20.312 2.314 1 95.62 87 PHE B C 1
ATOM 2871 O O . PHE B 1 87 ? -21.438 20.719 2.869 1 95.62 87 PHE B O 1
ATOM 2878 N N . GLU B 1 88 ? -20.125 19.078 2.131 1 87.94 88 GLU B N 1
ATOM 2879 C CA . GLU B 1 88 ? -20.859 18.047 2.85 1 87.94 88 GLU B CA 1
ATOM 2880 C C . GLU B 1 88 ? -20.047 17.484 4.016 1 87.94 88 GLU B C 1
ATOM 2882 O O . GLU B 1 88 ? -18.828 17.328 3.908 1 87.94 88 GLU B O 1
ATOM 2887 N N . THR B 1 89 ? -20.797 17.219 5.059 1 91.75 89 THR B N 1
ATOM 2888 C CA . THR B 1 89 ? -20.156 16.547 6.18 1 91.75 89 THR B CA 1
ATOM 2889 C C . THR B 1 89 ? -20.016 15.055 5.902 1 91.75 89 THR B C 1
ATOM 2891 O O . THR B 1 89 ? -21.016 14.375 5.633 1 91.75 89 THR B O 1
ATOM 2894 N N . LYS B 1 90 ? -18.812 14.633 5.98 1 93.88 90 LYS B N 1
ATOM 2895 C CA . LYS B 1 90 ? -18.562 13.211 5.754 1 93.88 90 LYS B CA 1
ATOM 2896 C C . LYS B 1 90 ? -18.734 12.414 7.043 1 93.88 90 LYS B C 1
ATOM 2898 O O . LYS B 1 90 ? -18.344 12.875 8.117 1 93.88 90 LYS B O 1
ATOM 2903 N N . THR B 1 91 ? -19.234 11.211 6.906 1 94 91 THR B N 1
ATOM 2904 C CA . THR B 1 91 ? -19.562 10.438 8.102 1 94 91 THR B CA 1
ATOM 2905 C C . THR B 1 91 ? -18.625 9.25 8.258 1 94 91 THR B C 1
ATOM 2907 O O . THR B 1 91 ? -18.516 8.672 9.344 1 94 91 THR B O 1
ATOM 2910 N N . HIS B 1 92 ? -18.016 8.828 7.172 1 95.38 92 HIS B N 1
ATOM 2911 C CA . HIS B 1 92 ? -17.188 7.633 7.211 1 95.38 92 HIS B CA 1
ATOM 2912 C C . HIS B 1 92 ? -15.789 7.922 6.668 1 95.38 92 HIS B C 1
ATOM 2914 O O . HIS B 1 92 ? -15.57 8.93 5.996 1 95.38 92 HIS B O 1
ATOM 2920 N N . CYS B 1 93 ? -14.922 7.039 7.047 1 95.62 93 CYS B N 1
ATOM 2921 C CA . CYS B 1 93 ? -13.531 7.094 6.605 1 95.62 93 CYS B CA 1
ATOM 2922 C C . CYS B 1 93 ? -13 5.695 6.305 1 95.62 93 CYS B C 1
ATOM 2924 O O . CYS B 1 93 ? -13.461 4.715 6.895 1 95.62 93 CYS B O 1
ATOM 2926 N N . THR B 1 94 ? -12.18 5.605 5.289 1 96.06 94 THR B N 1
ATOM 2927 C CA . THR B 1 94 ? -11.508 4.332 5.07 1 96.06 94 THR B CA 1
ATOM 2928 C C . THR B 1 94 ? -10.438 4.098 6.133 1 96.06 94 THR B C 1
ATOM 2930 O O . THR B 1 94 ? -9.672 5.008 6.461 1 96.06 94 THR B O 1
ATOM 2933 N N . ARG B 1 95 ? -10.344 2.906 6.613 1 93.25 95 ARG B N 1
ATOM 2934 C CA . ARG B 1 95 ? -9.375 2.539 7.645 1 93.25 95 ARG B CA 1
ATOM 2935 C C . ARG B 1 95 ? -8.078 2.037 7.023 1 93.25 95 ARG B C 1
ATOM 2937 O O . ARG B 1 95 ? -6.988 2.309 7.535 1 93.25 95 ARG B O 1
ATOM 2944 N N . PHE B 1 96 ? -8.188 1.34 5.953 1 92.06 96 PHE B N 1
ATOM 2945 C CA . PHE B 1 96 ? -7.086 0.778 5.18 1 92.06 96 PHE B CA 1
ATOM 2946 C C . PHE B 1 96 ? -7.277 1.048 3.691 1 92.06 96 PHE B C 1
ATOM 2948 O O . PHE B 1 96 ? -8.297 1.605 3.281 1 92.06 96 PHE B O 1
ATOM 2955 N N . THR B 1 97 ? -6.203 0.727 2.947 1 94.31 97 THR B N 1
ATOM 2956 C CA . THR B 1 97 ? -6.371 0.849 1.503 1 94.31 97 THR B CA 1
ATOM 2957 C C . THR B 1 97 ? -7.527 -0.016 1.016 1 94.31 97 THR B C 1
ATOM 2959 O O . THR B 1 97 ? -7.574 -1.216 1.294 1 94.31 97 THR B O 1
ATOM 2962 N N . ALA B 1 98 ? -8.453 0.579 0.339 1 95.94 98 ALA B N 1
ATOM 2963 C CA . ALA B 1 98 ? -9.703 -0.082 -0.027 1 95.94 98 ALA B CA 1
ATOM 2964 C C . ALA B 1 98 ? -9.852 -0.173 -1.543 1 95.94 98 ALA B C 1
ATOM 2966 O O . ALA B 1 98 ? -9.938 0.85 -2.227 1 95.94 98 ALA B O 1
ATOM 2967 N N . PRO B 1 99 ? -9.883 -1.398 -2.074 1 95.38 99 PRO B N 1
ATOM 2968 C CA . PRO B 1 99 ? -10.25 -1.516 -3.486 1 95.38 99 PRO B CA 1
ATOM 2969 C C . PRO B 1 99 ? -11.688 -1.09 -3.76 1 95.38 99 PRO B C 1
ATOM 2971 O O . PRO B 1 99 ? -12.578 -1.374 -2.959 1 95.38 99 PRO B O 1
ATOM 2974 N N . ILE B 1 100 ? -11.836 -0.386 -4.824 1 95.69 100 ILE B N 1
ATOM 2975 C CA . ILE B 1 100 ? -13.164 -0.002 -5.285 1 95.69 100 ILE B CA 1
ATOM 2976 C C . ILE B 1 100 ? -13.586 -0.894 -6.449 1 95.69 100 ILE B C 1
ATOM 2978 O O . ILE B 1 100 ? -12.906 -0.948 -7.477 1 95.69 100 ILE B O 1
ATOM 2982 N N . THR B 1 101 ? -14.703 -1.528 -6.27 1 94.75 101 THR B N 1
ATOM 2983 C CA . THR B 1 101 ? -15.195 -2.428 -7.309 1 94.75 101 THR B CA 1
ATOM 2984 C C . THR B 1 101 ? -16.422 -1.834 -8 1 94.75 101 THR B C 1
ATOM 2986 O O . THR B 1 101 ? -17.141 -1.022 -7.418 1 94.75 101 THR B O 1
ATOM 2989 N N . LYS B 1 102 ? -16.641 -2.232 -9.219 1 94.44 102 LYS B N 1
ATOM 2990 C CA . LYS B 1 102 ? -17.781 -1.75 -9.984 1 94.44 102 LYS B CA 1
ATOM 2991 C C . LYS B 1 102 ? -19.094 -2.207 -9.359 1 94.44 102 LYS B C 1
ATOM 2993 O O . LYS B 1 102 ? -20.078 -1.456 -9.336 1 94.44 102 LYS B O 1
ATOM 2998 N N . GLU B 1 103 ? -19.109 -3.434 -8.938 1 94.88 103 GLU B N 1
ATOM 2999 C CA . GLU B 1 103 ? -20.25 -4.02 -8.266 1 94.88 103 GLU B CA 1
ATOM 3000 C C . GLU B 1 103 ? -19.906 -4.441 -6.84 1 94.88 103 GLU B C 1
ATOM 3002 O O . GLU B 1 103 ? -18.734 -4.453 -6.457 1 94.88 103 GLU B O 1
ATOM 3007 N N . ALA B 1 104 ? -20.922 -4.715 -6.074 1 94.94 104 ALA B N 1
ATOM 3008 C CA . ALA B 1 104 ? -20.75 -5.18 -4.699 1 94.94 104 ALA B CA 1
ATOM 3009 C C . ALA B 1 104 ? -20.25 -6.621 -4.672 1 94.94 104 ALA B C 1
ATOM 3011 O O . ALA B 1 104 ? -20.922 -7.508 -4.145 1 94.94 104 ALA B O 1
ATOM 3012 N N . ASP B 1 105 ? -19.094 -6.797 -5.277 1 92.69 105 ASP B N 1
ATOM 3013 C CA . ASP B 1 105 ? -18.484 -8.109 -5.461 1 92.69 105 ASP B CA 1
ATOM 3014 C C . ASP B 1 105 ? -16.969 -7.988 -5.609 1 92.69 105 ASP B C 1
ATOM 3016 O O . ASP B 1 105 ? -16.469 -7.219 -6.441 1 92.69 105 ASP B O 1
ATOM 3020 N N . LEU B 1 106 ? -16.281 -8.82 -4.832 1 88 106 LEU B N 1
ATOM 3021 C CA . LEU B 1 106 ? -14.82 -8.75 -4.812 1 88 106 LEU B CA 1
ATOM 3022 C C . LEU B 1 106 ? -14.234 -9.125 -6.172 1 88 106 LEU B C 1
ATOM 3024 O O . LEU B 1 106 ? -13.102 -8.758 -6.488 1 88 106 LEU B O 1
ATOM 3028 N N . LYS B 1 107 ? -14.914 -9.914 -6.883 1 88.94 107 LYS B N 1
ATOM 3029 C CA . LYS B 1 107 ? -14.414 -10.406 -8.164 1 88.94 107 LYS B CA 1
ATOM 3030 C C . LYS B 1 107 ? -14.797 -9.469 -9.305 1 88.94 107 LYS B C 1
ATOM 3032 O O . LYS B 1 107 ? -14.328 -9.641 -10.43 1 88.94 107 LYS B O 1
ATOM 3037 N N . SER B 1 108 ? -15.617 -8.445 -8.992 1 91.5 108 SER B N 1
ATOM 3038 C CA . SER B 1 108 ? -16.016 -7.465 -10 1 91.5 108 SER B CA 1
ATOM 3039 C C . SER B 1 108 ? -14.828 -6.594 -10.414 1 91.5 108 SER B C 1
ATOM 3041 O O . SER B 1 108 ? -13.844 -6.492 -9.68 1 91.5 108 SER B O 1
ATOM 3043 N N . PRO B 1 109 ? -14.906 -6.035 -11.594 1 91.56 109 PRO B N 1
ATOM 3044 C CA . PRO B 1 109 ? -13.82 -5.16 -12.062 1 91.56 109 PRO B CA 1
ATOM 3045 C C . PRO B 1 109 ? -13.492 -4.051 -11.062 1 91.56 109 PRO B C 1
ATOM 3047 O O . PRO B 1 109 ? -14.398 -3.494 -10.438 1 91.56 109 PRO B O 1
ATOM 3050 N N . LEU B 1 110 ? -12.172 -3.789 -10.922 1 92.81 110 LEU B N 1
ATOM 3051 C CA . LEU B 1 110 ? -11.68 -2.713 -10.078 1 92.81 110 LEU B CA 1
ATOM 3052 C C . LEU B 1 110 ? -11.805 -1.364 -10.773 1 92.81 110 LEU B C 1
ATOM 3054 O O . LEU B 1 110 ? -11.508 -1.25 -11.969 1 92.81 110 LEU B O 1
ATOM 3058 N N . ILE B 1 111 ? -12.195 -0.406 -10.008 1 92 111 ILE B N 1
ATOM 3059 C CA . ILE B 1 111 ? -12.312 0.943 -10.547 1 92 111 ILE B CA 1
ATOM 3060 C C . ILE B 1 111 ? -11.219 1.83 -9.961 1 92 111 ILE B C 1
ATOM 3062 O O . ILE B 1 111 ? -10.891 2.879 -10.523 1 92 111 ILE B O 1
ATOM 3066 N N . GLY B 1 112 ? -10.68 1.361 -8.859 1 92.75 112 GLY B N 1
ATOM 3067 C CA . GLY B 1 112 ? -9.625 2.119 -8.203 1 92.75 112 GLY B CA 1
ATOM 3068 C C . GLY B 1 112 ? -9.383 1.676 -6.77 1 92.75 112 GLY B C 1
ATOM 3069 O O . GLY B 1 112 ? -9.719 0.548 -6.398 1 92.75 112 GLY B O 1
ATOM 3070 N N . PHE B 1 113 ? -8.695 2.488 -6.031 1 94.94 113 PHE B N 1
ATOM 3071 C CA . PHE B 1 113 ? -8.422 2.275 -4.617 1 94.94 113 PHE B CA 1
ATOM 3072 C C . PHE B 1 113 ? -8.562 3.574 -3.834 1 94.94 113 PHE B C 1
ATOM 3074 O O . PHE B 1 113 ? -8.266 4.652 -4.352 1 94.94 113 PHE B O 1
ATOM 3081 N N . LEU B 1 114 ? -8.953 3.449 -2.609 1 96.19 114 LEU B N 1
ATOM 3082 C CA . LEU B 1 114 ? -8.906 4.574 -1.683 1 96.19 114 LEU B CA 1
ATOM 3083 C C . LEU B 1 114 ? -7.828 4.363 -0.622 1 96.19 114 LEU B C 1
ATOM 3085 O O . LEU B 1 114 ? -7.66 3.248 -0.118 1 96.19 114 LEU B O 1
ATOM 3089 N N . PRO B 1 115 ? -7.086 5.434 -0.318 1 96.19 115 PRO B N 1
ATOM 3090 C CA . PRO B 1 115 ? -6.133 5.344 0.789 1 96.19 115 PRO B CA 1
ATOM 3091 C C . PRO B 1 115 ? -6.812 5.34 2.156 1 96.19 115 PRO B C 1
ATOM 3093 O O . PRO B 1 115 ? -8.008 5.609 2.254 1 96.19 115 PRO B O 1
ATOM 3096 N N . PRO B 1 116 ? -5.98 4.98 3.232 1 95.88 116 PRO B N 1
ATOM 3097 C CA . PRO B 1 116 ? -6.516 5.254 4.566 1 95.88 116 PRO B CA 1
ATOM 3098 C C . PRO B 1 116 ? -6.844 6.727 4.785 1 95.88 116 PRO B C 1
ATOM 3100 O O . PRO B 1 116 ? -6.129 7.602 4.285 1 95.88 116 PRO B O 1
ATOM 3103 N N . ALA B 1 117 ? -7.965 6.988 5.441 1 96.56 117 ALA B N 1
ATOM 3104 C CA . ALA B 1 117 ? -8.406 8.305 5.898 1 96.56 117 ALA B CA 1
ATOM 3105 C C . ALA B 1 117 ? -9.148 9.047 4.789 1 96.56 117 ALA B C 1
ATOM 3107 O O . ALA B 1 117 ? -9.438 10.242 4.918 1 96.56 117 ALA B O 1
ATOM 3108 N N . ALA B 1 118 ? -9.391 8.359 3.643 1 96.75 118 ALA B N 1
ATOM 3109 C CA . ALA B 1 118 ? -10.359 8.93 2.707 1 96.75 118 ALA B CA 1
ATOM 3110 C C . ALA B 1 118 ? -11.742 9.047 3.348 1 96.75 118 ALA B C 1
ATOM 3112 O O . ALA B 1 118 ? -12.172 8.148 4.078 1 96.75 118 ALA B O 1
ATOM 3113 N N . THR B 1 119 ? -12.43 10.125 3.051 1 96.06 119 THR B N 1
ATOM 3114 C CA . THR B 1 119 ? -13.711 10.352 3.711 1 96.06 119 THR B CA 1
ATOM 3115 C C . THR B 1 119 ? -14.859 10.289 2.705 1 96.06 119 THR B C 1
ATOM 3117 O O . THR B 1 119 ? -14.703 10.695 1.552 1 96.06 119 THR B O 1
ATOM 3120 N N . PHE B 1 120 ? -15.961 9.773 3.191 1 95.38 120 PHE B N 1
ATOM 3121 C CA . PHE B 1 120 ? -17.094 9.609 2.283 1 95.38 120 PHE B CA 1
ATOM 3122 C C . PHE B 1 120 ? -18.391 9.422 3.061 1 95.38 120 PHE B C 1
ATOM 3124 O O . PHE B 1 120 ? -18.375 9.297 4.289 1 95.38 120 PHE B O 1
ATOM 3131 N N . ASN B 1 121 ? -19.484 9.586 2.34 1 94.38 121 ASN B N 1
ATOM 3132 C CA . ASN B 1 121 ? -20.797 9.195 2.82 1 94.38 121 ASN B CA 1
ATOM 3133 C C . ASN B 1 121 ? -21.297 7.922 2.135 1 94.38 121 ASN B C 1
ATOM 3135 O O . ASN B 1 121 ? -20.969 7.672 0.973 1 94.38 121 ASN B O 1
ATOM 3139 N N . ILE B 1 122 ? -21.984 7.156 2.875 1 92.94 122 ILE B N 1
ATOM 3140 C CA . ILE B 1 122 ? -22.547 5.93 2.322 1 92.94 122 ILE B CA 1
ATOM 3141 C C . ILE B 1 122 ? -23.891 6.242 1.643 1 92.94 122 ILE B C 1
ATOM 3143 O O . ILE B 1 122 ? -24.797 6.789 2.27 1 92.94 122 ILE B O 1
ATOM 3147 N N . SER B 1 123 ? -23.984 5.895 0.373 1 92.12 123 SER B N 1
ATOM 3148 C CA . SER B 1 123 ? -25.219 6.164 -0.372 1 92.12 123 SER B CA 1
ATOM 3149 C C . SER B 1 123 ? -26.125 4.938 -0.418 1 92.12 123 SER B C 1
ATOM 3151 O O . SER B 1 123 ? -27.344 5.059 -0.511 1 92.12 123 SER B O 1
ATOM 3153 N N . GLU B 1 124 ? -25.516 3.773 -0.416 1 93.94 124 GLU B N 1
ATOM 3154 C CA . GLU B 1 124 ? -26.219 2.496 -0.503 1 93.94 124 GLU B CA 1
ATOM 3155 C C . GLU B 1 124 ? -25.422 1.384 0.179 1 93.94 124 GLU B C 1
ATOM 3157 O O . GLU B 1 124 ? -24.188 1.437 0.239 1 93.94 124 GLU B O 1
ATOM 3162 N N . ILE B 1 125 ? -26.172 0.419 0.74 1 94.62 125 ILE B N 1
ATOM 3163 C CA . ILE B 1 125 ? -25.562 -0.769 1.326 1 94.62 125 ILE B CA 1
ATOM 3164 C C . ILE B 1 125 ? -26.109 -2.02 0.641 1 94.62 125 ILE B C 1
ATOM 3166 O O . ILE B 1 125 ? -27.312 -2.152 0.447 1 94.62 125 ILE B O 1
ATOM 3170 N N . GLN B 1 126 ? -25.234 -2.807 0.189 1 95.75 126 GLN B N 1
ATOM 3171 C CA . GLN B 1 126 ? -25.562 -4.109 -0.376 1 95.75 126 GLN B CA 1
ATOM 3172 C C . GLN B 1 126 ? -24.688 -5.207 0.212 1 95.75 126 GLN B C 1
ATOM 3174 O O . GLN B 1 126 ? -23.516 -5.348 -0.172 1 95.75 126 GLN B O 1
ATOM 3179 N N . GLY B 1 127 ? -25.297 -5.996 1.157 1 94.31 127 GLY B N 1
ATOM 3180 C CA . GLY B 1 127 ? -24.5 -6.996 1.833 1 94.31 127 GLY B CA 1
ATOM 3181 C C . GLY B 1 127 ? -23.344 -6.402 2.625 1 94.31 127 GLY B C 1
ATOM 3182 O O . GLY B 1 127 ? -23.547 -5.516 3.459 1 94.31 127 GLY B O 1
ATOM 3183 N N . ASP B 1 128 ? -22.172 -6.887 2.271 1 94.25 128 ASP B N 1
ATOM 3184 C CA . ASP B 1 128 ? -20.984 -6.418 2.99 1 94.25 128 ASP B CA 1
ATOM 3185 C C . ASP B 1 128 ? -20.328 -5.242 2.27 1 94.25 128 ASP B C 1
ATOM 3187 O O . ASP B 1 128 ? -19.188 -4.902 2.543 1 94.25 128 ASP B O 1
ATOM 3191 N N . TYR B 1 129 ? -21.094 -4.633 1.363 1 96.25 129 TYR B N 1
ATOM 3192 C CA . TYR B 1 129 ? -20.516 -3.553 0.579 1 96.25 129 TYR B CA 1
ATOM 3193 C C . TYR B 1 129 ? -21.297 -2.262 0.753 1 96.25 129 TYR B C 1
ATOM 3195 O O . TYR B 1 129 ? -22.516 -2.291 0.954 1 96.25 129 TYR B O 1
ATOM 3203 N N . VAL B 1 130 ? -20.562 -1.196 0.688 1 96.06 130 VAL B N 1
ATOM 3204 C CA . VAL B 1 130 ? -21.156 0.133 0.709 1 96.06 130 VAL B CA 1
ATOM 3205 C C . VAL B 1 130 ? -20.812 0.878 -0.578 1 96.06 130 VAL B C 1
ATOM 3207 O O . VAL B 1 130 ? -19.703 0.734 -1.106 1 96.06 130 VAL B O 1
ATOM 3210 N N . LYS B 1 131 ? -21.703 1.633 -1.031 1 95 131 LYS B N 1
ATOM 3211 C CA . LYS B 1 131 ? -21.531 2.387 -2.27 1 95 131 LYS B CA 1
ATOM 3212 C C . LYS B 1 131 ? -21.031 3.805 -1.982 1 95 131 LYS B C 1
ATOM 3214 O O . LYS B 1 131 ? -21.547 4.473 -1.085 1 95 131 LYS B O 1
ATOM 3219 N N . LEU B 1 132 ? -20 4.184 -2.721 1 91.12 132 LEU B N 1
ATOM 3220 C CA . LEU B 1 132 ? -19.531 5.562 -2.701 1 91.12 132 LEU B CA 1
ATOM 3221 C C . LEU B 1 132 ? -20.281 6.414 -3.713 1 91.12 132 LEU B C 1
ATOM 3223 O O . LEU B 1 132 ? -20.531 5.977 -4.84 1 91.12 132 LEU B O 1
ATOM 3227 N N . ALA B 1 133 ? -20.781 7.555 -3.395 1 77.69 133 ALA B N 1
ATOM 3228 C CA . ALA B 1 133 ? -21.625 8.422 -4.215 1 77.69 133 ALA B CA 1
ATOM 3229 C C . ALA B 1 133 ? -21.016 8.617 -5.602 1 77.69 133 ALA B C 1
ATOM 3231 O O . ALA B 1 133 ? -21.719 8.539 -6.609 1 77.69 133 ALA B O 1
ATOM 3232 N N . GLU B 1 134 ? -19.766 8.898 -5.812 1 76 134 GLU B N 1
ATOM 3233 C CA . GLU B 1 134 ? -19.203 9.227 -7.113 1 76 134 GLU B CA 1
ATOM 3234 C C . GLU B 1 134 ? -18.234 8.141 -7.586 1 76 134 GLU B C 1
ATOM 3236 O O . GLU B 1 134 ? -17.422 8.367 -8.477 1 76 134 GLU B O 1
ATOM 3241 N N . TRP B 1 135 ? -18.328 6.996 -6.996 1 86.31 135 TRP B N 1
ATOM 3242 C CA . TRP B 1 135 ? -17.469 5.879 -7.395 1 86.31 135 TRP B CA 1
ATOM 3243 C C . TRP B 1 135 ? -18.219 4.555 -7.277 1 86.31 135 TRP B C 1
ATOM 3245 O O . TRP B 1 135 ? -19.406 4.48 -7.594 1 86.31 135 TRP B O 1
ATOM 3255 N N . GLY B 1 136 ? -17.641 3.572 -6.945 1 93.31 136 GLY B N 1
ATOM 3256 C CA . GLY B 1 136 ? -18.156 2.219 -6.855 1 93.31 136 GLY B CA 1
ATOM 3257 C C . GLY B 1 136 ? -18.312 1.731 -5.43 1 93.31 136 GLY B C 1
ATOM 3258 O O . GLY B 1 136 ? -18.797 2.463 -4.566 1 93.31 136 GLY B O 1
ATOM 3259 N N . TRP B 1 137 ? -18.062 0.526 -5.281 1 96.44 137 TRP B N 1
ATOM 3260 C CA . TRP B 1 137 ? -18.328 -0.154 -4.02 1 96.44 137 TRP B CA 1
ATOM 3261 C C . TRP B 1 137 ? -17.031 -0.472 -3.285 1 96.44 137 TRP B C 1
ATOM 3263 O O . TRP B 1 137 ? -16.047 -0.868 -3.904 1 96.44 137 TRP B O 1
ATOM 3273 N N . ILE B 1 138 ? -17.047 -0.31 -1.97 1 96.06 138 ILE B N 1
ATOM 3274 C CA . ILE B 1 138 ? -15.961 -0.846 -1.151 1 96.06 138 ILE B CA 1
ATOM 3275 C C . ILE B 1 138 ? -16.531 -1.802 -0.105 1 96.06 138 ILE B C 1
ATOM 3277 O O . ILE B 1 138 ? -17.703 -1.695 0.271 1 96.06 138 ILE B O 1
ATOM 3281 N N . HIS B 1 139 ? -15.766 -2.752 0.25 1 96.25 139 HIS B N 1
ATOM 3282 C CA . HIS B 1 139 ? -16.172 -3.645 1.329 1 96.25 139 HIS B CA 1
ATOM 3283 C C . HIS B 1 139 ? -16.281 -2.895 2.654 1 96.25 139 HIS B C 1
ATOM 3285 O O . HIS B 1 139 ? -15.414 -2.068 2.971 1 96.25 139 HIS B O 1
ATOM 3291 N N . ARG B 1 140 ? -17.219 -3.16 3.473 1 94.19 140 ARG B N 1
ATOM 3292 C CA . ARG B 1 140 ? -17.5 -2.443 4.711 1 94.19 140 ARG B CA 1
ATOM 3293 C C 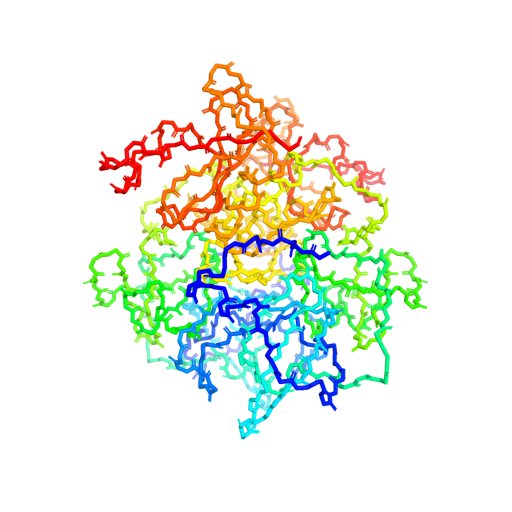. ARG B 1 140 ? -16.359 -2.582 5.699 1 94.19 140 ARG B C 1
ATOM 3295 O O . ARG B 1 140 ? -16.172 -1.735 6.578 1 94.19 140 ARG B O 1
ATOM 3302 N N . ALA B 1 141 ? -15.57 -3.662 5.582 1 93.44 141 ALA B N 1
ATOM 3303 C CA . ALA B 1 141 ? -14.43 -3.895 6.473 1 93.44 141 ALA B CA 1
ATOM 3304 C C . ALA B 1 141 ? -13.398 -2.785 6.336 1 93.44 141 ALA B C 1
ATOM 3306 O O . ALA B 1 141 ? -12.547 -2.607 7.215 1 93.44 141 ALA B O 1
ATOM 3307 N N . HIS B 1 142 ? -13.461 -2.035 5.254 1 94.31 142 HIS B N 1
ATOM 3308 C CA . HIS B 1 142 ? -12.492 -0.97 5.008 1 94.31 142 HIS B CA 1
ATOM 3309 C C . HIS B 1 142 ? -12.969 0.356 5.59 1 94.31 142 HIS B C 1
ATOM 3311 O O . HIS B 1 142 ? -12.242 1.351 5.559 1 94.31 142 HIS B O 1
ATOM 3317 N N . ALA B 1 143 ? -14.125 0.396 6.121 1 92.94 143 ALA B N 1
ATOM 3318 C CA . ALA B 1 143 ? -14.719 1.669 6.523 1 92.94 143 ALA B CA 1
ATOM 3319 C C . ALA B 1 143 ? -15.016 1.685 8.023 1 92.94 143 ALA B C 1
ATOM 3321 O O . ALA B 1 143 ? -15.258 0.636 8.625 1 92.94 143 ALA B O 1
ATOM 3322 N N . PHE B 1 144 ? -14.961 2.818 8.633 1 93.75 144 PHE B N 1
ATOM 3323 C CA . PHE B 1 144 ? -15.445 3.027 9.992 1 93.75 144 PHE B CA 1
ATOM 3324 C C . PHE B 1 144 ? -16.109 4.395 10.125 1 93.75 144 PHE B C 1
ATOM 3326 O O . PHE B 1 144 ? -15.914 5.266 9.273 1 93.75 144 PHE B O 1
ATOM 3333 N N . GLU B 1 145 ? -16.906 4.559 11.125 1 94.69 145 GLU B N 1
ATOM 3334 C CA . GLU B 1 145 ? -17.609 5.805 11.383 1 94.69 145 GLU B CA 1
ATOM 3335 C C . GLU B 1 145 ? -16.719 6.809 12.109 1 94.69 145 GLU B C 1
ATOM 3337 O O . GLU B 1 145 ? -16.141 6.488 13.156 1 94.69 145 GLU B O 1
ATOM 3342 N N . LEU B 1 146 ? -16.703 7.98 11.594 1 92.62 146 LEU B N 1
ATOM 3343 C CA . LEU B 1 146 ? -15.852 9.023 12.164 1 92.62 146 LEU B CA 1
ATOM 3344 C C . LEU B 1 146 ? -16.266 9.352 13.586 1 92.62 146 LEU B C 1
ATOM 3346 O O . LEU B 1 146 ? -15.438 9.758 14.406 1 92.62 146 LEU B O 1
ATOM 3350 N N . SER B 1 147 ? -17.516 9.148 13.93 1 93.44 147 SER B N 1
ATOM 3351 C CA . SER B 1 147 ? -18.031 9.453 15.258 1 93.44 147 SER B CA 1
ATOM 3352 C C . SER B 1 147 ? -17.625 8.391 16.266 1 93.44 147 SER B C 1
ATOM 3354 O O . SER B 1 147 ? -17.781 8.586 17.484 1 93.44 147 SER B O 1
ATOM 3356 N N . GLU B 1 148 ? -17.047 7.273 15.867 1 93.88 148 GLU B N 1
ATOM 3357 C CA . GLU B 1 148 ? -16.578 6.188 16.719 1 93.88 148 GLU B CA 1
ATOM 3358 C C . GLU B 1 148 ? -15.07 6.012 16.594 1 93.88 148 GLU B C 1
ATOM 3360 O O . GLU B 1 148 ? -14.602 5.113 15.898 1 93.88 148 GLU B O 1
ATOM 3365 N N . PRO B 1 149 ? -14.414 6.773 17.375 1 91.31 149 PRO B N 1
ATOM 3366 C CA . PRO B 1 149 ? -12.953 6.738 17.266 1 91.31 149 PRO B CA 1
ATOM 3367 C C . PRO B 1 149 ? -12.367 5.383 17.656 1 91.31 149 PRO B C 1
ATOM 3369 O O . PRO B 1 149 ? -12.93 4.68 18.484 1 91.31 149 PRO B O 1
ATOM 3372 N N . LEU B 1 150 ? -11.281 5.086 17.016 1 94.94 150 LEU B N 1
ATOM 3373 C CA . LEU B 1 150 ? -10.562 3.838 17.25 1 94.94 150 LEU B CA 1
ATOM 3374 C C . LEU B 1 150 ? -9.438 4.035 18.266 1 94.94 150 LEU B C 1
ATOM 3376 O O . LEU B 1 150 ? -9.078 5.168 18.578 1 94.94 150 LEU B O 1
ATOM 3380 N N . ASP B 1 151 ? -9.008 2.898 18.781 1 96.38 151 ASP B N 1
ATOM 3381 C CA . ASP B 1 151 ? -7.898 2.951 19.719 1 96.38 151 ASP B CA 1
ATOM 3382 C C . ASP B 1 151 ? -6.609 3.379 19.016 1 96.38 151 ASP B C 1
ATOM 3384 O O . ASP B 1 151 ? -6.207 2.777 18.016 1 96.38 151 ASP B O 1
ATOM 3388 N N . LEU B 1 152 ? -5.941 4.336 19.578 1 96.44 152 LEU B N 1
ATOM 3389 C CA . LEU B 1 152 ? -4.793 4.984 18.953 1 96.44 152 LEU B CA 1
ATOM 3390 C C . LEU B 1 152 ? -3.682 3.975 18.672 1 96.44 152 LEU B C 1
ATOM 3392 O O . LEU B 1 152 ? -3.162 3.912 17.562 1 96.44 152 LEU B O 1
ATOM 3396 N N . LEU B 1 153 ? -3.293 3.193 19.672 1 96.62 153 LEU B N 1
ATOM 3397 C CA . LEU B 1 153 ? -2.176 2.27 19.5 1 96.62 153 LEU B CA 1
ATOM 3398 C C . LEU B 1 153 ? -2.539 1.149 18.531 1 96.62 153 LEU B C 1
ATOM 3400 O O . LEU B 1 153 ? -1.686 0.67 17.781 1 96.62 153 LEU B O 1
ATOM 3404 N N . THR B 1 154 ? -3.787 0.789 18.547 1 94.69 154 THR B N 1
ATOM 3405 C CA . THR B 1 154 ? -4.246 -0.238 17.625 1 94.69 154 THR B CA 1
ATOM 3406 C C . THR B 1 154 ? -4.109 0.236 16.172 1 94.69 154 THR B C 1
ATOM 3408 O O . THR B 1 154 ? -3.521 -0.456 15.344 1 94.69 154 THR B O 1
ATOM 3411 N N . VAL B 1 155 ? -4.551 1.411 15.891 1 94.69 155 VAL B N 1
ATOM 3412 C CA . VAL B 1 155 ? -4.516 1.896 14.516 1 94.69 155 VAL B CA 1
ATOM 3413 C C . VAL B 1 155 ? -3.074 2.195 14.109 1 94.69 155 VAL B C 1
ATOM 3415 O O . VAL B 1 155 ? -2.705 2.039 12.945 1 94.69 155 VAL B O 1
ATOM 3418 N N . ALA B 1 156 ? -2.271 2.639 15.055 1 96.69 156 ALA B N 1
ATOM 3419 C CA . ALA B 1 156 ? -0.858 2.857 14.766 1 96.69 156 ALA B CA 1
ATOM 3420 C C . ALA B 1 156 ? -0.181 1.562 14.328 1 96.69 156 ALA B C 1
ATOM 3422 O O . ALA B 1 156 ? 0.524 1.533 13.312 1 96.69 156 ALA B O 1
ATOM 3423 N N . ARG B 1 157 ? -0.426 0.546 15.039 1 94.94 157 ARG B N 1
ATOM 3424 C CA . ARG B 1 157 ? 0.216 -0.733 14.758 1 94.94 157 ARG B CA 1
ATOM 3425 C C . ARG B 1 157 ? -0.315 -1.338 13.461 1 94.94 157 ARG B C 1
ATOM 3427 O O . ARG B 1 157 ? 0.398 -2.072 12.773 1 94.94 157 ARG B O 1
ATOM 3434 N N . GLU B 1 158 ? -1.482 -0.986 13.125 1 92.62 158 GLU B N 1
ATOM 3435 C CA . GLU B 1 158 ? -2.061 -1.437 11.859 1 92.62 158 GLU B CA 1
ATOM 3436 C C . GLU B 1 158 ? -1.316 -0.838 10.672 1 92.62 158 GLU B C 1
ATOM 3438 O O . GLU B 1 158 ? -1.477 -1.297 9.539 1 92.62 158 GLU B O 1
ATOM 3443 N N . GLN B 1 159 ? -0.49 0.142 10.859 1 95 159 GLN B N 1
ATOM 3444 C CA . GLN B 1 159 ? 0.212 0.809 9.766 1 95 159 GLN B CA 1
ATOM 3445 C C . GLN B 1 159 ? 1.637 0.281 9.625 1 95 159 GLN B C 1
ATOM 3447 O O . GLN B 1 159 ? 2.367 0.687 8.719 1 95 159 GLN B O 1
ATOM 3452 N N . LEU B 1 160 ? 2.064 -0.614 10.531 1 94.19 160 LEU B N 1
ATOM 3453 C CA . LEU B 1 160 ? 3.406 -1.179 10.438 1 94.19 160 LEU B CA 1
ATOM 3454 C C . LEU B 1 160 ? 3.641 -1.8 9.062 1 94.19 160 LEU B C 1
ATOM 3456 O O . LEU B 1 160 ? 2.762 -2.477 8.523 1 94.19 160 LEU B O 1
ATOM 3460 N N . GLY B 1 161 ? 4.816 -1.479 8.469 1 92.06 161 GLY B N 1
ATOM 3461 C CA . GLY B 1 161 ? 5.184 -2.029 7.176 1 92.06 161 GLY B CA 1
ATOM 3462 C C . GLY B 1 161 ? 4.828 -1.12 6.02 1 92.06 161 GLY B C 1
ATOM 3463 O O . GLY B 1 161 ? 5.324 -1.301 4.902 1 92.06 161 GLY B O 1
ATOM 3464 N N . ARG B 1 162 ? 3.949 -0.159 6.25 1 93.44 162 ARG B N 1
ATOM 3465 C CA . ARG B 1 162 ? 3.584 0.79 5.207 1 93.44 162 ARG B CA 1
ATOM 3466 C C . ARG B 1 162 ? 4.809 1.546 4.699 1 93.44 162 ARG B C 1
ATOM 3468 O O . ARG B 1 162 ? 5.656 1.963 5.492 1 93.44 162 ARG B O 1
ATOM 3475 N N . SER B 1 163 ? 4.883 1.737 3.42 1 94.06 163 SER B N 1
ATOM 3476 C CA . SER B 1 163 ? 6.051 2.354 2.799 1 94.06 163 SER B CA 1
ATOM 3477 C C . SER B 1 163 ? 6.207 3.809 3.234 1 94.06 163 SER B C 1
ATOM 3479 O O . SER B 1 163 ? 5.215 4.531 3.359 1 94.06 163 SER B O 1
ATOM 3481 N N . TYR B 1 164 ? 7.496 4.188 3.441 1 96.12 164 TYR B N 1
ATOM 3482 C CA . TYR B 1 164 ? 7.797 5.594 3.68 1 96.12 164 TYR B CA 1
ATOM 3483 C C . TYR B 1 164 ? 7.77 6.387 2.377 1 96.12 164 TYR B C 1
ATOM 3485 O O . TYR B 1 164 ? 8.32 5.949 1.366 1 96.12 164 TYR B O 1
ATOM 3493 N N . LEU B 1 165 ? 7.109 7.512 2.367 1 96.5 165 LEU B N 1
ATOM 3494 C CA . LEU B 1 165 ? 7.035 8.438 1.238 1 96.5 165 LEU B CA 1
ATOM 3495 C C . LEU B 1 165 ? 7.027 9.883 1.718 1 96.5 165 LEU B C 1
ATOM 3497 O O . LEU B 1 165 ? 6.094 10.305 2.4 1 96.5 165 LEU B O 1
ATOM 3501 N N . TRP B 1 166 ? 8.039 10.617 1.349 1 95.62 166 TRP B N 1
ATOM 3502 C CA . TRP B 1 166 ? 8.109 12.023 1.73 1 95.62 166 TRP B CA 1
ATOM 3503 C C . TRP B 1 166 ? 6.863 12.773 1.272 1 95.62 166 TRP B C 1
ATOM 3505 O O . TRP B 1 166 ? 6.508 12.734 0.092 1 95.62 166 TRP B O 1
ATOM 3515 N N . GLY B 1 167 ? 6.164 13.375 2.201 1 96.31 167 GLY B N 1
ATOM 3516 C CA . GLY B 1 167 ? 4.953 14.125 1.9 1 96.31 167 GLY B CA 1
ATOM 3517 C C . GLY B 1 167 ? 3.73 13.242 1.732 1 96.31 167 GLY B C 1
ATOM 3518 O O . GLY B 1 167 ? 2.631 13.742 1.482 1 96.31 167 GLY B O 1
ATOM 3519 N N . GLY B 1 168 ? 3.881 11.992 1.946 1 97.06 168 GLY B N 1
ATOM 3520 C CA . GLY B 1 168 ? 2.842 11.039 1.593 1 97.06 168 GLY B CA 1
ATOM 3521 C C . GLY B 1 168 ? 1.737 10.945 2.629 1 97.06 168 GLY B C 1
ATOM 3522 O O . GLY B 1 168 ? 2 11.016 3.832 1 97.06 168 GLY B O 1
ATOM 3523 N N . ARG B 1 169 ? 0.512 10.789 2.141 1 96.69 169 ARG B N 1
ATOM 3524 C CA . ARG B 1 169 ? -0.706 10.492 2.889 1 96.69 169 ARG B CA 1
ATOM 3525 C C . ARG B 1 169 ? -1.572 9.477 2.152 1 96.69 169 ARG B C 1
ATOM 3527 O O . ARG B 1 169 ? -2.553 8.977 2.703 1 96.69 169 ARG B O 1
ATOM 3534 N N . GLY B 1 170 ? -1.191 9.172 0.968 1 94.69 170 GLY B N 1
ATOM 3535 C CA . GLY B 1 170 ? -2.07 8.438 0.071 1 94.69 170 GLY B CA 1
ATOM 3536 C C . GLY B 1 170 ? -1.814 6.945 0.076 1 94.69 170 GLY B C 1
ATOM 3537 O O . GLY B 1 170 ? -1.321 6.395 1.064 1 94.69 170 GLY B O 1
ATOM 3538 N N . THR B 1 171 ? -2.195 6.312 -1.011 1 91.44 171 THR B N 1
ATOM 3539 C CA . THR B 1 171 ? -2.16 4.859 -1.13 1 91.44 171 THR B CA 1
ATOM 3540 C C . THR B 1 171 ? -0.72 4.355 -1.188 1 91.44 171 THR B C 1
ATOM 3542 O O . THR B 1 171 ? -0.442 3.211 -0.825 1 91.44 171 THR B O 1
ATOM 3545 N N . SER B 1 172 ? 0.177 5.191 -1.527 1 91.75 172 SER B N 1
ATOM 3546 C CA . SER B 1 172 ? 1.505 4.699 -1.878 1 91.75 172 SER B CA 1
ATOM 3547 C C . SER B 1 172 ? 2.475 4.848 -0.71 1 91.75 172 SER B C 1
ATOM 3549 O O . SER B 1 172 ? 3.631 4.426 -0.799 1 91.75 172 SER B O 1
ATOM 3551 N N . GLY B 1 173 ? 2.043 5.473 0.35 1 94.88 173 GLY B N 1
ATOM 3552 C CA . GLY B 1 173 ? 2.941 5.59 1.487 1 94.88 173 GLY B CA 1
ATOM 3553 C C . GLY B 1 173 ? 2.645 6.797 2.359 1 94.88 173 GLY B C 1
ATOM 3554 O O . GLY B 1 173 ? 1.713 7.555 2.084 1 94.88 173 GLY B O 1
ATOM 3555 N N . VAL B 1 174 ? 3.453 6.91 3.398 1 97.38 174 VAL B N 1
ATOM 3556 C CA . VAL B 1 174 ? 3.26 7.969 4.383 1 97.38 174 VAL B CA 1
ATOM 3557 C C . VAL B 1 174 ? 4.613 8.422 4.926 1 97.38 174 VAL B C 1
ATOM 3559 O O . VAL B 1 174 ? 5.574 7.648 4.941 1 97.38 174 VAL B O 1
ATOM 3562 N N . ASP B 1 175 ? 4.711 9.664 5.332 1 97.69 175 ASP B N 1
ATOM 3563 C CA . ASP B 1 175 ? 5.898 10.094 6.059 1 97.69 175 ASP B CA 1
ATOM 3564 C C . ASP B 1 175 ? 5.617 10.211 7.555 1 97.69 175 ASP B C 1
ATOM 3566 O O . ASP B 1 175 ? 4.559 9.789 8.023 1 97.69 175 ASP B O 1
ATOM 3570 N N . CYS B 1 176 ? 6.578 10.664 8.344 1 97.69 176 CYS B N 1
ATOM 3571 C CA . CYS B 1 176 ? 6.484 10.609 9.797 1 97.69 176 CYS B CA 1
ATOM 3572 C C . CYS B 1 176 ? 5.277 11.391 10.297 1 97.69 176 CYS B C 1
ATOM 3574 O O . CYS B 1 176 ? 4.469 10.875 11.07 1 97.69 176 CYS B O 1
ATOM 3576 N N . SER B 1 177 ? 5.129 12.672 9.836 1 97.88 177 SER B N 1
ATOM 3577 C CA . SER B 1 177 ? 4.047 13.523 10.32 1 97.88 177 SER B CA 1
ATOM 3578 C C . SER B 1 177 ? 2.711 13.133 9.688 1 97.88 177 SER B C 1
ATOM 3580 O O . SER B 1 177 ? 1.657 13.305 10.305 1 97.88 177 SER B O 1
ATOM 3582 N N . GLY B 1 178 ? 2.723 12.609 8.461 1 98.19 178 GLY B N 1
ATOM 3583 C CA . GLY B 1 178 ? 1.509 12.062 7.871 1 98.19 178 GLY B CA 1
ATOM 3584 C C . GLY B 1 178 ? 0.944 10.891 8.641 1 98.19 178 GLY B C 1
ATOM 3585 O O . GLY B 1 178 ? -0.273 10.758 8.789 1 98.19 178 GLY B O 1
ATOM 3586 N N . LEU B 1 179 ? 1.805 10.023 9.07 1 98.44 179 LEU B N 1
ATOM 3587 C CA . LEU B 1 179 ? 1.381 8.891 9.883 1 98.44 179 LEU B CA 1
ATOM 3588 C C . LEU B 1 179 ? 0.691 9.359 11.156 1 98.44 179 LEU B C 1
ATOM 3590 O O . LEU B 1 179 ? -0.41 8.906 11.477 1 98.44 179 LEU B O 1
ATOM 3594 N N . VAL B 1 180 ? 1.308 10.273 11.844 1 98.12 180 VAL B N 1
ATOM 3595 C CA . VAL B 1 180 ? 0.773 10.781 13.102 1 98.12 180 VAL B CA 1
ATOM 3596 C C . VAL B 1 180 ? -0.574 11.461 12.859 1 98.12 180 VAL B C 1
ATOM 3598 O O . VAL B 1 180 ? -1.529 11.242 13.609 1 98.12 180 VAL B O 1
ATOM 3601 N N . GLN B 1 181 ? -0.618 12.281 11.867 1 97.62 181 GLN B N 1
ATOM 3602 C CA . GLN B 1 181 ? -1.873 12.953 11.547 1 97.62 181 GLN B CA 1
ATOM 3603 C C . GLN B 1 181 ? -2.992 11.945 11.305 1 97.62 181 GLN B C 1
ATOM 3605 O O . GLN B 1 181 ? -4.105 12.117 11.805 1 97.62 181 GLN B O 1
ATOM 3610 N N . MET B 1 182 ? -2.736 10.914 10.57 1 97.38 182 MET B N 1
ATOM 3611 C CA . MET B 1 182 ? -3.727 9.891 10.234 1 97.38 182 MET B CA 1
ATOM 3612 C C . MET B 1 182 ? -4.18 9.141 11.477 1 97.38 182 MET B C 1
ATOM 3614 O O . MET B 1 182 ? -5.383 9.016 11.734 1 97.38 182 MET B O 1
ATOM 3618 N N . ILE B 1 183 ? -3.227 8.648 12.281 1 97.06 183 ILE B N 1
ATOM 3619 C CA . ILE B 1 183 ? -3.592 7.809 13.414 1 97.06 183 ILE B CA 1
ATOM 3620 C C . ILE B 1 183 ? -4.336 8.641 14.453 1 97.06 183 ILE B C 1
ATOM 3622 O O . ILE B 1 183 ? -5.242 8.141 15.125 1 97.06 183 ILE B O 1
ATOM 3626 N N . TYR B 1 184 ? -3.947 9.93 14.625 1 95.44 184 TYR B N 1
ATOM 3627 C CA . TYR B 1 184 ? -4.695 10.805 15.516 1 95.44 184 TYR B CA 1
ATOM 3628 C C . TYR B 1 184 ? -6.109 11.031 14.992 1 95.44 184 TYR B C 1
ATOM 3630 O O . TYR B 1 184 ? -7.078 10.961 15.758 1 95.44 184 TYR B O 1
ATOM 3638 N N . ARG B 1 185 ? -6.227 11.273 13.758 1 94 185 ARG B N 1
ATOM 3639 C CA . ARG B 1 185 ? -7.562 11.422 13.18 1 94 185 ARG B CA 1
ATOM 3640 C C . ARG B 1 185 ? -8.422 10.195 13.469 1 94 185 ARG B C 1
ATOM 3642 O O . ARG B 1 185 ? -9.586 10.328 13.852 1 94 185 ARG B O 1
ATOM 3649 N N . PHE B 1 186 ? -7.863 8.992 13.25 1 95.56 186 PHE B N 1
ATOM 3650 C CA . PHE B 1 186 ? -8.578 7.746 13.5 1 95.56 186 PHE B CA 1
ATOM 3651 C C . PHE B 1 186 ? -9.031 7.664 14.953 1 95.56 186 PHE B C 1
ATOM 3653 O O . PHE B 1 186 ? -10.039 7.02 15.258 1 95.56 186 PHE B O 1
ATOM 3660 N N . SER B 1 187 ? -8.336 8.398 15.797 1 94.06 187 SER B N 1
ATOM 3661 C CA . SER B 1 187 ? -8.648 8.328 17.219 1 94.06 187 SER B CA 1
ATOM 3662 C C . SER B 1 187 ? -9.469 9.539 17.656 1 94.06 187 SER B C 1
ATOM 3664 O O . SER B 1 187 ? -9.625 9.781 18.859 1 94.06 187 SER B O 1
ATOM 3666 N N . GLY B 1 188 ? -9.906 10.352 16.734 1 91.06 188 GLY B N 1
ATOM 3667 C CA . GLY B 1 188 ? -10.82 11.445 17.031 1 91.06 188 GLY B CA 1
ATOM 3668 C C . GLY B 1 188 ? -10.109 12.734 17.391 1 91.06 188 GLY B C 1
ATOM 3669 O O . GLY B 1 188 ? -10.703 13.633 18 1 91.06 188 GLY B O 1
ATOM 3670 N N . ARG B 1 189 ? -8.836 12.773 17.062 1 91.25 189 ARG B N 1
ATOM 3671 C CA . ARG B 1 189 ? -8.008 13.938 17.344 1 91.25 189 ARG B CA 1
ATOM 3672 C C . ARG B 1 189 ? -7.512 14.578 16.047 1 91.25 189 ARG B C 1
ATOM 3674 O O . ARG B 1 189 ? -7.242 13.883 15.062 1 91.25 189 ARG B O 1
ATOM 3681 N N . LEU B 1 190 ? -7.406 15.891 16.109 1 92.5 190 LEU B N 1
ATOM 3682 C CA . LEU B 1 190 ? -6.895 16.625 14.953 1 92.5 190 LEU B CA 1
ATOM 3683 C C . LEU B 1 190 ? -5.555 17.266 15.266 1 92.5 190 LEU B C 1
ATOM 3685 O O . LEU B 1 190 ? -5.359 17.797 16.359 1 92.5 190 LEU B O 1
ATOM 3689 N N . ILE B 1 191 ? -4.637 17.141 14.359 1 94.56 191 ILE B N 1
ATOM 3690 C CA . ILE B 1 191 ? -3.314 17.75 14.492 1 94.56 191 ILE B CA 1
ATOM 3691 C C . ILE B 1 191 ? -2.84 18.266 13.133 1 94.56 191 ILE B C 1
ATOM 3693 O O . ILE B 1 191 ? -3.256 17.75 12.094 1 94.56 191 ILE B O 1
ATOM 3697 N N . PRO B 1 192 ? -1.965 19.281 13.109 1 94.62 192 PRO B N 1
ATOM 3698 C CA . PRO B 1 192 ? -1.475 19.812 11.836 1 94.62 192 PRO B CA 1
ATOM 3699 C C . PRO B 1 192 ? -0.701 18.781 11.023 1 94.62 192 PRO B C 1
ATOM 3701 O O . PRO B 1 192 ? -0.425 17.672 11.516 1 94.62 192 PRO B O 1
ATOM 3704 N N . ARG B 1 193 ? -0.376 19.125 9.781 1 96.12 193 ARG B N 1
ATOM 3705 C CA . ARG B 1 193 ? 0.155 18.188 8.805 1 96.12 193 ARG B CA 1
ATOM 3706 C C . ARG B 1 193 ? 1.655 17.984 8.992 1 96.12 193 ARG B C 1
ATOM 3708 O O . ARG B 1 193 ? 2.133 16.844 9.039 1 96.12 193 ARG B O 1
ATOM 3715 N N . ASP B 1 194 ? 2.418 19.062 9.148 1 94.75 194 ASP B N 1
ATOM 3716 C CA . ASP B 1 194 ? 3.875 18.984 9.164 1 94.75 194 ASP B CA 1
ATOM 3717 C C . ASP B 1 194 ? 4.398 18.797 10.586 1 94.75 194 ASP B C 1
ATOM 3719 O O . ASP B 1 194 ? 3.818 19.328 11.539 1 94.75 194 ASP B O 1
ATOM 3723 N N . SER B 1 195 ? 5.539 18.172 10.68 1 93.56 195 SER B N 1
ATOM 3724 C CA . SER B 1 195 ? 6.07 17.844 11.992 1 93.56 195 SER B CA 1
ATOM 3725 C C . SER B 1 195 ? 6.379 19.094 12.797 1 93.56 195 SER B C 1
ATOM 3727 O O . SER B 1 195 ? 6.195 19.125 14.016 1 93.56 195 SER B O 1
ATOM 3729 N N . ASP B 1 196 ? 6.871 20.141 12.164 1 91.25 196 ASP B N 1
ATOM 3730 C CA . ASP B 1 196 ? 7.168 21.375 12.875 1 91.25 196 ASP B CA 1
ATOM 3731 C C . ASP B 1 196 ? 5.891 22.047 13.383 1 91.25 196 ASP B C 1
ATOM 3733 O O . ASP B 1 196 ? 5.852 22.547 14.5 1 91.25 196 ASP B O 1
ATOM 3737 N N . LEU B 1 197 ? 4.859 22.016 12.586 1 91.88 197 LEU B N 1
ATOM 3738 C CA . LEU B 1 197 ? 3.572 22.562 12.992 1 91.88 197 LEU B CA 1
ATOM 3739 C C . LEU B 1 197 ? 2.934 21.703 14.078 1 91.88 197 LEU B C 1
ATOM 3741 O O . LEU B 1 197 ? 2.271 22.234 14.977 1 91.88 197 LEU B O 1
ATOM 3745 N N . GLN B 1 198 ? 3.1 20.391 13.922 1 93.81 198 GLN B N 1
ATOM 3746 C CA . GLN B 1 198 ? 2.619 19.484 14.969 1 93.81 198 GLN B CA 1
ATOM 3747 C C . GLN B 1 198 ? 3.291 19.797 16.297 1 93.81 198 GLN B C 1
ATOM 3749 O O . GLN B 1 198 ? 2.623 19.875 17.344 1 93.81 198 GLN B O 1
ATOM 3754 N N . HIS B 1 199 ? 4.57 19.984 16.234 1 92.44 199 HIS B N 1
ATOM 3755 C CA . HIS B 1 199 ? 5.316 20.328 17.438 1 92.44 199 HIS B CA 1
ATOM 3756 C C . HIS B 1 199 ? 4.812 21.625 18.047 1 92.44 199 HIS B C 1
ATOM 3758 O O . HIS B 1 199 ? 4.551 21.688 19.25 1 92.44 199 HIS B O 1
ATOM 3764 N N . LYS B 1 200 ? 4.672 22.594 17.25 1 90.69 200 LYS B N 1
ATOM 3765 C CA . LYS B 1 200 ? 4.176 23.875 17.719 1 90.69 200 LYS B CA 1
ATOM 3766 C C . LYS B 1 200 ? 2.791 23.734 18.344 1 90.69 200 LYS B C 1
ATOM 3768 O O . LYS B 1 200 ? 2.529 24.297 19.422 1 90.69 200 LYS B O 1
ATOM 3773 N N . TYR B 1 201 ? 1.908 23.031 17.719 1 92.38 201 TYR B N 1
ATOM 3774 C CA . TYR B 1 201 ? 0.552 22.812 18.203 1 92.38 201 TYR B CA 1
ATOM 3775 C C . TYR B 1 201 ? 0.568 22.125 19.562 1 92.38 201 TYR B C 1
ATOM 3777 O O . TYR B 1 201 ? -0.132 22.547 20.484 1 92.38 201 TYR B O 1
ATOM 3785 N N . MET B 1 202 ? 1.34 21.094 19.656 1 92.69 202 MET B N 1
ATOM 3786 C CA . MET B 1 202 ? 1.42 20.344 20.906 1 92.69 202 MET B CA 1
ATOM 3787 C C . MET B 1 202 ? 1.994 21.219 22.016 1 92.69 202 MET B C 1
ATOM 3789 O O . MET B 1 202 ? 1.52 21.172 23.156 1 92.69 202 MET B O 1
ATOM 3793 N N . ALA B 1 203 ? 3.016 21.969 21.734 1 90.31 203 ALA B N 1
ATOM 3794 C CA . ALA B 1 203 ? 3.652 22.844 22.703 1 90.31 203 ALA B CA 1
ATOM 3795 C C . ALA B 1 203 ? 2.668 23.875 23.234 1 90.31 203 ALA B C 1
ATOM 3797 O O . ALA B 1 203 ? 2.725 24.25 24.422 1 90.3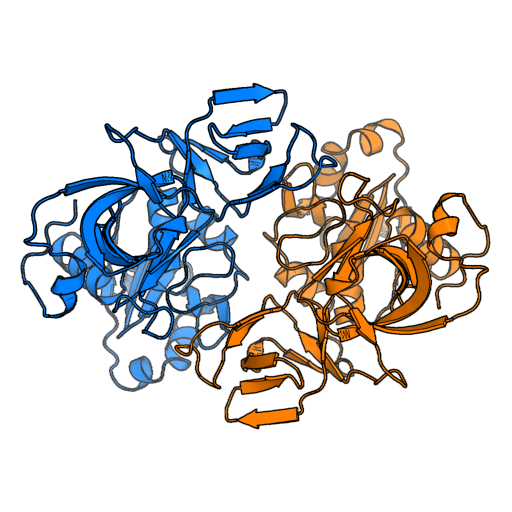1 203 ALA B O 1
ATOM 3798 N N . GLN B 1 204 ? 1.767 24.297 22.438 1 90.81 204 GLN B N 1
ATOM 3799 C CA . GLN B 1 204 ? 0.834 25.359 22.812 1 90.81 204 GLN B CA 1
ATOM 3800 C C . GLN B 1 204 ? -0.375 24.797 23.547 1 90.81 204 GLN B C 1
ATOM 3802 O O . GLN B 1 204 ? -0.959 25.469 24.391 1 90.81 204 GLN B O 1
ATOM 3807 N N . ASN B 1 205 ? -0.697 23.562 23.266 1 91.56 205 ASN B N 1
ATOM 3808 C CA . ASN B 1 205 ? -2.016 23.109 23.703 1 91.56 205 ASN B CA 1
ATOM 3809 C C . ASN B 1 205 ? -1.915 21.938 24.672 1 91.56 205 ASN B C 1
ATOM 3811 O O . ASN B 1 205 ? -2.906 21.547 25.297 1 91.56 205 ASN B O 1
ATOM 3815 N N . HIS B 1 206 ? -0.709 21.359 24.75 1 91.06 206 HIS B N 1
ATOM 3816 C CA . HIS B 1 206 ? -0.609 20.109 25.516 1 91.06 206 HIS B CA 1
ATOM 3817 C C . HIS B 1 206 ? 0.571 20.156 26.484 1 91.06 206 HIS B C 1
ATOM 3819 O O . HIS B 1 206 ? 1.441 21.031 26.359 1 91.06 206 HIS B O 1
ATOM 3825 N N . GLN B 1 207 ? 0.658 19.172 27.344 1 90 207 GLN B N 1
ATOM 3826 C CA . GLN B 1 207 ? 1.669 19.125 28.391 1 90 207 GLN B CA 1
ATOM 3827 C C . GLN B 1 207 ? 2.945 18.453 27.891 1 90 207 GLN B C 1
ATOM 3829 O O . GLN B 1 207 ? 2.898 17.359 27.328 1 90 207 GLN B O 1
ATOM 3834 N N . SER B 1 208 ? 3.973 19.125 28.109 1 90.38 208 SER B N 1
ATOM 3835 C CA . SER B 1 208 ? 5.262 18.484 27.859 1 90.38 208 SER B CA 1
ATOM 3836 C C . SER B 1 208 ? 5.594 17.469 28.953 1 90.38 208 SER B C 1
ATOM 3838 O O . SER B 1 208 ? 5.234 17.656 30.109 1 90.38 208 SER B O 1
ATOM 3840 N N . VAL B 1 209 ? 6.238 16.359 28.531 1 88.88 209 VAL B N 1
ATOM 3841 C CA . VAL B 1 209 ? 6.562 15.32 29.5 1 88.88 209 VAL B CA 1
ATOM 3842 C C . VAL B 1 209 ? 8.031 14.93 29.375 1 88.88 209 VAL B C 1
ATOM 3844 O O . VAL B 1 209 ? 8.609 15.016 28.281 1 88.88 209 VAL B O 1
ATOM 3847 N N . ASN B 1 210 ? 8.594 14.492 30.531 1 83.19 210 ASN B N 1
ATOM 3848 C CA . ASN B 1 210 ? 9.953 13.961 30.516 1 83.19 210 ASN B CA 1
ATOM 3849 C C . ASN B 1 210 ? 9.961 12.453 30.25 1 83.19 210 ASN B C 1
ATOM 3851 O O . ASN B 1 210 ? 8.898 11.828 30.156 1 83.19 210 ASN B O 1
ATOM 3855 N N . ALA B 1 211 ? 11.125 11.953 30.031 1 78.31 211 ALA B N 1
ATOM 3856 C CA . ALA B 1 211 ? 11.305 10.562 29.625 1 78.31 211 ALA B CA 1
ATOM 3857 C C . ALA B 1 211 ? 10.617 9.609 30.609 1 78.31 211 ALA B C 1
ATOM 3859 O O . ALA B 1 211 ? 10.008 8.617 30.203 1 78.31 211 ALA B O 1
ATOM 3860 N N . LYS B 1 212 ? 10.695 9.906 31.891 1 82 212 LYS B N 1
ATOM 3861 C CA . LYS B 1 212 ? 10.164 9.023 32.938 1 82 212 LYS B CA 1
ATOM 3862 C C . LYS B 1 212 ? 8.641 9.07 32.969 1 82 212 LYS B C 1
ATOM 3864 O O . LYS B 1 212 ? 8 8.156 33.5 1 82 212 LYS B O 1
ATOM 3869 N N . GLU B 1 213 ? 8.07 10.094 32.438 1 87.12 213 GLU B N 1
ATOM 3870 C CA . GLU B 1 213 ? 6.633 10.305 32.531 1 87.12 213 GLU B CA 1
ATOM 3871 C C . GLU B 1 213 ? 5.941 9.906 31.219 1 87.12 213 GLU B C 1
ATOM 3873 O O . GLU B 1 213 ? 4.715 10.008 31.109 1 87.12 213 GLU B O 1
ATOM 3878 N N . MET B 1 214 ? 6.703 9.469 30.312 1 87.88 214 MET B N 1
ATOM 3879 C CA . MET B 1 214 ? 6.137 9.156 29 1 87.88 214 MET B CA 1
ATOM 3880 C C . MET B 1 214 ? 5.176 7.973 29.094 1 87.88 214 MET B C 1
ATOM 3882 O O . MET B 1 214 ? 5.445 7 29.797 1 87.88 214 MET B O 1
ATOM 3886 N N . SER B 1 215 ? 4.062 8.07 28.438 1 92.69 215 SER B N 1
ATOM 3887 C CA . SER B 1 215 ? 3.066 7.012 28.344 1 92.69 215 SER B CA 1
ATOM 3888 C C . SER B 1 215 ? 2.719 6.727 26.875 1 92.69 215 SER B C 1
ATOM 3890 O O . SER B 1 215 ? 2.912 7.578 26.016 1 92.69 215 SER B O 1
ATOM 3892 N N . ALA B 1 216 ? 2.217 5.504 26.672 1 94.62 216 ALA B N 1
ATOM 3893 C CA . ALA B 1 216 ? 1.802 5.152 25.312 1 94.62 216 ALA B CA 1
ATOM 3894 C C . ALA B 1 216 ? 0.82 6.176 24.75 1 94.62 216 ALA B C 1
ATOM 3896 O O . ALA B 1 216 ? -0.1 6.609 25.453 1 94.62 216 ALA B O 1
ATOM 3897 N N . GLY B 1 217 ? 1.092 6.594 23.531 1 94.12 217 GLY B N 1
ATOM 3898 C CA . GLY B 1 217 ? 0.25 7.602 22.906 1 94.12 217 GLY B CA 1
ATOM 3899 C C . GLY B 1 217 ? 0.902 8.969 22.844 1 94.12 217 GLY B C 1
ATOM 3900 O O . GLY B 1 217 ? 0.453 9.844 22.094 1 94.12 217 GLY B O 1
ATOM 3901 N N . ASP B 1 218 ? 1.93 9.18 23.609 1 94.06 218 ASP B N 1
ATOM 3902 C CA . ASP B 1 218 ? 2.646 10.453 23.594 1 94.06 218 ASP B CA 1
ATOM 3903 C C . ASP B 1 218 ? 3.404 10.641 22.281 1 94.06 218 ASP B C 1
ATOM 3905 O O . ASP B 1 218 ? 3.814 9.664 21.641 1 94.06 218 ASP B O 1
ATOM 3909 N N . LEU B 1 219 ? 3.543 11.906 21.859 1 96.31 219 LEU B N 1
ATOM 3910 C CA . LEU B 1 219 ? 4.34 12.234 20.688 1 96.31 219 LEU B CA 1
ATOM 3911 C C . LEU B 1 219 ? 5.734 12.703 21.078 1 96.31 219 LEU B C 1
ATOM 3913 O O . LEU B 1 219 ? 5.887 13.445 22.047 1 96.31 219 LEU B O 1
ATOM 3917 N N . ILE B 1 220 ? 6.703 12.219 20.391 1 93.25 220 ILE B N 1
ATOM 3918 C CA . ILE B 1 220 ? 8.094 12.617 20.578 1 93.25 220 ILE B CA 1
ATOM 3919 C C . ILE B 1 220 ? 8.586 13.359 19.328 1 93.25 220 ILE B C 1
ATOM 3921 O O . ILE B 1 220 ? 8.477 12.852 18.219 1 93.25 220 ILE B O 1
ATOM 3925 N N . PHE B 1 221 ? 9.148 14.531 19.578 1 92.44 221 PHE B N 1
ATOM 3926 C CA . PHE B 1 221 ? 9.633 15.359 18.484 1 92.44 221 PHE B CA 1
ATOM 3927 C C . PHE B 1 221 ? 11.148 15.516 18.547 1 92.44 221 PHE B C 1
ATOM 3929 O O . PHE B 1 221 ? 11.703 15.773 19.625 1 92.44 221 PHE B O 1
ATOM 3936 N N . ILE B 1 222 ? 11.75 15.297 17.469 1 88.56 222 ILE B N 1
ATOM 3937 C CA . ILE B 1 222 ? 13.102 15.766 17.172 1 88.56 222 ILE B CA 1
ATOM 3938 C C . ILE B 1 222 ? 13.086 16.641 15.922 1 88.56 222 ILE B C 1
ATOM 3940 O O . ILE B 1 222 ? 12.07 16.719 15.227 1 88.56 222 ILE B O 1
ATOM 3944 N N . PRO B 1 223 ? 14.125 17.344 15.664 1 84.75 223 PRO B N 1
ATOM 3945 C CA . PRO B 1 223 ? 14.07 18.219 14.492 1 84.75 223 PRO B CA 1
ATOM 3946 C C . PRO B 1 223 ? 13.672 17.469 13.219 1 84.75 223 PRO B C 1
ATOM 3948 O O . PRO B 1 223 ? 14.359 16.531 12.812 1 84.75 223 PRO B O 1
ATOM 3951 N N . ASN B 1 224 ? 12.562 17.844 12.633 1 87.19 224 ASN B N 1
ATOM 3952 C CA . ASN B 1 224 ? 12.047 17.375 11.344 1 87.19 224 ASN B CA 1
ATOM 3953 C C . ASN B 1 224 ? 11.523 15.953 11.43 1 87.19 224 ASN B C 1
ATOM 3955 O O . ASN B 1 224 ? 11.508 15.234 10.43 1 87.19 224 ASN B O 1
ATOM 3959 N N . HIS B 1 225 ? 11.211 15.555 12.672 1 93.75 225 HIS B N 1
ATOM 3960 C CA . HIS B 1 225 ? 10.711 14.188 12.805 1 93.75 225 HIS B CA 1
ATOM 3961 C C . HIS B 1 225 ? 9.781 14.055 14.008 1 93.75 225 HIS B C 1
ATOM 3963 O O . HIS B 1 225 ? 9.961 14.742 15.016 1 93.75 225 HIS B O 1
ATOM 3969 N N . VAL B 1 226 ? 8.859 13.219 13.867 1 96.25 226 VAL B N 1
ATOM 3970 C CA . VAL B 1 226 ? 7.926 12.945 14.953 1 96.25 226 VAL B CA 1
ATOM 3971 C C . VAL B 1 226 ? 7.691 11.438 15.055 1 96.25 226 VAL B C 1
ATOM 3973 O O . VAL B 1 226 ? 7.645 10.734 14.039 1 96.25 226 VAL B O 1
ATOM 3976 N N . MET B 1 227 ? 7.555 10.93 16.25 1 96.5 227 MET B N 1
ATOM 3977 C CA . MET B 1 227 ? 7.316 9.523 16.562 1 96.5 227 MET B CA 1
ATOM 3978 C C . MET B 1 227 ? 6.223 9.367 17.609 1 96.5 227 MET B C 1
ATOM 3980 O O . MET B 1 227 ? 6.023 10.266 18.438 1 96.5 227 MET B O 1
ATOM 3984 N N . LEU B 1 228 ? 5.547 8.297 17.578 1 97.5 228 LEU B N 1
ATOM 3985 C CA . LEU B 1 228 ? 4.562 7.93 18.594 1 97.5 228 LEU B CA 1
ATOM 3986 C C . LEU B 1 228 ? 5.164 6.961 19.609 1 97.5 228 LEU B C 1
ATOM 3988 O O . LEU B 1 228 ? 5.625 5.879 19.234 1 97.5 228 LEU B O 1
ATOM 3992 N N . TYR B 1 229 ? 5.129 7.375 20.844 1 95.88 229 TYR B N 1
ATOM 3993 C CA . TYR B 1 229 ? 5.551 6.453 21.891 1 95.88 229 TYR B CA 1
ATOM 3994 C C . TYR B 1 229 ? 4.543 5.32 22.062 1 95.88 229 TYR B C 1
ATOM 3996 O O . TYR B 1 229 ? 3.354 5.562 22.281 1 95.88 229 TYR B O 1
ATOM 4004 N N . SER B 1 230 ? 4.988 4.074 21.922 1 97 230 SER B N 1
ATOM 4005 C CA . SER B 1 230 ? 4.055 2.955 21.922 1 97 230 SER B CA 1
ATOM 4006 C C . SER B 1 230 ? 4.176 2.145 23.219 1 97 230 SER B C 1
ATOM 4008 O O . SER B 1 230 ? 3.545 1.096 23.359 1 97 230 SER B O 1
ATOM 4010 N N . GLY B 1 231 ? 5 2.602 24.172 1 94.62 231 GLY B N 1
ATOM 4011 C CA . GLY B 1 231 ? 5.188 1.911 25.438 1 94.62 231 GLY B CA 1
ATOM 4012 C C . GLY B 1 231 ? 6.461 1.088 25.484 1 94.62 231 GLY B C 1
ATOM 4013 O O . GLY B 1 231 ? 7.055 0.792 24.453 1 94.62 231 GLY B O 1
ATOM 4014 N N . ASN B 1 232 ? 6.918 0.851 26.734 1 94.56 232 ASN B N 1
ATOM 4015 C CA . ASN B 1 232 ? 8.086 0.009 26.984 1 94.56 232 ASN B CA 1
ATOM 4016 C C . ASN B 1 232 ? 9.297 0.486 26.188 1 94.56 232 ASN B C 1
ATOM 4018 O O . ASN B 1 232 ? 9.992 -0.319 25.562 1 94.56 232 ASN B O 1
ATOM 4022 N N . LYS B 1 233 ? 9.43 1.789 26.078 1 93.56 233 LYS B N 1
ATOM 4023 C CA . LYS B 1 233 ? 10.578 2.461 25.469 1 93.56 233 LYS B CA 1
ATOM 4024 C C . LYS B 1 233 ? 10.602 2.242 23.953 1 93.56 233 LYS B C 1
ATOM 4026 O O . LYS B 1 233 ? 11.656 2.328 23.328 1 93.56 233 LYS B O 1
ATOM 4031 N N . ASN B 1 234 ? 9.453 1.926 23.391 1 96.56 234 ASN B N 1
ATOM 4032 C CA . ASN B 1 234 ? 9.352 1.771 21.938 1 96.56 234 ASN B CA 1
ATOM 4033 C C . ASN B 1 234 ? 8.602 2.939 21.312 1 96.56 234 ASN B C 1
ATOM 4035 O O . ASN B 1 234 ? 7.871 3.662 22 1 96.56 234 ASN B O 1
ATOM 4039 N N . VAL B 1 235 ? 8.867 3.084 20 1 96.25 235 VAL B N 1
ATOM 4040 C CA . VAL B 1 235 ? 8.172 4.105 19.234 1 96.25 235 VAL B CA 1
ATOM 4041 C C . VAL B 1 235 ? 7.676 3.514 17.906 1 96.25 235 VAL B C 1
ATOM 4043 O O . VAL B 1 235 ? 8.234 2.535 17.422 1 96.25 235 VAL B O 1
ATOM 4046 N N . ILE B 1 236 ? 6.613 4.023 17.438 1 98 236 ILE B N 1
ATOM 4047 C CA . ILE B 1 236 ? 6.129 3.775 16.078 1 98 236 ILE B CA 1
ATOM 4048 C C . ILE B 1 236 ? 6.305 5.031 15.227 1 98 236 ILE B C 1
ATOM 4050 O O . ILE B 1 236 ? 5.891 6.121 15.625 1 98 236 ILE B O 1
ATOM 4054 N N . HIS B 1 237 ? 6.992 4.898 14.109 1 97.81 237 HIS B N 1
ATOM 4055 C CA . HIS B 1 237 ? 7.184 6.047 13.234 1 97.81 237 HIS B CA 1
ATOM 4056 C C . HIS B 1 237 ? 7.418 5.605 11.789 1 97.81 237 HIS B C 1
ATOM 4058 O O . HIS B 1 237 ? 7.82 4.465 11.547 1 97.81 237 HIS B O 1
ATOM 4064 N N . ALA B 1 238 ? 7.008 6.426 10.875 1 97.31 238 ALA B N 1
ATOM 4065 C CA . ALA B 1 238 ? 7.469 6.281 9.5 1 97.31 238 ALA B CA 1
ATOM 4066 C C . ALA B 1 238 ? 8.891 6.82 9.336 1 97.31 238 ALA B C 1
ATOM 4068 O O . ALA B 1 238 ? 9.117 8.023 9.461 1 97.31 238 ALA B O 1
ATOM 4069 N N . SER B 1 239 ? 9.82 5.961 8.969 1 92.88 239 SER B N 1
ATOM 4070 C CA . SER B 1 239 ? 11.242 6.273 9.016 1 92.88 239 SER B CA 1
ATOM 4071 C C . SER B 1 239 ? 11.859 6.285 7.621 1 92.88 239 SER B C 1
ATOM 4073 O O . SER B 1 239 ? 11.766 5.297 6.891 1 92.88 239 SER B O 1
ATOM 4075 N N . GLY B 1 240 ? 12.508 7.398 7.309 1 91 240 GLY B N 1
ATOM 4076 C CA . GLY B 1 240 ? 13.266 7.43 6.07 1 91 240 GLY B CA 1
ATOM 4077 C C . GLY B 1 240 ? 14.438 6.461 6.062 1 91 240 GLY B C 1
ATOM 4078 O O . GLY B 1 240 ? 14.859 6 5 1 91 240 GLY B O 1
ATOM 4079 N N . HIS B 1 241 ? 14.922 6.148 7.242 1 89.31 241 HIS B N 1
ATOM 4080 C CA . HIS B 1 241 ? 16.016 5.184 7.375 1 89.31 241 HIS B CA 1
ATOM 4081 C C . HIS B 1 241 ? 15.555 3.783 6.992 1 89.31 241 HIS B C 1
ATOM 4083 O O . HIS B 1 241 ? 16.188 3.117 6.176 1 89.31 241 HIS B O 1
ATOM 4089 N N . HIS B 1 242 ? 14.453 3.346 7.52 1 91.31 242 HIS B N 1
ATOM 4090 C CA . HIS B 1 242 ? 13.922 2.012 7.254 1 91.31 242 HIS B CA 1
ATOM 4091 C C . HIS B 1 242 ? 13.086 1.993 5.98 1 91.31 242 HIS B C 1
ATOM 4093 O O . HIS B 1 242 ? 12.75 0.923 5.465 1 91.31 242 HIS B O 1
ATOM 4099 N N . MET B 1 243 ? 12.656 3.164 5.516 1 93.88 243 MET B N 1
ATOM 4100 C CA . MET B 1 243 ? 11.805 3.367 4.344 1 93.88 243 MET B CA 1
ATOM 4101 C C . MET B 1 243 ? 10.461 2.664 4.516 1 93.88 243 MET B C 1
ATOM 4103 O O . MET B 1 243 ? 9.898 2.15 3.547 1 93.88 243 MET B O 1
ATOM 4107 N N . ARG B 1 244 ? 10 2.625 5.723 1 95.06 244 ARG B N 1
ATOM 4108 C CA . ARG B 1 244 ? 8.711 2.062 6.094 1 95.06 244 ARG B CA 1
ATOM 4109 C C . ARG B 1 244 ? 8.312 2.482 7.504 1 95.06 244 ARG B C 1
ATOM 4111 O O . ARG B 1 244 ? 9.117 3.061 8.234 1 95.06 244 ARG B O 1
ATOM 4118 N N . VAL B 1 245 ? 7.094 2.211 7.875 1 97 245 VAL B N 1
ATOM 4119 C CA . VAL B 1 245 ? 6.641 2.367 9.25 1 97 245 VAL B CA 1
ATOM 4120 C C . VAL B 1 245 ? 7.141 1.201 10.102 1 97 245 VAL B C 1
ATOM 4122 O O . VAL B 1 245 ? 6.953 0.037 9.742 1 97 245 VAL B O 1
ATOM 4125 N N . VAL B 1 246 ? 7.777 1.543 11.203 1 96 246 VAL B N 1
ATOM 4126 C CA . VAL B 1 246 ? 8.328 0.501 12.062 1 96 246 VAL B CA 1
ATOM 4127 C C . VAL B 1 246 ? 8 0.809 13.523 1 96 246 VAL B C 1
ATOM 4129 O O . VAL B 1 246 ? 7.652 1.941 13.859 1 96 246 VAL B O 1
ATOM 4132 N N . GLU B 1 247 ? 8 -0.231 14.312 1 96.81 247 GLU B N 1
ATOM 4133 C CA . GLU B 1 247 ? 8.07 -0.126 15.766 1 96.81 247 GLU B CA 1
ATOM 4134 C C . GLU B 1 247 ? 9.438 -0.573 16.281 1 96.81 247 GLU B C 1
ATOM 4136 O O . GLU B 1 247 ? 9.859 -1.703 16.031 1 96.81 247 GLU B O 1
ATOM 4141 N N . GLU B 1 248 ? 10.148 0.286 16.938 1 96.69 248 GLU B N 1
ATOM 4142 C CA . GLU B 1 248 ? 11.5 -0.031 17.406 1 96.69 248 GLU B CA 1
ATOM 4143 C C . GLU B 1 248 ? 11.828 0.713 18.688 1 96.69 248 GLU B C 1
ATOM 4145 O O . GLU B 1 248 ? 11.109 1.634 19.078 1 96.69 248 GLU B O 1
ATOM 4150 N N . PRO B 1 249 ? 12.906 0.28 19.391 1 95 249 PRO B N 1
ATOM 4151 C CA . PRO B 1 249 ? 13.305 1.024 20.578 1 95 249 PRO B CA 1
ATOM 4152 C C . PRO B 1 249 ? 13.625 2.49 20.281 1 95 249 PRO B C 1
ATOM 4154 O O . PRO B 1 249 ? 14.234 2.799 19.266 1 95 249 PRO B O 1
ATOM 4157 N N . LEU B 1 250 ? 13.172 3.348 21.156 1 92.19 250 LEU B N 1
ATOM 4158 C CA . LEU B 1 250 ? 13.391 4.785 21.016 1 92.19 250 LEU B CA 1
ATOM 4159 C C . LEU B 1 250 ? 14.867 5.09 20.797 1 92.19 250 LEU B C 1
ATOM 4161 O O . LEU B 1 250 ? 15.219 5.887 19.922 1 92.19 250 LEU B O 1
ATOM 4165 N N . MET B 1 251 ? 15.727 4.453 21.531 1 90.38 251 MET B N 1
ATOM 4166 C CA . MET B 1 251 ? 17.156 4.723 21.438 1 90.38 251 MET B CA 1
ATOM 4167 C C . MET B 1 251 ? 17.688 4.352 20.062 1 90.38 251 MET B C 1
ATOM 4169 O O . MET B 1 251 ? 18.562 5.035 19.531 1 90.38 251 MET B O 1
ATOM 4173 N N . SER B 1 252 ? 17.172 3.236 19.484 1 92.38 252 SER B N 1
ATOM 4174 C CA . SER B 1 252 ? 17.547 2.855 18.125 1 92.38 252 SER B CA 1
ATOM 4175 C C . SER B 1 252 ? 17.078 3.895 17.109 1 92.38 252 SER B C 1
ATOM 4177 O O . SER B 1 252 ? 17.844 4.27 16.219 1 92.38 252 SER B O 1
ATOM 4179 N N . ALA B 1 253 ? 15.852 4.379 17.25 1 91.81 253 ALA B N 1
ATOM 4180 C CA . ALA B 1 253 ? 15.289 5.391 16.359 1 91.81 253 ALA B CA 1
ATOM 4181 C C . ALA B 1 253 ? 16.125 6.672 16.391 1 91.81 253 ALA B C 1
ATOM 4183 O O . ALA B 1 253 ? 16.375 7.277 15.352 1 91.81 253 ALA B O 1
ATOM 4184 N N . LEU B 1 254 ? 16.562 7.066 17.578 1 87.75 254 LEU B N 1
ATOM 4185 C CA . LEU B 1 254 ? 17.344 8.289 17.734 1 87.75 254 LEU B CA 1
ATOM 4186 C C . LEU B 1 254 ? 18.734 8.117 17.125 1 87.75 254 LEU B C 1
ATOM 4188 O O . LEU B 1 254 ? 19.312 9.078 16.609 1 87.75 254 LEU B O 1
ATOM 4192 N N . ALA B 1 255 ? 19.219 6.922 17.141 1 85.19 255 ALA B N 1
ATOM 4193 C CA . ALA B 1 255 ? 20.562 6.641 16.625 1 85.19 255 ALA B CA 1
ATOM 4194 C C . ALA B 1 255 ? 20.609 6.77 15.109 1 85.19 255 ALA B C 1
ATOM 4196 O O . ALA B 1 255 ? 21.672 7.043 14.539 1 85.19 255 ALA B O 1
ATOM 4197 N N . HIS B 1 256 ? 19.469 6.516 14.516 1 82.12 256 HIS B N 1
ATOM 4198 C CA . HIS B 1 256 ? 19.406 6.586 13.062 1 82.12 256 HIS B CA 1
ATOM 4199 C C . HIS B 1 256 ? 19.328 8.031 12.578 1 82.12 256 HIS B C 1
ATOM 4201 O O . HIS B 1 256 ? 19.516 8.305 11.391 1 82.12 256 HIS B O 1
ATOM 4207 N N . SER B 1 257 ? 19.047 8.906 13.43 1 74.31 257 SER B N 1
ATOM 4208 C CA . SER B 1 257 ? 18.844 10.305 13.055 1 74.31 257 SER B CA 1
ATOM 4209 C C . SER B 1 257 ? 20.109 11.117 13.25 1 74.31 257 SER B C 1
ATOM 4211 O O . SER B 1 257 ? 20.641 11.211 14.367 1 74.31 257 SER B O 1
ATOM 4213 N N . ASP B 1 258 ? 20.562 11.578 12.25 1 63.34 258 ASP B N 1
ATOM 4214 C CA . ASP B 1 258 ? 21.766 12.414 12.344 1 63.34 258 ASP B CA 1
ATOM 4215 C C . ASP B 1 258 ? 21.5 13.625 13.234 1 63.34 258 ASP B C 1
ATOM 4217 O O . ASP B 1 258 ? 22.375 14.023 14.016 1 63.34 258 ASP B O 1
ATOM 4221 N N . ILE B 1 259 ? 20.406 14.164 13.109 1 55.69 259 ILE B N 1
ATOM 4222 C CA . ILE B 1 259 ? 20.094 15.391 13.828 1 55.69 259 ILE B CA 1
ATOM 4223 C C . ILE B 1 259 ? 19.922 15.094 15.32 1 55.69 259 ILE B C 1
ATOM 4225 O O . ILE B 1 259 ? 20.375 15.875 16.172 1 55.69 259 ILE B O 1
ATOM 4229 N N . ALA B 1 260 ? 19.281 13.953 15.617 1 54.56 260 ALA B N 1
ATOM 4230 C CA . ALA B 1 260 ? 19.141 13.602 17.031 1 54.56 260 ALA B CA 1
ATOM 4231 C C . ALA B 1 260 ? 20.516 13.445 17.688 1 54.56 260 ALA B C 1
ATOM 4233 O O . ALA B 1 260 ? 20.688 13.742 18.859 1 54.56 260 ALA B O 1
ATOM 4234 N N . LYS B 1 261 ? 21.406 13.07 16.891 1 54.59 261 LYS B N 1
ATOM 4235 C CA . LYS B 1 261 ? 22.766 12.859 17.406 1 54.59 261 LYS B CA 1
ATOM 4236 C C . LYS B 1 261 ? 23.422 14.188 17.781 1 54.59 261 LYS B C 1
ATOM 4238 O O . LYS B 1 261 ? 24.203 14.258 18.719 1 54.59 261 LYS B O 1
ATOM 4243 N N . GLU B 1 262 ? 23.078 15.039 16.891 1 49.56 262 GLU B N 1
ATOM 4244 C CA . GLU B 1 262 ? 23.781 16.312 17.047 1 49.56 262 GLU B CA 1
ATOM 4245 C C . GLU B 1 262 ? 23.109 17.188 18.109 1 49.56 262 GLU B C 1
ATOM 4247 O O . GLU B 1 262 ? 23.797 17.906 18.844 1 49.56 262 GLU B O 1
ATOM 4252 N N . ARG B 1 263 ? 21.828 17.469 18.031 1 52.91 263 ARG B N 1
ATOM 4253 C CA . ARG B 1 263 ? 21.25 18.547 18.828 1 52.91 263 ARG B CA 1
ATOM 4254 C C . ARG B 1 263 ? 20.391 17.984 19.969 1 52.91 263 ARG B C 1
ATOM 4256 O O . ARG B 1 263 ? 20.062 18.703 20.906 1 52.91 263 ARG B O 1
ATOM 4263 N N . LEU B 1 264 ? 20.516 16.812 20.578 1 56.66 264 LEU B N 1
ATOM 4264 C CA . LEU B 1 264 ? 19.812 16.078 21.641 1 56.66 264 LEU B CA 1
ATOM 4265 C C . LEU B 1 264 ? 18.516 16.781 22.016 1 56.66 264 LEU B C 1
ATOM 4267 O O . LEU B 1 264 ? 18.172 16.844 23.203 1 56.66 264 LEU B O 1
ATOM 4271 N N . ILE B 1 265 ? 17.844 17.625 21.141 1 65.69 265 ILE B N 1
ATOM 4272 C CA . ILE B 1 265 ? 16.609 18.219 21.641 1 65.69 265 ILE B CA 1
ATOM 4273 C C . ILE B 1 265 ? 15.43 17.297 21.359 1 65.69 265 ILE B C 1
ATOM 4275 O O . ILE B 1 265 ? 15.055 17.109 20.188 1 65.69 265 ILE B O 1
ATOM 4279 N N . ILE B 1 266 ? 15.109 16.547 22.266 1 77.25 266 ILE B N 1
ATOM 4280 C CA . ILE B 1 266 ? 13.938 15.672 22.266 1 77.25 266 ILE B CA 1
ATOM 4281 C C . ILE B 1 266 ? 12.836 16.281 23.125 1 77.25 266 ILE B C 1
ATOM 4283 O O . ILE B 1 266 ? 13.086 16.703 24.266 1 77.25 266 ILE B O 1
ATOM 4287 N N . LYS B 1 267 ? 11.719 16.594 22.516 1 86.62 267 LYS B N 1
ATOM 4288 C CA . LYS B 1 267 ? 10.539 17.062 23.234 1 86.62 267 LYS B CA 1
ATOM 4289 C C . LYS B 1 267 ? 9.391 16.062 23.125 1 86.62 267 LYS B C 1
ATOM 4291 O O . LYS B 1 267 ? 9.18 15.477 22.062 1 86.62 267 LYS B O 1
ATOM 4296 N N . ALA B 1 268 ? 8.773 15.82 24.219 1 89.44 268 ALA B N 1
ATOM 4297 C CA . ALA B 1 268 ? 7.66 14.875 24.234 1 89.44 268 ALA B CA 1
ATOM 4298 C C . ALA B 1 268 ? 6.41 15.508 24.828 1 89.44 268 ALA B C 1
ATOM 4300 O O . ALA B 1 268 ? 6.504 16.359 25.719 1 89.44 268 ALA B O 1
ATOM 4301 N N . TYR B 1 269 ? 5.246 15.141 24.344 1 91.56 269 TYR B N 1
ATOM 4302 C CA . TYR B 1 269 ? 3.998 15.75 24.797 1 91.56 269 TYR B CA 1
ATOM 4303 C C . TYR B 1 269 ? 2.918 14.695 25 1 91.56 269 TYR B C 1
ATOM 4305 O O . TYR B 1 269 ? 2.801 13.758 24.203 1 91.56 269 TYR B O 1
ATOM 4313 N N . HIS B 1 270 ? 2.168 14.766 26.109 1 88.81 270 HIS B N 1
ATOM 4314 C CA . HIS B 1 270 ? 0.931 14.023 26.312 1 88.81 270 HIS B CA 1
ATOM 4315 C C . HIS B 1 270 ? -0.239 14.68 25.594 1 88.81 270 HIS B C 1
ATOM 4317 O O . HIS B 1 270 ? -0.409 15.898 25.656 1 88.81 270 HIS B O 1
ATOM 4323 N N . TRP B 1 271 ? -1.033 13.867 24.906 1 85.62 271 TRP B N 1
ATOM 4324 C CA . TRP B 1 271 ? -2.268 14.414 24.359 1 85.62 271 TRP B CA 1
ATOM 4325 C C . TRP B 1 271 ? -3.273 14.711 25.469 1 85.62 271 TRP B C 1
ATOM 4327 O O . TRP B 1 271 ? -3.514 13.875 26.328 1 85.62 271 TRP B O 1
#

Sequence (542 aa):
MFNLDEQTARDARLFINQPVIALAVIKTSDAWVFQEPDPKSPRLTQMLYGENVTIHGQKDVFYWVQSQSDLYCGWIHGAALRQVPQFETKTHCTRFTAPITKEADLKSPLIGFLPPAATFNISEIQGDYVKLAEWGWIHRAHAFELSEPLDLLTVAREQLGRSYLWGGRGTSGVDCSGLVQMIYRFSGRLIPRDSDLQHKYMAQNHQSVNAKEMSAGDLIFIPNHVMLYSGNKNVIHASGHHMRVVEEPLMSALAHSDIAKERLIIKAYHWMFNLDEQTARDARLFINQPVIALAVIKTSDAWVFQEPDPKSPRLTQMLYGENVTIHGQKDVFYWVQSQSDLYCGWIHGAALRQVPQFETKTHCTRFTAPITKEADLKSPLIGFLPPAATFNISEIQGDYVKLAEWGWIHRAHAFELSEPLDLLTVAREQLGRSYLWGGRGTSGVDCSGLVQMIYRFSGRLIPRDSDLQHKYMAQNHQSVNAKEMSAGDLIFIPNHVMLYSGNKNVIHASGHHMRVVEEPLMSALAHSDIAKERLIIKAYHW

Secondary structure (DSSP, 8-state):
----SS--GGGGGT---SPP-EEEEE-SSEEEEESSSSTTSPEEEEEETT-EEEEEEEETTEEEEEETTT--EEEEEGGGEEEESSPPPP-EEESS-EEEESSSSTTSPEEEEE-TT-EE-EEEEETTEEEETTS-EEEGGGEEETTSPPPHHHHHHTTTTPBB-TT--STT-B-HHHHHHHHHHHTT----SSHHHHHHHHHHHSEEE-GGG--TT-EEEETTEEEEEEETTEEEEEETTTTEEEEEEHHHHHHT-HHHHH----EEEE-/----SS--GGGGGG---SPP-EEEEE-SSEEEEESSSSTTSPEEEEEETT-EEEEEEEETTEEEEEETTT--EEEEEGGGEEEESSPPPP-EEESS-EEEESSSSTTSPEEEEE-TT-EE-EEEEETTEEEETTS-EEEGGGEEETTSPPPHHHHHHTTTTPBB-TT--STT-B-HHHHHHHHHHHTT----SSHHHHHHHHHHHSEEE-GGG--TT-EEEETTEEEEEEETTEEEEEETTTTEEEEEEHHHHHHT-HHHHHH---EEEE-